Protein AF-A0A9P1G2Z7-F1 (afdb_monomer_lite)

Secondary structure (DSSP, 8-state):
-HHHHHHT---HHHH--EEEEEE-SS-TT-GGGEEEEEE--HHHHHHHHHHHHHHHHHHGGGPPTT--TTSTT--THHHHHHHHHHHHHHHHTT----------TTTTTS--SHHHH--S-HHHHHHHHHHHHHTT--HHHHHHHHHSPPHHHHTT--HHHHHHHHHHHHHHHHHHTT---SS-TT-S--PPPPPEE-TTS-EESSHHHHHHHHHHHH-PPPGGGGGGSPPPS--PPPPPPGGGTT-S-TT----SS-------HHHHHHHHHHHHHHHHHHHTS-----TTHHHHHHHHHHHHHHHHHHHHHHHHHTTS-GGGGGGHHHHHHHTT--SS---HHHHHHHHHHHHHHTHHHHHTT-SSSHHHHHHHHHHHHHHTT-HHHHHHHHHHHHHHHHHHHHHHHHS--S---

Structure (mmCIF, N/CA/C/O backbone):
data_AF-A0A9P1G2Z7-F1
#
_entry.id   AF-A0A9P1G2Z7-F1
#
loop_
_atom_site.group_PDB
_atom_site.id
_atom_site.type_symbol
_atom_site.label_atom_id
_atom_site.label_alt_id
_atom_site.label_comp_id
_atom_site.label_asym_id
_atom_site.label_entity_id
_atom_site.label_seq_id
_atom_site.pdbx_PDB_ins_code
_atom_site.Cartn_x
_atom_site.Cartn_y
_atom_site.Cartn_z
_atom_site.occupancy
_atom_site.B_iso_or_equiv
_atom_site.auth_seq_id
_atom_site.auth_comp_id
_atom_site.auth_asym_id
_atom_site.auth_atom_id
_atom_site.pdbx_PDB_model_num
ATOM 1 N N . MET A 1 1 ? 7.686 -8.493 29.730 1.00 52.72 1 MET A N 1
ATOM 2 C CA . MET A 1 1 ? 6.904 -9.727 29.504 1.00 52.72 1 MET A CA 1
ATOM 3 C C . MET A 1 1 ? 6.639 -10.476 30.807 1.00 52.72 1 MET A C 1
ATOM 5 O O . MET A 1 1 ? 5.525 -10.374 31.288 1.00 52.72 1 MET A O 1
ATOM 9 N N . LEU A 1 2 ? 7.618 -11.141 31.443 1.00 47.16 2 LEU A N 1
ATOM 10 C CA . LEU A 1 2 ? 7.386 -11.939 32.669 1.00 47.16 2 LEU A CA 1
ATOM 11 C C . LEU A 1 2 ? 6.676 -11.148 33.784 1.00 47.16 2 LEU A C 1
ATOM 13 O O . LEU A 1 2 ? 5.599 -11.526 34.223 1.00 47.16 2 LEU A O 1
ATOM 17 N N . LYS A 1 3 ? 7.223 -9.985 34.147 1.00 51.81 3 LYS A N 1
ATOM 18 C CA . LYS A 1 3 ? 6.639 -9.041 35.114 1.00 51.81 3 LYS A CA 1
ATOM 19 C C . LYS A 1 3 ? 5.206 -8.598 34.758 1.00 51.81 3 LYS A C 1
ATOM 21 O O . LYS A 1 3 ? 4.355 -8.541 35.630 1.00 51.81 3 LYS A O 1
ATOM 26 N N . GLN A 1 4 ? 4.926 -8.359 33.473 1.00 56.91 4 GLN A N 1
ATOM 27 C CA . GLN A 1 4 ? 3.583 -8.001 32.981 1.00 56.91 4 GLN A CA 1
ATOM 28 C C . GLN A 1 4 ? 2.584 -9.145 33.138 1.00 56.91 4 GLN A C 1
ATOM 30 O O . GLN A 1 4 ? 1.424 -8.917 33.454 1.00 56.91 4 GLN A O 1
ATOM 35 N N . CYS A 1 5 ? 3.042 -10.375 32.906 1.00 53.38 5 CYS A N 1
ATOM 36 C CA . CYS A 1 5 ? 2.211 -11.564 33.035 1.00 53.38 5 CYS A CA 1
ATOM 37 C C . CYS A 1 5 ? 1.923 -11.856 34.510 1.00 53.38 5 CYS A C 1
ATOM 39 O O . CYS A 1 5 ? 0.786 -12.162 34.844 1.00 53.38 5 CYS A O 1
ATOM 41 N N . LEU A 1 6 ? 2.938 -11.718 35.371 1.00 47.88 6 LEU A N 1
ATOM 42 C CA . LEU A 1 6 ? 2.857 -11.946 36.817 1.00 47.88 6 LEU A CA 1
ATOM 43 C C . LEU A 1 6 ? 1.978 -10.917 37.535 1.00 47.88 6 LEU A C 1
ATOM 45 O O . LEU A 1 6 ? 1.129 -11.292 38.333 1.00 47.88 6 LEU A O 1
ATOM 49 N N . TRP A 1 7 ? 2.161 -9.628 37.246 1.00 52.81 7 TRP A N 1
ATOM 50 C CA . TRP A 1 7 ? 1.407 -8.553 37.904 1.00 52.81 7 TRP A CA 1
ATOM 51 C C . TRP A 1 7 ? 0.119 -8.171 37.190 1.00 52.81 7 TRP A C 1
ATOM 53 O O . TRP A 1 7 ? -0.571 -7.267 37.649 1.00 52.81 7 TRP A O 1
ATOM 63 N N . GLN A 1 8 ? -0.178 -8.809 36.053 1.00 53.94 8 GLN A N 1
ATOM 64 C CA . GLN A 1 8 ? -1.341 -8.496 35.212 1.00 53.94 8 GLN A CA 1
ATOM 65 C C . GLN A 1 8 ? -1.449 -6.999 34.882 1.00 53.94 8 GLN A C 1
ATOM 67 O O . GLN A 1 8 ? -2.528 -6.457 34.668 1.00 53.94 8 GLN A O 1
ATOM 72 N N . SER A 1 9 ? -0.301 -6.326 34.848 1.00 58.44 9 SER A N 1
ATOM 73 C CA . SER A 1 9 ? -0.197 -4.882 34.724 1.00 58.44 9 SER A CA 1
ATOM 74 C C . SER A 1 9 ? 0.908 -4.542 33.741 1.00 58.44 9 SER A C 1
ATOM 76 O O . SER A 1 9 ? 2.017 -5.086 33.783 1.00 58.44 9 SER A O 1
ATOM 78 N N . GLU A 1 10 ? 0.590 -3.648 32.814 1.00 62.84 10 GLU A N 1
ATOM 79 C CA . GLU A 1 10 ? 1.549 -3.157 31.841 1.00 62.84 10 GLU A CA 1
ATOM 80 C C . GLU A 1 10 ? 2.460 -2.080 32.470 1.00 62.84 10 GLU A C 1
ATOM 82 O O . GLU A 1 10 ? 1.941 -1.139 33.075 1.00 62.84 10 GLU A O 1
ATOM 87 N N . PRO A 1 11 ? 3.804 -2.168 32.346 1.00 63.81 11 PRO A N 1
ATOM 88 C CA . PRO A 1 11 ? 4.723 -1.134 32.779 1.00 63.81 11 PRO A CA 1
ATOM 89 C C . PRO A 1 11 ? 4.399 0.179 32.085 1.00 63.81 11 PRO A C 1
ATOM 91 O O . PRO A 1 11 ? 4.056 0.216 30.903 1.00 63.81 11 PRO A O 1
ATOM 94 N N . LEU A 1 12 ? 4.573 1.267 32.829 1.00 63.34 12 LEU A N 1
ATOM 95 C CA . LEU A 1 12 ? 4.235 2.616 32.390 1.00 63.34 12 LEU A CA 1
ATOM 96 C C . LEU A 1 12 ? 4.889 2.986 31.046 1.00 63.34 12 LEU A C 1
ATOM 98 O O . LEU A 1 12 ? 4.246 3.578 30.187 1.00 63.34 12 LEU A O 1
ATOM 102 N N . THR A 1 13 ? 6.124 2.536 30.816 1.00 61.88 13 THR A N 1
ATOM 103 C CA . THR A 1 13 ? 6.872 2.746 29.563 1.00 61.88 13 THR A CA 1
ATOM 104 C C . THR A 1 13 ? 6.241 2.090 28.334 1.00 61.88 13 THR A C 1
ATOM 106 O O . THR A 1 13 ? 6.559 2.469 27.214 1.00 61.88 13 THR A O 1
ATOM 109 N N . SER A 1 14 ? 5.364 1.100 28.518 1.00 63.19 14 SER A N 1
ATOM 110 C CA . SER A 1 14 ? 4.635 0.425 27.434 1.00 63.19 14 SER A CA 1
ATOM 111 C C . SER A 1 14 ? 3.223 0.986 27.219 1.00 63.19 14 SER A C 1
ATOM 113 O O . SER A 1 14 ? 2.603 0.685 26.204 1.00 63.19 14 SER A O 1
ATOM 115 N N . LYS A 1 15 ? 2.738 1.842 28.133 1.00 61.50 15 LYS A N 1
ATOM 116 C CA . LYS A 1 15 ? 1.463 2.570 28.000 1.00 61.50 15 LYS A CA 1
ATOM 117 C C . LYS A 1 15 ? 1.597 3.873 27.199 1.00 61.50 15 LYS A C 1
ATOM 119 O O . LYS A 1 15 ? 0.596 4.391 26.714 1.00 61.50 15 LYS A O 1
ATOM 124 N N . GLY A 1 16 ? 2.818 4.400 27.082 1.00 64.62 16 GLY A N 1
ATOM 125 C CA . GLY A 1 16 ? 3.145 5.620 26.343 1.00 64.62 16 GLY A CA 1
ATOM 126 C C . GLY A 1 16 ? 3.912 5.347 25.048 1.00 64.62 16 GLY A C 1
ATOM 127 O O . GLY A 1 16 ? 4.482 4.275 24.846 1.00 64.62 16 GLY A O 1
ATOM 128 N N . GLY A 1 17 ? 3.940 6.339 24.163 1.00 66.56 17 GLY A N 1
ATOM 129 C CA . GLY A 1 17 ? 4.640 6.271 22.884 1.00 66.56 17 GLY A CA 1
ATOM 130 C C . GLY A 1 17 ? 4.819 7.654 22.269 1.00 66.56 17 GLY A C 1
ATOM 131 O O . GLY A 1 17 ? 4.298 8.639 22.791 1.00 66.56 17 GLY A O 1
ATOM 132 N N . GLN A 1 18 ? 5.547 7.726 21.156 1.00 68.25 18 GLN A N 1
ATOM 133 C CA . GLN A 1 18 ? 5.703 8.978 20.417 1.00 68.25 18 GLN A CA 1
ATOM 134 C C . GLN A 1 18 ? 4.387 9.312 19.708 1.00 68.25 18 GLN A C 1
ATOM 136 O O . GLN A 1 18 ? 3.816 8.458 19.031 1.00 68.25 18 GLN A O 1
ATOM 141 N N . MET A 1 19 ? 3.898 10.543 19.846 1.00 70.75 19 MET A N 1
ATOM 142 C CA . MET A 1 19 ? 2.766 11.010 19.051 1.00 70.75 19 MET A CA 1
ATOM 143 C C . MET A 1 19 ? 3.252 11.387 17.651 1.00 70.75 19 MET A C 1
ATOM 145 O O . MET A 1 19 ? 4.159 12.203 17.512 1.00 70.75 19 MET A O 1
ATOM 149 N N . ALA A 1 20 ? 2.644 10.802 16.626 1.00 73.19 20 ALA A N 1
ATOM 150 C CA . ALA A 1 20 ? 2.762 11.247 15.246 1.00 73.19 20 ALA A CA 1
ATOM 151 C C . ALA A 1 20 ? 1.459 11.947 14.854 1.00 73.19 20 ALA A C 1
ATOM 153 O O . ALA A 1 20 ? 0.378 11.388 15.055 1.00 73.19 20 ALA A O 1
ATOM 154 N N . VAL A 1 21 ? 1.540 13.156 14.303 1.00 75.19 21 VAL A N 1
ATOM 155 C CA . VAL A 1 21 ? 0.352 13.857 13.800 1.00 75.19 21 VAL A CA 1
ATOM 156 C C . VAL A 1 21 ? 0.202 13.590 12.307 1.00 75.19 21 VAL A C 1
ATOM 158 O O . VAL A 1 21 ? 1.154 13.704 11.540 1.00 75.19 21 VAL A O 1
ATOM 161 N N . ILE A 1 22 ? -0.999 13.207 11.887 1.00 75.75 22 ILE A N 1
ATOM 162 C CA . ILE A 1 22 ? -1.325 12.953 10.484 1.00 75.75 22 ILE A CA 1
ATOM 163 C C . ILE A 1 22 ? -2.379 13.956 10.058 1.00 75.75 22 ILE A C 1
ATOM 165 O O . ILE A 1 22 ? -3.488 13.954 10.595 1.00 75.75 22 ILE A O 1
ATOM 169 N N . HIS A 1 23 ? -2.042 14.809 9.098 1.00 75.25 23 HIS A N 1
ATOM 170 C CA . HIS A 1 23 ? -3.002 15.741 8.518 1.00 75.25 23 HIS A CA 1
ATOM 171 C C . HIS A 1 23 ? -4.129 14.970 7.816 1.00 75.25 23 HIS A C 1
ATOM 173 O O . HIS A 1 23 ? -3.887 13.984 7.120 1.00 75.25 23 HIS A O 1
ATOM 179 N N . LYS A 1 24 ? -5.376 15.379 8.058 1.00 75.06 24 LYS A N 1
ATOM 180 C CA . LYS A 1 24 ? -6.563 14.830 7.398 1.00 75.06 24 LYS A CA 1
ATOM 181 C C . LYS A 1 24 ? -6.868 15.640 6.133 1.00 75.06 24 LYS A C 1
ATOM 183 O O . LYS A 1 24 ? -6.542 15.225 5.031 1.00 75.06 24 LYS A O 1
ATOM 188 N N . ARG A 1 25 ? -7.591 16.750 6.307 1.00 63.31 25 ARG A N 1
ATOM 189 C CA . ARG A 1 25 ? -8.131 17.669 5.296 1.00 63.31 25 ARG A CA 1
ATOM 190 C C . ARG A 1 25 ? -8.325 19.030 5.968 1.00 63.31 25 ARG A C 1
ATOM 192 O O . ARG A 1 25 ? -8.524 19.064 7.177 1.00 63.31 25 ARG A O 1
ATOM 199 N N . GLY A 1 26 ? -8.306 20.116 5.197 1.00 73.62 26 GLY A N 1
ATOM 200 C CA . GLY A 1 26 ? -8.457 21.484 5.711 1.00 73.62 26 GLY A CA 1
ATOM 201 C C . GLY A 1 26 ? -7.122 22.188 5.970 1.00 73.62 26 GLY A C 1
ATOM 202 O O . GLY A 1 26 ? -6.060 21.669 5.625 1.00 73.62 26 GLY A O 1
ATOM 203 N N . SER A 1 27 ? -7.181 23.385 6.558 1.00 63.97 27 SER A N 1
ATOM 204 C CA . SER A 1 27 ? -6.001 24.214 6.835 1.00 63.97 27 SER A CA 1
ATOM 205 C C . SER A 1 27 ? -4.969 23.469 7.684 1.00 63.97 27 SER A C 1
ATOM 207 O O . SER A 1 27 ? -5.307 22.893 8.721 1.00 63.97 27 SER A O 1
ATOM 209 N N . THR A 1 28 ? -3.707 23.511 7.258 1.00 69.12 28 THR A N 1
ATOM 210 C CA . THR A 1 28 ? -2.561 22.930 7.975 1.00 69.12 28 THR A CA 1
ATOM 211 C C . THR A 1 28 ? -2.227 23.677 9.265 1.00 69.12 28 THR A C 1
ATOM 213 O O . THR A 1 28 ? -1.499 23.144 10.098 1.00 69.12 28 THR A O 1
ATOM 216 N N . PHE A 1 29 ? -2.783 24.873 9.464 1.00 66.44 29 PHE A N 1
ATOM 217 C CA . PHE A 1 29 ? -2.559 25.694 10.654 1.00 66.44 29 PHE A CA 1
ATOM 218 C C . PHE A 1 29 ? -3.518 25.373 11.811 1.00 66.44 29 PHE A C 1
ATOM 220 O O . PHE A 1 29 ? -3.316 25.867 12.915 1.00 66.44 29 PHE A O 1
ATOM 227 N N . LEU A 1 30 ? -4.552 24.552 11.582 1.00 58.25 30 LEU A N 1
ATOM 228 C CA . LEU A 1 30 ? -5.551 24.204 12.596 1.00 58.25 30 LEU A CA 1
ATOM 229 C C . LEU A 1 30 ? -5.341 22.780 13.121 1.00 58.25 30 LEU A C 1
ATOM 231 O O . LEU A 1 30 ? -5.370 21.809 12.364 1.00 58.25 30 LEU A O 1
ATOM 235 N N . ALA A 1 31 ? -5.184 22.657 14.439 1.00 63.69 31 ALA A N 1
ATOM 236 C CA . ALA A 1 31 ? -4.940 21.402 15.150 1.00 63.69 31 ALA A CA 1
ATOM 237 C C . ALA A 1 31 ? -6.039 20.337 14.945 1.00 63.69 31 ALA A C 1
ATOM 239 O O . ALA A 1 31 ? -5.746 19.143 14.859 1.00 63.69 31 ALA A O 1
ATOM 240 N N . GLU A 1 32 ? -7.299 20.753 14.807 1.00 68.88 32 GLU A N 1
ATOM 241 C CA . GLU A 1 32 ? -8.458 19.876 14.570 1.00 68.88 32 GLU A CA 1
ATOM 242 C C . GLU A 1 32 ? -8.385 19.064 13.263 1.00 68.88 32 GLU A C 1
ATOM 244 O O . GLU A 1 32 ? -8.936 17.956 13.152 1.00 68.88 32 GLU A O 1
ATOM 249 N N . ASN A 1 33 ? -7.626 19.581 12.291 1.00 70.88 33 ASN A N 1
ATOM 250 C CA . ASN A 1 33 ? -7.406 18.949 10.995 1.00 70.88 33 ASN A CA 1
ATOM 251 C C . ASN A 1 33 ? -6.348 17.842 11.051 1.00 70.88 33 ASN A C 1
ATOM 253 O O . ASN A 1 33 ? -6.087 17.197 10.035 1.00 70.88 33 ASN A O 1
ATOM 257 N N . TYR A 1 34 ? -5.782 17.557 12.225 1.00 73.38 34 TYR A N 1
ATOM 258 C CA . TYR A 1 34 ? -4.814 16.484 12.428 1.00 73.38 34 TYR A CA 1
ATOM 259 C C . TYR A 1 34 ? -5.412 15.302 13.211 1.00 73.38 34 TYR A C 1
ATOM 261 O O . TYR A 1 34 ? -6.314 15.433 14.040 1.00 73.38 34 TYR A O 1
ATOM 269 N N . ARG A 1 35 ? -4.919 14.090 12.935 1.00 69.56 35 ARG A N 1
ATOM 270 C CA . ARG A 1 35 ? -5.100 12.885 13.764 1.00 69.56 35 ARG A CA 1
ATOM 271 C C . ARG A 1 35 ? -3.820 12.627 14.537 1.00 69.56 35 ARG A C 1
ATOM 273 O O . ARG A 1 35 ? -2.786 12.393 13.922 1.00 69.56 35 ARG A O 1
ATOM 280 N N . GLY A 1 36 ? -3.907 12.580 15.862 1.00 72.38 36 GLY A N 1
ATOM 281 C CA . GLY A 1 36 ? -2.837 12.035 16.692 1.00 72.38 36 GLY A CA 1
ATOM 282 C C . GLY A 1 36 ? -2.827 10.506 16.629 1.00 72.38 36 GLY A C 1
ATOM 283 O O . GLY A 1 36 ? -3.791 9.856 17.045 1.00 72.38 36 GLY A O 1
ATOM 284 N N . ILE A 1 37 ? -1.746 9.920 16.116 1.00 75.81 37 ILE A N 1
ATOM 285 C CA . ILE A 1 37 ? -1.479 8.481 16.163 1.00 75.81 37 ILE A CA 1
ATOM 286 C C . ILE A 1 37 ? -0.310 8.225 17.107 1.00 75.81 37 ILE A C 1
ATOM 288 O O . ILE A 1 37 ? 0.812 8.662 16.878 1.00 75.81 37 ILE A O 1
ATOM 292 N N . MET A 1 38 ? -0.565 7.450 18.156 1.00 72.75 38 MET A N 1
ATOM 293 C CA . MET A 1 38 ? 0.483 7.021 19.073 1.00 72.75 38 MET A CA 1
ATOM 294 C C . MET A 1 38 ? 1.285 5.862 18.474 1.00 72.75 38 MET A C 1
ATOM 296 O O . MET A 1 38 ? 0.749 4.781 18.206 1.00 72.75 38 MET A O 1
ATOM 300 N N . LEU A 1 39 ? 2.588 6.071 18.329 1.00 73.19 39 LEU A N 1
ATOM 301 C CA . LEU A 1 39 ? 3.564 5.054 17.973 1.00 73.19 39 LEU A CA 1
ATOM 302 C C . LEU A 1 39 ? 4.070 4.378 19.248 1.00 73.19 39 LEU A C 1
ATOM 304 O O . LEU A 1 39 ? 4.918 4.902 19.970 1.00 73.19 39 LEU A O 1
ATOM 308 N N . LEU A 1 40 ? 3.514 3.202 19.531 1.00 66.06 40 LEU A N 1
ATOM 309 C CA . LEU A 1 40 ? 3.955 2.368 20.645 1.00 66.06 40 LEU A CA 1
ATOM 310 C C . LEU A 1 40 ? 5.306 1.696 20.335 1.00 66.06 40 LEU A C 1
ATOM 312 O O . LEU A 1 40 ? 5.514 1.258 19.196 1.00 66.06 40 LEU A O 1
ATOM 316 N N . PRO A 1 41 ? 6.185 1.515 21.341 1.00 66.25 41 PRO A N 1
ATOM 317 C CA . PRO A 1 41 ? 7.405 0.724 21.204 1.00 66.25 41 PRO A CA 1
ATOM 318 C C . PRO A 1 41 ? 7.139 -0.680 20.641 1.00 66.25 41 PRO A C 1
ATOM 320 O O . PRO A 1 41 ? 6.120 -1.306 20.951 1.00 66.25 41 PRO A O 1
ATOM 323 N N . THR A 1 42 ? 8.083 -1.221 19.862 1.00 69.50 42 THR A N 1
ATOM 324 C CA . THR A 1 42 ? 7.924 -2.502 19.142 1.00 69.50 42 THR A CA 1
ATOM 325 C C . THR A 1 42 ? 7.469 -3.649 20.048 1.00 69.50 42 THR A C 1
ATOM 327 O O . THR A 1 42 ? 6.594 -4.424 19.666 1.00 69.50 42 THR A O 1
ATOM 330 N N . ILE A 1 43 ? 8.014 -3.748 21.263 1.00 68.44 43 ILE A N 1
ATOM 331 C CA . ILE A 1 43 ? 7.666 -4.818 22.211 1.00 68.44 43 ILE A CA 1
ATOM 332 C C . ILE A 1 43 ? 6.228 -4.659 22.731 1.00 68.44 43 ILE A C 1
ATOM 334 O O . ILE A 1 43 ? 5.483 -5.638 22.741 1.00 68.44 43 ILE A O 1
ATOM 338 N N . ALA A 1 44 ? 5.816 -3.440 23.094 1.00 67.38 44 ALA A N 1
ATOM 339 C CA . ALA A 1 44 ? 4.456 -3.145 23.556 1.00 67.38 44 ALA A CA 1
ATOM 340 C C . ALA A 1 44 ? 3.425 -3.449 22.457 1.00 67.38 44 ALA A C 1
ATOM 342 O O . ALA A 1 44 ? 2.470 -4.196 22.672 1.00 67.38 44 ALA A O 1
ATOM 343 N N . LYS A 1 45 ? 3.698 -3.001 21.223 1.00 73.50 45 LYS A N 1
ATOM 344 C CA . LYS A 1 45 ? 2.846 -3.274 20.054 1.00 73.50 45 LYS A CA 1
ATOM 345 C C . LYS A 1 45 ? 2.679 -4.774 19.791 1.00 73.50 45 LYS A C 1
ATOM 347 O O . LYS A 1 45 ? 1.578 -5.230 19.483 1.00 73.50 45 LYS A O 1
ATOM 352 N N . ARG A 1 46 ? 3.758 -5.559 19.909 1.00 72.81 46 ARG A N 1
ATOM 353 C CA . ARG A 1 46 ? 3.709 -7.023 19.742 1.00 72.81 46 ARG A CA 1
ATOM 354 C C . ARG A 1 46 ? 2.907 -7.692 20.856 1.00 72.81 46 ARG A C 1
ATOM 356 O O . ARG A 1 46 ? 2.122 -8.591 20.566 1.00 72.81 46 ARG A O 1
ATOM 363 N N . PHE A 1 47 ? 3.059 -7.238 22.095 1.00 72.50 47 PHE A N 1
ATOM 364 C CA . PHE A 1 47 ? 2.289 -7.745 23.228 1.00 72.50 47 PHE A CA 1
ATOM 365 C C . PHE A 1 47 ? 0.785 -7.468 23.068 1.00 72.50 47 PHE A C 1
ATOM 367 O O . PHE A 1 47 ? -0.018 -8.400 23.140 1.00 72.50 47 PHE A O 1
ATOM 374 N N . HIS A 1 48 ? 0.397 -6.233 22.728 1.00 75.56 48 HIS A N 1
ATOM 375 C CA . HIS A 1 48 ? -1.002 -5.886 22.437 1.00 75.56 48 HIS A CA 1
ATOM 376 C C . HIS A 1 48 ? -1.564 -6.679 21.253 1.00 75.56 48 HIS A C 1
ATOM 378 O O . HIS A 1 48 ? -2.704 -7.135 21.307 1.00 75.56 48 HIS A O 1
ATOM 384 N N . ALA A 1 49 ? -0.769 -6.907 20.202 1.00 78.31 49 ALA A N 1
ATOM 385 C CA . ALA A 1 49 ? -1.183 -7.732 19.067 1.00 78.31 49 ALA A CA 1
ATOM 386 C C . ALA A 1 49 ? -1.464 -9.193 19.469 1.00 78.31 49 ALA A C 1
ATOM 388 O O . ALA A 1 49 ? -2.422 -9.789 18.973 1.00 78.31 49 ALA A O 1
ATOM 389 N N . LEU A 1 50 ? -0.673 -9.766 20.385 1.00 76.75 50 LEU A N 1
ATOM 390 C CA . LEU A 1 50 ? -0.898 -11.117 20.910 1.00 76.75 50 LEU A CA 1
ATOM 391 C C . LEU A 1 50 ? -2.181 -11.203 21.742 1.00 76.75 50 LEU A C 1
ATOM 393 O O . LEU A 1 50 ? -2.966 -12.133 21.542 1.00 76.75 50 LEU A O 1
ATOM 397 N N . ILE A 1 51 ? -2.411 -10.235 22.634 1.00 74.31 51 ILE A N 1
ATOM 398 C CA . ILE A 1 51 ? -3.650 -10.153 23.422 1.00 74.31 51 ILE A CA 1
ATOM 399 C C . ILE A 1 51 ? -4.848 -10.008 22.483 1.00 74.31 51 ILE A C 1
ATOM 401 O O . ILE A 1 51 ? -5.779 -10.808 22.553 1.00 74.31 51 ILE A O 1
ATOM 405 N N . ARG A 1 52 ? -4.786 -9.066 21.533 1.00 79.69 52 ARG A N 1
ATOM 406 C CA . ARG A 1 52 ? -5.839 -8.859 20.533 1.00 79.69 52 ARG A CA 1
ATOM 407 C C . ARG A 1 52 ? -6.142 -10.140 19.766 1.00 79.69 52 ARG A C 1
ATOM 409 O O . ARG A 1 52 ? -7.307 -10.486 19.633 1.00 79.69 52 ARG A O 1
ATOM 416 N N . LYS A 1 53 ? -5.125 -10.866 19.288 1.00 79.31 53 LYS A N 1
ATOM 417 C CA . LYS A 1 53 ? -5.332 -12.124 18.551 1.00 79.31 53 LYS A CA 1
ATOM 418 C C . LYS A 1 53 ? -6.140 -13.137 19.369 1.00 79.31 53 LYS A C 1
ATOM 420 O O . LYS A 1 53 ? -6.988 -13.811 18.802 1.00 79.31 53 LYS A O 1
ATOM 425 N N . ARG A 1 54 ? -5.897 -13.234 20.679 1.00 76.12 54 ARG A N 1
ATOM 426 C CA . ARG A 1 54 ? -6.629 -14.147 21.572 1.00 76.12 54 ARG A CA 1
ATOM 427 C C . ARG A 1 54 ? -8.061 -13.679 21.819 1.00 76.12 54 ARG A C 1
ATOM 429 O O . ARG A 1 54 ? -8.977 -14.462 21.595 1.00 76.12 54 ARG A O 1
ATOM 436 N N . LEU A 1 55 ? -8.236 -12.404 22.172 1.00 76.19 55 LEU A N 1
ATOM 437 C CA . LEU A 1 55 ? -9.554 -11.807 22.411 1.00 76.19 55 LEU A CA 1
ATOM 438 C C . LEU A 1 55 ? -10.452 -11.908 21.170 1.00 76.19 55 LEU A C 1
ATOM 440 O O . LEU A 1 55 ? -11.619 -12.269 21.267 1.00 76.19 55 LEU A O 1
ATOM 444 N N . MET A 1 56 ? -9.907 -11.654 19.975 1.00 80.12 56 MET A N 1
ATOM 445 C CA . MET A 1 56 ? -10.685 -11.699 18.732 1.00 80.12 56 MET A CA 1
ATOM 446 C C . MET A 1 56 ? -11.248 -13.091 18.423 1.00 80.12 56 MET A C 1
ATOM 448 O O . MET A 1 56 ? -12.329 -13.173 17.850 1.00 80.12 56 MET A O 1
ATOM 452 N N . VAL A 1 57 ? -10.566 -14.176 18.813 1.00 78.69 57 VAL A N 1
ATOM 453 C CA . VAL A 1 57 ? -11.076 -15.548 18.615 1.00 78.69 57 VAL A CA 1
ATOM 454 C C . VAL A 1 57 ? -12.362 -15.776 19.410 1.00 78.69 57 VAL A C 1
ATOM 456 O O . VAL A 1 57 ? -13.284 -16.415 18.913 1.00 78.69 57 VAL A O 1
ATOM 459 N N . ARG A 1 58 ? -12.446 -15.239 20.630 1.00 74.50 58 ARG A N 1
ATOM 460 C CA . ARG A 1 58 ? -13.631 -15.376 21.488 1.00 74.50 58 ARG A CA 1
ATOM 461 C C . ARG A 1 58 ? -14.717 -14.378 21.125 1.00 74.50 58 ARG A C 1
ATOM 463 O O . ARG A 1 58 ? -15.875 -14.768 21.000 1.00 74.50 58 ARG A O 1
ATOM 470 N N . LEU A 1 59 ? -14.330 -13.132 20.854 1.00 78.50 59 LEU A N 1
ATOM 471 C CA . LEU A 1 59 ? -15.253 -12.080 20.434 1.00 78.50 59 LEU A CA 1
ATOM 472 C C . LEU A 1 59 ? -15.971 -12.438 19.125 1.00 78.50 59 LEU A C 1
ATOM 474 O O . LEU A 1 59 ? -17.120 -12.056 18.932 1.00 78.50 59 LEU A O 1
ATOM 478 N N . HIS A 1 60 ? -15.331 -13.216 18.244 1.00 77.69 60 HIS A N 1
ATOM 479 C CA . HIS A 1 60 ? -15.952 -13.663 16.998 1.00 77.69 60 HIS A CA 1
ATOM 480 C C . HIS A 1 60 ? -17.260 -14.437 17.228 1.00 77.69 60 HIS A C 1
ATOM 482 O O . HIS A 1 60 ? -18.212 -14.250 16.474 1.00 77.69 60 HIS A O 1
ATOM 488 N N . GLY A 1 61 ? -17.332 -15.255 18.285 1.00 72.38 61 GLY A N 1
ATOM 489 C CA . GLY A 1 61 ? -18.524 -16.042 18.617 1.00 72.38 61 GLY A CA 1
ATOM 490 C C . GLY A 1 61 ? -19.668 -15.232 19.236 1.00 72.38 61 GLY A C 1
ATOM 491 O O . GLY A 1 61 ? -20.806 -15.683 19.207 1.00 72.38 61 GLY A O 1
ATOM 492 N N . GLN A 1 62 ? -19.381 -14.041 19.769 1.00 73.69 62 GLN A N 1
ATOM 493 C CA . GLN A 1 62 ? -20.375 -13.146 20.378 1.00 73.69 62 GLN A CA 1
ATOM 494 C C . GLN A 1 62 ? -20.697 -11.932 19.502 1.00 73.69 62 GLN A C 1
ATOM 496 O O . GLN A 1 62 ? -21.341 -10.987 19.949 1.00 73.69 62 GLN A O 1
ATOM 501 N N . ARG A 1 63 ? -20.241 -11.934 18.247 1.00 76.31 63 ARG A N 1
ATOM 502 C CA . ARG A 1 63 ? -20.434 -10.817 17.330 1.00 76.31 63 ARG A CA 1
ATOM 503 C C . ARG A 1 63 ? -21.932 -10.604 17.035 1.00 76.31 63 ARG A C 1
ATOM 505 O O . ARG A 1 63 ? -22.567 -11.521 16.510 1.00 76.31 63 ARG A O 1
ATOM 512 N N . PRO A 1 64 ? -22.476 -9.396 17.270 1.00 76.06 64 PRO A N 1
ATOM 513 C CA . PRO A 1 64 ? -23.803 -9.004 16.818 1.00 76.06 64 PRO A CA 1
ATOM 514 C C . PRO A 1 64 ? -24.032 -9.266 15.326 1.00 76.06 64 PRO A C 1
ATOM 516 O O . PRO A 1 64 ? -23.141 -9.091 14.483 1.00 76.06 64 PRO A O 1
ATOM 519 N N . GLN A 1 65 ? -25.262 -9.648 14.989 1.00 73.50 65 GLN A N 1
ATOM 520 C CA . GLN A 1 65 ? -25.686 -9.789 13.602 1.00 73.50 65 GLN A CA 1
ATOM 521 C C . GLN A 1 65 ? -25.495 -8.444 12.876 1.00 73.50 65 GLN A C 1
ATOM 523 O O . GLN A 1 65 ? -25.804 -7.390 13.421 1.00 73.50 65 GLN A O 1
ATOM 528 N N . CYS A 1 66 ? -24.937 -8.485 11.663 1.00 76.19 66 CYS A N 1
ATOM 529 C CA . CYS A 1 66 ? -24.604 -7.312 10.838 1.00 76.19 66 CYS A CA 1
ATOM 530 C C . CYS A 1 66 ? -23.408 -6.446 11.294 1.00 76.19 66 CYS A C 1
ATOM 532 O O . CYS A 1 66 ? -23.121 -5.445 10.638 1.00 76.19 66 CYS A O 1
ATOM 534 N N . GLN A 1 67 ? -22.627 -6.826 12.316 1.00 82.75 67 GLN A N 1
ATOM 535 C CA . GLN A 1 67 ? -21.371 -6.117 12.609 1.00 82.75 67 GLN A CA 1
ATOM 536 C C . GLN A 1 67 ? -20.271 -6.476 11.593 1.00 82.75 67 GLN A C 1
ATOM 538 O O . GLN A 1 67 ? -19.669 -7.548 11.653 1.00 82.75 67 GLN A O 1
ATOM 543 N N . ILE A 1 68 ? -19.979 -5.566 10.662 1.00 81.19 68 ILE A N 1
ATOM 544 C CA . ILE A 1 68 ? -18.973 -5.767 9.600 1.00 81.19 68 ILE A CA 1
ATOM 545 C C . ILE A 1 68 ? -17.580 -5.299 10.047 1.00 81.19 68 ILE A C 1
ATOM 547 O O . ILE A 1 68 ? -16.584 -5.974 9.801 1.00 81.19 68 ILE A O 1
ATOM 551 N N . GLY A 1 69 ? -17.495 -4.162 10.740 1.00 80.44 69 GLY A N 1
ATOM 552 C CA . GLY A 1 69 ? -16.222 -3.574 11.160 1.00 80.44 69 GLY A CA 1
ATOM 553 C C . GLY A 1 69 ? -15.537 -4.333 12.303 1.00 80.44 69 GLY A C 1
ATOM 554 O O . GLY A 1 69 ? -16.185 -4.781 13.247 1.00 80.44 69 GLY A O 1
ATOM 555 N N . GLY A 1 70 ? -14.204 -4.427 12.242 1.00 79.06 70 GLY A N 1
ATOM 556 C CA . GLY A 1 70 ? -13.360 -4.913 13.344 1.00 79.06 70 GLY A CA 1
ATOM 557 C C . GLY A 1 70 ? -13.026 -6.410 13.336 1.00 79.06 70 GLY A C 1
ATOM 558 O O . GLY A 1 70 ? -12.164 -6.821 14.114 1.00 79.06 70 GLY A O 1
ATOM 559 N N . PHE A 1 71 ? -13.625 -7.202 12.440 1.00 81.56 71 PHE A N 1
ATOM 560 C CA . PHE A 1 71 ? -13.419 -8.652 12.341 1.00 81.56 71 PHE A CA 1
ATOM 561 C C . PHE A 1 71 ? -12.733 -9.071 11.037 1.00 81.56 71 PHE A C 1
ATOM 563 O O . PHE A 1 71 ? -12.814 -8.387 10.018 1.00 81.56 71 PHE A O 1
ATOM 570 N N . ALA A 1 72 ? -12.041 -10.212 11.077 1.00 80.00 72 ALA A N 1
ATOM 571 C CA . ALA A 1 72 ? -11.391 -10.785 9.903 1.00 80.00 72 ALA A CA 1
ATOM 572 C C . ALA A 1 72 ? -12.419 -11.209 8.840 1.00 80.00 72 ALA A C 1
ATOM 574 O O . ALA A 1 72 ? -13.548 -11.563 9.171 1.00 80.00 72 ALA A O 1
ATOM 575 N N . HIS A 1 73 ? -11.998 -11.197 7.573 1.00 80.44 73 HIS A N 1
ATOM 576 C CA . HIS A 1 73 ? -12.786 -11.627 6.406 1.00 80.44 73 HIS A CA 1
ATOM 577 C C . HIS A 1 73 ? -14.085 -10.844 6.145 1.00 80.44 73 HIS A C 1
ATOM 579 O O . HIS A 1 73 ? -14.876 -11.238 5.295 1.00 80.44 73 HIS A O 1
ATOM 585 N N . MET A 1 74 ? -14.284 -9.705 6.809 1.00 78.00 74 MET A N 1
ATOM 586 C CA . MET A 1 74 ? -15.394 -8.797 6.538 1.00 78.00 74 MET A CA 1
ATOM 587 C C . MET A 1 74 ? -14.897 -7.647 5.662 1.00 78.00 74 MET A C 1
ATOM 589 O O . MET A 1 74 ? -14.097 -6.819 6.097 1.00 78.00 74 MET A O 1
ATOM 593 N N . GLN A 1 75 ? -15.351 -7.606 4.412 1.00 80.44 75 GLN A N 1
ATOM 594 C CA . GLN A 1 75 ? -15.028 -6.519 3.490 1.00 80.44 75 GLN A CA 1
ATOM 595 C C . GLN A 1 75 ? -16.118 -5.440 3.507 1.00 80.44 75 GLN A C 1
ATOM 597 O O . GLN A 1 75 ? -17.297 -5.725 3.712 1.00 80.44 75 GLN A O 1
ATOM 602 N N . VAL A 1 76 ? -15.726 -4.196 3.231 1.00 78.31 76 VAL A N 1
ATOM 603 C CA . VAL A 1 76 ? -16.639 -3.042 3.151 1.00 78.31 76 VAL A CA 1
ATOM 604 C C . VAL A 1 76 ? -17.816 -3.248 2.175 1.00 78.31 76 VAL A C 1
ATOM 606 O O . VAL A 1 76 ? -18.934 -2.877 2.541 1.00 78.31 76 VAL A O 1
ATOM 609 N N . PRO A 1 77 ? -17.652 -3.883 0.991 1.00 81.94 77 PRO A N 1
ATOM 610 C CA . PRO A 1 77 ? -18.747 -4.059 0.034 1.00 81.94 77 PRO A CA 1
ATOM 611 C C . PRO A 1 77 ? -19.959 -4.827 0.573 1.00 81.94 77 PRO A C 1
ATOM 613 O O . PRO A 1 77 ? -21.073 -4.572 0.119 1.00 81.94 77 PRO A O 1
ATOM 616 N N . PHE A 1 78 ? -19.787 -5.702 1.573 1.00 81.38 78 PHE A N 1
ATOM 617 C CA . PHE A 1 78 ? -20.910 -6.419 2.189 1.00 81.38 78 PHE A CA 1
ATOM 618 C C . PHE A 1 78 ? -21.959 -5.469 2.775 1.00 81.38 78 PHE A C 1
ATOM 620 O O . PHE A 1 78 ? -23.153 -5.737 2.665 1.00 81.38 78 PHE A O 1
ATOM 627 N N . GLY A 1 79 ? -21.532 -4.344 3.358 1.00 81.56 79 GLY A N 1
ATOM 628 C CA . GLY A 1 79 ? -22.460 -3.354 3.908 1.00 81.56 79 GLY A CA 1
ATOM 629 C C . GLY A 1 79 ? -23.290 -2.691 2.814 1.00 81.56 79 GLY A C 1
ATOM 630 O O . GLY A 1 79 ? -24.501 -2.554 2.952 1.00 81.56 79 GLY A O 1
ATOM 631 N N . SER A 1 80 ? -22.655 -2.356 1.689 1.00 83.88 80 SER A N 1
ATOM 632 C CA . SER A 1 80 ? -23.343 -1.767 0.537 1.00 83.88 80 SER A CA 1
ATOM 633 C C . SER A 1 80 ? -24.349 -2.742 -0.082 1.00 83.88 80 SER A C 1
ATOM 635 O O . SER A 1 80 ? -25.501 -2.374 -0.308 1.00 83.88 80 SER A O 1
ATOM 637 N N . GLN A 1 81 ? -23.954 -4.003 -0.281 1.00 84.00 81 GLN A N 1
ATOM 638 C CA . GLN A 1 81 ? -24.845 -5.034 -0.820 1.00 84.00 81 GLN A CA 1
ATOM 639 C C . GLN A 1 81 ? -26.046 -5.294 0.094 1.00 84.00 81 GLN A C 1
ATOM 641 O O . GLN A 1 81 ? -27.165 -5.412 -0.400 1.00 84.00 81 GLN A O 1
ATOM 646 N N . LEU A 1 82 ? -25.843 -5.332 1.416 1.00 84.75 82 LEU A N 1
ATOM 647 C CA . LEU A 1 82 ? -26.929 -5.515 2.381 1.00 84.75 82 LEU A CA 1
ATOM 648 C C . LEU A 1 82 ? -27.996 -4.419 2.249 1.00 84.75 82 LEU A C 1
ATOM 650 O O . LEU A 1 82 ? -29.186 -4.729 2.189 1.00 84.75 82 LEU A O 1
ATOM 654 N N . LEU A 1 83 ? -27.575 -3.154 2.153 1.00 84.62 83 LEU A N 1
ATOM 655 C CA . LEU A 1 83 ? -28.490 -2.021 1.986 1.00 84.62 83 LEU A CA 1
ATOM 656 C C . LEU A 1 83 ? -29.229 -2.069 0.640 1.00 84.62 83 LEU A C 1
ATOM 658 O O . LEU A 1 83 ? -30.429 -1.807 0.590 1.00 84.62 83 LEU A O 1
ATOM 662 N N . GLN A 1 84 ? -28.546 -2.460 -0.440 1.00 84.12 84 GLN A N 1
ATOM 663 C CA . GLN A 1 84 ? -29.170 -2.614 -1.759 1.00 84.12 84 GLN A CA 1
ATOM 664 C C . GLN A 1 84 ? -30.206 -3.745 -1.785 1.00 84.12 84 GLN A C 1
ATOM 666 O O . GLN A 1 84 ? -31.283 -3.585 -2.359 1.00 84.12 84 GLN A O 1
ATOM 671 N N . VAL A 1 85 ? -29.898 -4.886 -1.161 1.00 85.12 85 VAL A N 1
ATOM 672 C CA . VAL A 1 85 ? -30.829 -6.018 -1.051 1.00 85.12 85 VAL A CA 1
ATOM 673 C C . VAL A 1 85 ? -32.047 -5.628 -0.220 1.00 85.12 85 VAL A C 1
ATOM 675 O O . VAL A 1 85 ? -33.169 -5.921 -0.627 1.00 85.12 85 VAL A O 1
ATOM 678 N N . PHE A 1 86 ? -31.843 -4.929 0.900 1.00 85.81 86 PHE A N 1
ATOM 679 C CA . PHE A 1 86 ? -32.938 -4.396 1.707 1.00 85.81 86 PHE A CA 1
ATOM 680 C C . PHE A 1 86 ? -33.861 -3.495 0.876 1.00 85.81 86 PHE A C 1
ATOM 682 O O . PHE A 1 86 ? -35.061 -3.757 0.836 1.00 85.81 86 PHE A O 1
ATOM 689 N N . GLY A 1 87 ? -33.307 -2.519 0.146 1.00 81.06 87 GLY A N 1
ATOM 690 C CA . GLY A 1 87 ? -34.088 -1.632 -0.725 1.00 81.06 87 GLY A CA 1
ATOM 691 C C . GLY A 1 87 ? -34.934 -2.404 -1.740 1.00 81.06 87 GLY A C 1
ATOM 692 O O . GLY A 1 87 ? -36.151 -2.257 -1.764 1.00 81.06 87 GLY A O 1
ATOM 693 N N . ARG A 1 88 ? -34.323 -3.343 -2.478 1.00 85.19 88 ARG A N 1
ATOM 694 C CA . ARG A 1 88 ? -35.040 -4.169 -3.470 1.00 85.19 88 ARG A CA 1
ATOM 695 C C . ARG A 1 88 ? -36.172 -4.999 -2.863 1.00 85.19 88 ARG A C 1
ATOM 697 O O . ARG A 1 88 ? -37.206 -5.174 -3.500 1.00 85.19 88 ARG A O 1
ATOM 704 N N . ILE A 1 89 ? -35.983 -5.538 -1.656 1.00 86.25 89 ILE A N 1
ATOM 705 C CA . ILE A 1 89 ? -37.025 -6.309 -0.959 1.00 86.25 89 ILE A CA 1
ATOM 706 C C . ILE A 1 89 ? -38.195 -5.402 -0.568 1.00 86.25 89 ILE A C 1
ATOM 708 O O . ILE A 1 89 ? -39.348 -5.821 -0.676 1.00 86.25 89 ILE A O 1
ATOM 712 N N . MET A 1 90 ? -37.910 -4.187 -0.103 1.00 82.94 90 MET A N 1
ATOM 713 C CA . MET A 1 90 ? -38.937 -3.220 0.282 1.00 82.94 90 MET A CA 1
ATOM 714 C C . MET A 1 90 ? -39.720 -2.726 -0.940 1.00 82.94 90 MET A C 1
ATOM 716 O O . MET A 1 90 ? -40.952 -2.750 -0.908 1.00 82.94 90 MET A O 1
ATOM 720 N N . ASP A 1 91 ? -39.025 -2.430 -2.043 1.00 82.56 91 ASP A N 1
ATOM 721 C CA . ASP A 1 91 ? -39.630 -2.056 -3.328 1.00 82.56 91 ASP A CA 1
ATOM 722 C C . ASP A 1 91 ? -40.538 -3.169 -3.866 1.00 82.56 91 ASP A C 1
ATOM 724 O O . ASP A 1 91 ? -41.691 -2.925 -4.220 1.00 82.56 91 ASP A O 1
ATOM 728 N N . ALA A 1 92 ? -40.058 -4.419 -3.857 1.00 86.19 92 ALA A N 1
ATOM 729 C CA . ALA A 1 92 ? -40.835 -5.576 -4.304 1.00 86.19 92 ALA A CA 1
ATOM 730 C C . ALA A 1 92 ? -42.095 -5.820 -3.455 1.00 86.19 92 ALA A C 1
ATOM 732 O O . ALA A 1 92 ? -43.068 -6.397 -3.939 1.00 86.19 92 ALA A O 1
ATOM 733 N N . LYS A 1 93 ? -42.087 -5.388 -2.189 1.00 88.19 93 LYS A N 1
ATOM 734 C CA . LYS A 1 93 ? -43.243 -5.459 -1.287 1.00 88.19 93 LYS A CA 1
ATOM 735 C C . LYS A 1 93 ? -44.141 -4.221 -1.354 1.00 88.19 93 LYS A C 1
ATOM 737 O O . LYS A 1 93 ? -45.156 -4.197 -0.662 1.00 88.19 93 LYS A O 1
ATOM 742 N N . GLY A 1 94 ? -43.782 -3.209 -2.147 1.00 83.25 94 GLY A N 1
ATOM 743 C CA . GLY A 1 94 ? -44.502 -1.936 -2.213 1.00 83.25 94 GLY A CA 1
ATOM 744 C C . GLY A 1 94 ? -44.482 -1.166 -0.890 1.00 83.25 94 GLY A C 1
ATOM 745 O O . GLY A 1 94 ? -45.429 -0.444 -0.585 1.00 83.25 94 GLY A O 1
ATOM 746 N N . LEU A 1 95 ? -43.441 -1.358 -0.074 1.00 83.69 95 LEU A N 1
ATOM 747 C CA . LEU A 1 95 ? -43.305 -0.726 1.235 1.00 83.69 95 LEU A CA 1
ATOM 748 C C . LEU A 1 95 ? -42.309 0.430 1.161 1.00 83.69 95 LEU A C 1
ATOM 750 O O . LEU A 1 95 ? -41.176 0.256 0.716 1.00 83.69 95 LEU A O 1
ATOM 754 N N . SER A 1 96 ? -42.700 1.592 1.683 1.00 86.94 96 SER A N 1
ATOM 755 C CA . SER A 1 96 ? -41.775 2.707 1.882 1.00 86.94 96 SER A CA 1
ATOM 756 C C . SER A 1 96 ? -40.661 2.304 2.848 1.00 86.94 96 SER A C 1
ATOM 758 O O . SER A 1 96 ? -40.918 1.735 3.911 1.00 86.94 96 SER A O 1
ATOM 760 N N . SER A 1 97 ? -39.418 2.620 2.492 1.00 83.31 97 SER A N 1
ATOM 761 C CA . SER A 1 97 ? -38.247 2.351 3.325 1.00 83.31 97 SER A CA 1
ATOM 762 C C . SER A 1 97 ? -37.348 3.581 3.430 1.00 83.31 97 SER A C 1
ATOM 764 O O . SER A 1 97 ? -37.356 4.449 2.560 1.00 83.31 97 SER A O 1
ATOM 766 N N . ALA A 1 98 ? -36.591 3.666 4.522 1.00 80.81 98 ALA A N 1
ATOM 767 C CA . ALA A 1 98 ? -35.614 4.718 4.771 1.00 80.81 98 ALA A CA 1
ATOM 768 C C . ALA A 1 98 ? -34.356 4.106 5.400 1.00 80.81 98 ALA A C 1
ATOM 770 O O . ALA A 1 98 ? -34.439 3.115 6.128 1.00 80.81 98 ALA A O 1
ATOM 771 N N . ILE A 1 99 ? -33.195 4.697 5.115 1.00 81.00 99 ILE A N 1
ATOM 772 C CA . ILE A 1 99 ? -31.900 4.287 5.670 1.00 81.00 99 ILE A CA 1
ATOM 773 C C . ILE A 1 99 ? -31.325 5.479 6.429 1.00 81.00 99 ILE A C 1
ATOM 775 O O . ILE A 1 99 ? -31.150 6.553 5.856 1.00 81.00 99 ILE A O 1
ATOM 779 N N . VAL A 1 100 ? -31.019 5.282 7.711 1.00 84.56 100 VAL A N 1
ATOM 780 C CA . VAL A 1 100 ? -30.426 6.309 8.574 1.00 84.56 100 VAL A CA 1
ATOM 781 C C . VAL A 1 100 ? -28.947 5.997 8.765 1.00 84.56 100 VAL A C 1
ATOM 783 O O . VAL A 1 100 ? -28.589 4.924 9.249 1.00 84.56 100 VAL A O 1
ATOM 786 N N . PHE A 1 101 ? -28.085 6.936 8.377 1.00 82.88 101 PHE A N 1
ATOM 787 C CA . PHE A 1 101 ? -26.645 6.838 8.598 1.00 82.88 101 PHE A CA 1
ATOM 788 C C . PHE A 1 101 ? -26.281 7.535 9.906 1.00 82.88 101 PHE A C 1
ATOM 790 O O . PHE A 1 101 ? -26.506 8.733 10.056 1.00 82.88 101 PHE A O 1
ATOM 797 N N . VAL A 1 102 ? -25.704 6.777 10.836 1.00 84.88 102 VAL A N 1
ATOM 798 C CA . VAL A 1 102 ? -25.240 7.275 12.135 1.00 84.88 102 VAL A CA 1
ATOM 799 C C . VAL A 1 102 ? -23.727 7.107 12.201 1.00 84.88 102 VAL A C 1
ATOM 801 O O . VAL A 1 102 ? -23.219 6.014 11.948 1.00 84.88 102 VAL A O 1
ATOM 804 N N . ASP A 1 103 ? -23.013 8.179 12.542 1.00 79.88 103 ASP A N 1
ATOM 805 C CA . ASP A 1 103 ? -21.566 8.159 12.768 1.00 79.88 103 ASP A CA 1
ATOM 806 C C . ASP A 1 103 ? -21.232 8.650 14.180 1.00 79.88 103 ASP A C 1
ATOM 808 O O . ASP A 1 103 ? -21.893 9.534 14.728 1.00 79.88 103 ASP A O 1
ATOM 812 N N . LEU A 1 104 ? -20.194 8.064 14.776 1.00 75.38 104 LEU A N 1
ATOM 813 C CA . LEU A 1 104 ? -19.752 8.397 16.126 1.00 75.38 104 LEU A CA 1
ATOM 814 C C . LEU A 1 104 ? -18.575 9.368 16.068 1.00 75.38 104 LEU A C 1
ATOM 816 O O . LEU A 1 104 ? -17.483 9.039 15.597 1.00 75.38 104 LEU A O 1
ATOM 820 N N . THR A 1 105 ? -18.751 10.552 16.651 1.00 67.00 105 THR A N 1
ATOM 821 C CA . THR A 1 105 ? -17.658 11.516 16.789 1.00 67.00 105 THR A CA 1
ATOM 822 C C . THR A 1 105 ? -16.615 11.004 17.784 1.00 67.00 105 THR A C 1
ATOM 824 O O . THR A 1 105 ? -16.907 10.705 18.940 1.00 67.00 105 THR A O 1
ATOM 827 N N . ASN A 1 106 ? -15.356 10.911 17.343 1.00 65.69 106 ASN A N 1
ATOM 828 C CA . ASN A 1 106 ? -14.222 10.523 18.189 1.00 65.69 106 ASN A CA 1
ATOM 829 C C . ASN A 1 106 ? -14.413 9.184 18.939 1.00 65.69 106 ASN A C 1
ATOM 831 O O . ASN A 1 106 ? -14.011 9.065 20.097 1.00 65.69 106 ASN A O 1
ATOM 835 N N . ALA A 1 107 ? -14.959 8.159 18.271 1.00 66.19 107 ALA A N 1
ATOM 836 C CA . ALA A 1 107 ? -15.301 6.861 18.873 1.00 66.19 107 ALA A CA 1
ATOM 837 C C . ALA A 1 107 ? -14.173 6.198 19.697 1.00 66.19 107 ALA A C 1
ATOM 839 O O . ALA A 1 107 ? -14.431 5.579 20.722 1.00 66.19 107 ALA A O 1
ATOM 840 N N . PHE A 1 108 ? -12.904 6.356 19.299 1.00 65.06 108 PHE A N 1
ATOM 841 C CA . PHE A 1 108 ? -11.765 5.806 20.052 1.00 65.06 108 PHE A CA 1
ATOM 842 C C . PHE A 1 108 ? -11.433 6.564 21.346 1.00 65.06 108 PHE A C 1
ATOM 844 O O . PHE A 1 108 ? -10.681 6.049 22.172 1.00 65.06 108 PHE A O 1
ATOM 851 N N . HIS A 1 109 ? -11.933 7.789 21.502 1.00 63.22 109 HIS A N 1
ATOM 852 C CA . HIS A 1 109 ? -11.609 8.687 22.613 1.00 63.22 109 HIS A CA 1
ATOM 853 C C . HIS A 1 109 ? -12.733 8.782 23.645 1.00 63.22 109 HIS A C 1
ATOM 855 O O . HIS A 1 109 ? -12.467 9.142 24.783 1.00 63.22 109 HIS A O 1
ATOM 861 N N . ARG A 1 110 ? -13.964 8.431 23.263 1.00 70.38 110 ARG A N 1
ATOM 862 C CA . ARG A 1 110 ? -15.152 8.452 24.129 1.00 70.38 110 ARG A CA 1
ATOM 863 C C . ARG A 1 110 ? -15.554 7.053 24.600 1.00 70.38 110 ARG A C 1
ATOM 865 O O . ARG A 1 110 ? -16.730 6.724 24.672 1.00 70.38 110 ARG A O 1
ATOM 872 N N . LEU A 1 111 ? -14.561 6.207 24.869 1.00 76.44 111 LEU A N 1
ATOM 873 C CA . LEU A 1 111 ? -14.785 4.852 25.361 1.00 76.44 111 LEU A CA 1
ATOM 874 C C . LEU A 1 111 ? -14.754 4.837 26.892 1.00 76.44 111 LEU A C 1
ATOM 876 O O . LEU A 1 111 ? -13.700 5.080 27.480 1.00 76.44 111 LEU A O 1
ATOM 880 N N . ILE A 1 112 ? -15.875 4.465 27.509 1.00 83.44 112 ILE A N 1
ATOM 881 C CA . ILE A 1 112 ? -15.952 4.140 28.938 1.00 83.44 112 ILE A CA 1
ATOM 882 C C . ILE A 1 112 ? -15.346 2.745 29.116 1.00 83.44 112 ILE A C 1
ATOM 884 O O . ILE A 1 112 ? -15.902 1.742 28.658 1.00 83.44 112 ILE A O 1
ATOM 888 N N . ARG A 1 113 ? -14.150 2.673 29.700 1.00 79.81 113 ARG A N 1
ATOM 889 C CA . ARG A 1 113 ? -13.347 1.438 29.737 1.00 79.81 113 ARG A CA 1
ATOM 890 C C . ARG A 1 113 ? -13.942 0.413 30.689 1.00 79.81 113 ARG A C 1
ATOM 892 O O . ARG A 1 113 ? -13.825 -0.781 30.449 1.00 79.81 113 ARG A O 1
ATOM 899 N N . GLU A 1 114 ? -14.625 0.884 31.712 1.00 82.38 114 GLU A N 1
ATOM 900 C CA . GLU A 1 114 ? -15.242 0.145 32.800 1.00 82.38 114 GLU A CA 1
ATOM 901 C C . GLU A 1 114 ? -16.396 -0.722 32.282 1.00 82.38 114 GLU A C 1
ATOM 903 O O . GLU A 1 114 ? -16.573 -1.840 32.755 1.00 82.38 114 GLU A O 1
ATOM 908 N N . LEU A 1 115 ? -17.090 -0.297 31.219 1.00 80.94 115 LEU A N 1
ATOM 909 C CA . LEU A 1 115 ? -18.068 -1.141 30.517 1.00 80.94 115 LEU A CA 1
ATOM 910 C C . LEU A 1 115 ? -17.402 -2.333 29.804 1.00 80.94 115 LEU A C 1
ATOM 912 O O . LEU A 1 115 ? -18.010 -3.387 29.608 1.00 80.94 115 LEU A O 1
ATOM 916 N N . VAL A 1 116 ? -16.128 -2.191 29.426 1.00 78.81 116 VAL A N 1
ATOM 917 C CA . VAL A 1 116 ? -15.357 -3.239 28.748 1.00 78.81 116 VAL A CA 1
ATOM 918 C C . VAL A 1 116 ? -14.652 -4.143 29.757 1.00 78.81 116 VAL A C 1
ATOM 920 O O . VAL A 1 116 ? -14.821 -5.360 29.699 1.00 78.81 116 VAL A O 1
ATOM 923 N N . SER A 1 117 ? -13.860 -3.574 30.670 1.00 75.19 117 SER A N 1
ATOM 924 C CA . SER A 1 117 ? -13.007 -4.311 31.612 1.00 75.19 117 SER A CA 1
ATOM 925 C C . SER A 1 117 ? -13.614 -4.532 32.994 1.00 75.19 117 SER A C 1
ATOM 927 O O . SER A 1 117 ? -13.122 -5.383 33.734 1.00 75.19 117 SER A O 1
ATOM 929 N N . GLY A 1 118 ? -14.702 -3.843 33.329 1.00 76.25 118 GLY A N 1
ATOM 930 C CA . GLY A 1 118 ? -15.281 -3.795 34.670 1.00 76.25 118 GLY A CA 1
ATOM 931 C C . GLY A 1 118 ? -14.686 -2.665 35.507 1.00 76.25 118 GLY A C 1
ATOM 932 O O . GLY A 1 118 ? -13.600 -2.162 35.211 1.00 76.25 118 GLY A O 1
ATOM 933 N N . VAL A 1 119 ? -15.397 -2.288 36.571 1.00 77.75 119 VAL A N 1
ATOM 934 C CA . VAL A 1 119 ? -14.922 -1.312 37.559 1.00 77.75 119 VAL A CA 1
ATOM 935 C C . VAL A 1 119 ? -13.854 -1.968 38.432 1.00 77.75 119 VAL A C 1
ATOM 937 O O . VAL A 1 119 ? -14.099 -2.985 39.083 1.00 77.75 119 VAL A O 1
ATOM 940 N N . HIS A 1 120 ? -12.644 -1.413 38.425 1.00 70.12 120 HIS A N 1
ATOM 941 C CA . HIS A 1 120 ? -11.535 -1.888 39.265 1.00 70.12 120 HIS A CA 1
ATOM 942 C C . HIS A 1 120 ? -11.288 -0.966 40.458 1.00 70.12 120 HIS A C 1
ATOM 944 O O . HIS A 1 120 ? -10.924 -1.435 41.536 1.00 70.12 120 HIS A O 1
ATOM 950 N N . LEU A 1 121 ? -11.522 0.333 40.271 1.00 73.12 121 LEU A N 1
ATOM 951 C CA . LEU A 1 121 ? -11.420 1.358 41.296 1.00 73.12 121 LEU A CA 1
ATOM 952 C C . LEU A 1 121 ? -12.752 2.121 41.350 1.00 73.12 121 LEU A C 1
ATOM 954 O O . LEU A 1 121 ? -13.077 2.816 40.390 1.00 73.12 121 LEU A O 1
ATOM 958 N N . PRO A 1 122 ? -13.520 2.029 42.453 1.00 77.38 122 PRO A N 1
ATOM 959 C CA . PRO A 1 122 ? -14.814 2.710 42.574 1.00 77.38 122 PRO A CA 1
ATOM 960 C C . PRO A 1 122 ? -14.738 4.221 42.323 1.00 77.38 122 PRO A C 1
ATOM 962 O O . PRO A 1 122 ? -15.637 4.797 41.722 1.00 77.38 122 PRO A O 1
ATOM 965 N N . ARG A 1 123 ? -13.620 4.843 42.712 1.00 78.56 123 ARG A N 1
ATOM 966 C CA . ARG A 1 123 ? -13.356 6.266 42.489 1.00 78.56 123 ARG A CA 1
ATOM 967 C C . ARG A 1 123 ? -13.315 6.647 41.002 1.00 78.56 123 ARG A C 1
ATOM 969 O O . ARG A 1 123 ? -13.827 7.698 40.649 1.00 78.56 123 ARG A O 1
ATOM 976 N N . GLU A 1 124 ? -12.731 5.814 40.137 1.00 76.25 124 GLU A N 1
ATOM 977 C CA . GLU A 1 124 ? -12.662 6.101 38.692 1.00 76.25 124 GLU A CA 1
ATOM 978 C C . GLU A 1 124 ? -14.063 6.074 38.064 1.00 76.25 124 GLU A C 1
ATOM 980 O O . GLU A 1 124 ? -14.397 6.931 37.250 1.00 76.25 124 GLU A O 1
ATOM 985 N N . ALA A 1 125 ? -14.918 5.141 38.498 1.00 81.94 125 ALA A N 1
ATOM 986 C CA . ALA A 1 125 ? -16.312 5.091 38.067 1.00 81.94 125 ALA A CA 1
ATOM 987 C C . ALA A 1 125 ? -17.095 6.335 38.519 1.00 81.94 125 ALA A C 1
ATOM 989 O O . ALA A 1 125 ? -17.850 6.900 37.734 1.00 81.94 125 ALA A O 1
ATOM 990 N N . GLU A 1 126 ? -16.885 6.801 39.752 1.00 84.88 126 GLU A N 1
ATOM 991 C CA . GLU A 1 126 ? -17.523 8.020 40.257 1.00 84.88 126 GLU A CA 1
ATOM 992 C C . GLU A 1 126 ? -17.088 9.269 39.473 1.00 84.88 126 GLU A C 1
ATOM 994 O O . GLU A 1 126 ? -17.932 10.074 39.080 1.00 84.88 126 GLU A O 1
ATOM 999 N N . GLU A 1 127 ? -15.794 9.394 39.162 1.00 85.44 127 GLU A N 1
ATOM 1000 C CA . GLU A 1 127 ? -15.258 10.480 38.329 1.00 85.44 127 GLU A CA 1
ATOM 1001 C C . GLU A 1 127 ? -15.879 10.473 36.915 1.00 85.44 127 GLU A C 1
ATOM 1003 O O . GLU A 1 127 ? -16.212 11.532 36.377 1.00 85.44 127 GLU A O 1
ATOM 1008 N N . ILE A 1 128 ? -16.117 9.291 36.332 1.00 84.31 128 ILE A N 1
ATOM 1009 C CA . ILE A 1 128 ? -16.801 9.147 35.036 1.00 84.31 128 ILE A CA 1
ATOM 1010 C C . ILE A 1 128 ? -18.263 9.584 35.124 1.00 84.31 128 ILE A C 1
ATOM 1012 O O . ILE A 1 128 ? -18.727 10.332 34.264 1.00 84.31 128 ILE A O 1
ATOM 1016 N N . LEU A 1 129 ? -18.995 9.143 36.150 1.00 87.25 129 LEU A N 1
ATOM 1017 C CA . LEU A 1 129 ? -20.404 9.502 36.332 1.00 87.25 129 LEU A CA 1
ATOM 1018 C C . LEU A 1 129 ? -20.578 11.011 36.547 1.00 87.25 129 LEU A C 1
ATOM 1020 O O . LEU A 1 129 ? -21.474 11.615 35.956 1.00 87.25 129 LEU A O 1
ATOM 1024 N N . GLN A 1 130 ? -19.683 11.634 37.318 1.00 87.00 130 GLN A N 1
ATOM 1025 C CA . GLN A 1 130 ? -19.655 13.087 37.501 1.00 87.00 130 GLN A CA 1
ATOM 1026 C C . GLN A 1 130 ? -19.365 13.821 36.185 1.00 87.00 130 GLN A C 1
ATOM 1028 O O . GLN A 1 130 ? -20.031 14.813 35.883 1.00 87.00 130 GLN A O 1
ATOM 1033 N N . ALA A 1 131 ? -18.421 13.327 35.376 1.00 82.00 131 ALA A N 1
ATOM 1034 C CA . ALA A 1 131 ? -18.123 13.905 34.066 1.00 82.00 131 ALA A CA 1
ATOM 1035 C C . ALA A 1 131 ? -19.320 13.803 33.104 1.00 82.00 131 ALA A C 1
ATOM 1037 O O . ALA A 1 131 ? -19.671 14.788 32.457 1.00 82.00 131 ALA A O 1
ATOM 1038 N N . LEU A 1 132 ? -19.997 12.651 33.061 1.00 83.00 132 LEU A N 1
ATOM 1039 C CA . LEU A 1 132 ? -21.208 12.459 32.257 1.00 83.00 132 LEU A CA 1
ATOM 1040 C C . LEU A 1 132 ? -22.326 13.413 32.685 1.00 83.00 132 LEU A C 1
ATOM 1042 O O . LEU A 1 132 ? -22.940 14.057 31.837 1.00 83.00 132 LEU A O 1
ATOM 1046 N N . GLN A 1 133 ? -22.554 13.552 33.993 1.00 85.62 133 GLN A N 1
ATOM 1047 C CA . GLN A 1 133 ? -23.572 14.455 34.525 1.00 85.62 133 GLN A CA 1
ATOM 1048 C C . GLN A 1 133 ? -23.260 15.923 34.201 1.00 85.62 133 GLN A C 1
ATOM 1050 O O . GLN A 1 133 ? -24.163 16.675 33.835 1.00 85.62 133 GLN A O 1
ATOM 1055 N N . ALA A 1 134 ? -21.989 16.328 34.287 1.00 79.94 134 ALA A N 1
ATOM 1056 C CA . ALA A 1 134 ? -21.547 17.671 33.917 1.00 79.94 134 ALA A CA 1
ATOM 1057 C C . ALA A 1 134 ? -21.715 17.966 32.413 1.00 79.94 134 ALA A C 1
ATOM 1059 O O . ALA A 1 134 ? -21.920 19.119 32.037 1.00 79.94 134 ALA A O 1
ATOM 1060 N N . GLU A 1 135 ? -21.654 16.939 31.561 1.00 77.81 135 GLU A N 1
ATOM 1061 C CA . GLU A 1 135 ? -21.905 17.033 30.116 1.00 77.81 135 GLU A CA 1
ATOM 1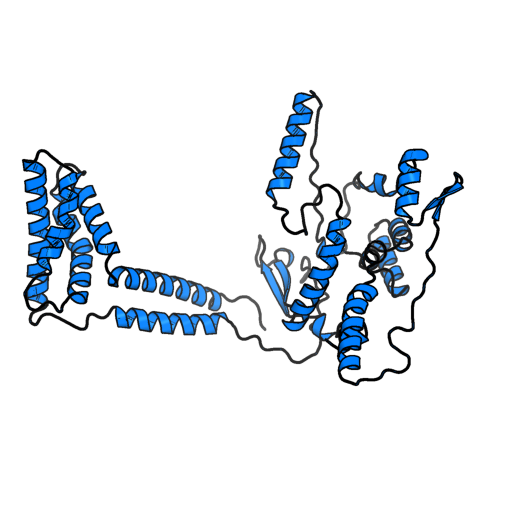062 C C . GLU A 1 135 ? -23.392 16.879 29.738 1.00 77.81 135 GLU A C 1
ATOM 1064 O O . GLU A 1 135 ? -23.722 16.900 28.554 1.00 77.81 135 GLU A O 1
ATOM 1069 N N . GLY A 1 136 ? -24.299 16.730 30.713 1.00 78.50 136 GLY A N 1
ATOM 1070 C CA . GLY A 1 136 ? -25.729 16.517 30.457 1.00 78.50 136 GLY A CA 1
ATOM 1071 C C . GLY A 1 136 ? -26.056 15.142 29.861 1.00 78.50 136 GLY A C 1
ATOM 1072 O O . GLY A 1 136 ? -27.147 14.940 29.331 1.00 78.50 136 GLY A O 1
ATOM 1073 N N . LEU A 1 137 ? -25.119 14.196 29.939 1.00 78.88 137 LEU A N 1
ATOM 1074 C CA . LEU A 1 137 ? -25.282 12.819 29.485 1.00 78.88 137 LEU A CA 1
ATOM 1075 C C . LEU A 1 137 ? -25.954 11.972 30.582 1.00 78.88 137 LEU A C 1
ATOM 1077 O O . LEU A 1 137 ? -25.838 12.300 31.768 1.00 78.88 137 LEU A O 1
ATOM 1081 N N . PRO A 1 138 ? -26.653 10.876 30.226 1.00 78.88 138 PRO A N 1
ATOM 1082 C CA . PRO A 1 138 ? -27.424 10.076 31.176 1.00 78.88 138 PRO A CA 1
ATOM 1083 C C . PRO A 1 138 ? -26.515 9.251 32.105 1.00 78.88 138 PRO A C 1
ATOM 1085 O O . PRO A 1 138 ? -26.343 8.043 31.952 1.00 78.88 138 PRO A O 1
ATOM 1088 N N . ALA A 1 139 ? -25.927 9.909 33.107 1.00 83.56 139 ALA A N 1
ATOM 1089 C CA . ALA A 1 139 ? -25.046 9.278 34.088 1.00 83.56 139 ALA A CA 1
ATOM 1090 C C . ALA A 1 139 ? -25.755 8.154 34.861 1.00 83.56 139 ALA A C 1
ATOM 1092 O O . ALA A 1 139 ? -25.144 7.135 35.159 1.00 83.56 139 ALA A O 1
ATOM 1093 N N . HIS A 1 140 ? -27.055 8.302 35.135 1.00 82.88 140 HIS A N 1
ATOM 1094 C CA . HIS A 1 140 ? -27.835 7.277 35.827 1.00 82.88 140 HIS A CA 1
ATOM 1095 C C . HIS A 1 140 ? -27.904 5.958 35.042 1.00 82.88 140 HIS A C 1
ATOM 1097 O O . HIS A 1 140 ? -27.679 4.903 35.627 1.00 82.88 140 HIS A O 1
ATOM 1103 N N . GLU A 1 141 ? -28.129 6.011 33.728 1.00 81.38 141 GLU A N 1
ATOM 1104 C CA . GLU A 1 141 ? -28.174 4.815 32.876 1.00 81.38 141 GLU A CA 1
ATOM 1105 C C . GLU A 1 141 ? -26.800 4.145 32.791 1.00 81.38 141 GLU A C 1
ATOM 1107 O O . GLU A 1 141 ? -26.682 2.923 32.861 1.00 81.38 141 GLU A O 1
ATOM 1112 N N . VAL A 1 142 ? -25.728 4.940 32.694 1.00 83.81 142 VAL A N 1
ATOM 1113 C CA . VAL A 1 142 ? -24.363 4.401 32.726 1.00 83.81 142 VAL A CA 1
ATOM 1114 C C . VAL A 1 142 ? -24.061 3.752 34.077 1.00 83.81 142 VAL A C 1
ATOM 1116 O O . VAL A 1 142 ? -23.411 2.710 34.099 1.00 83.81 142 VAL A O 1
ATOM 1119 N N . ALA A 1 143 ? -24.546 4.310 35.188 1.00 84.06 143 ALA A N 1
ATOM 1120 C CA . ALA A 1 143 ? -24.387 3.700 36.505 1.00 84.06 143 ALA A CA 1
ATOM 1121 C C . ALA A 1 143 ? -25.042 2.310 36.563 1.00 84.06 143 ALA A C 1
ATOM 1123 O O . ALA A 1 143 ? -24.394 1.366 37.005 1.00 84.06 143 ALA A O 1
ATOM 1124 N N . GLU A 1 144 ? -26.257 2.155 36.027 1.00 84.44 144 GLU A N 1
ATOM 1125 C CA . GLU A 1 144 ? -26.923 0.847 35.923 1.00 84.44 144 GLU A CA 1
ATOM 1126 C C . GLU A 1 144 ? -26.139 -0.130 35.032 1.00 84.44 144 GLU A C 1
ATOM 1128 O O . GLU A 1 144 ? -25.957 -1.297 35.382 1.00 84.44 144 GLU A O 1
ATOM 1133 N N . LEU A 1 145 ? -25.603 0.341 33.900 1.00 81.19 145 LEU A N 1
ATOM 1134 C CA . LEU A 1 145 ? -24.776 -0.486 33.014 1.00 81.19 145 LEU A CA 1
ATOM 1135 C C . LEU A 1 145 ? -23.472 -0.952 33.677 1.00 81.19 145 LEU A C 1
ATOM 1137 O O . LEU A 1 145 ? -22.988 -2.040 33.365 1.00 81.19 145 LEU A O 1
ATOM 1141 N N . LEU A 1 146 ? -22.900 -0.155 34.582 1.00 82.75 146 LEU A N 1
ATOM 1142 C CA . LEU A 1 146 ? -21.698 -0.524 35.334 1.00 82.75 146 LEU A CA 1
ATOM 1143 C C . LEU A 1 146 ? -21.963 -1.602 36.397 1.00 82.75 146 LEU A C 1
ATOM 1145 O O . LEU A 1 146 ? -21.016 -2.273 36.815 1.00 82.75 146 LEU A O 1
ATOM 1149 N N . GLU A 1 147 ? -23.219 -1.802 36.809 1.00 80.31 147 GLU A N 1
ATOM 1150 C CA . GLU A 1 147 ? -23.624 -2.903 37.6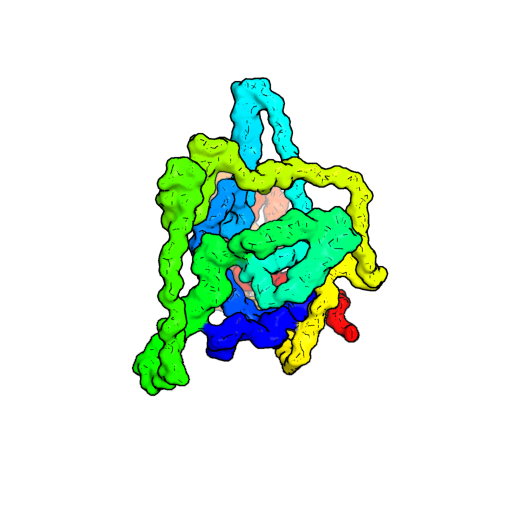97 1.00 80.31 147 GLU A CA 1
ATOM 1151 C C . GLU A 1 147 ? -23.783 -4.239 36.951 1.00 80.31 147 GLU A C 1
ATOM 1153 O O . GLU A 1 147 ? -23.735 -5.314 37.562 1.00 80.31 147 GLU A O 1
ATOM 1158 N N . LEU A 1 148 ? -23.943 -4.197 35.625 1.00 79.75 148 LEU A N 1
ATOM 1159 C CA . LEU A 1 148 ? -24.010 -5.389 34.786 1.00 79.75 148 LEU A CA 1
ATOM 1160 C C . LEU A 1 148 ? -22.616 -6.003 34.564 1.00 79.75 148 LEU A C 1
ATOM 1162 O O . LEU A 1 148 ? -21.598 -5.308 34.619 1.00 79.75 148 LEU A O 1
ATOM 1166 N N . PRO A 1 149 ? -22.531 -7.315 34.255 1.00 76.62 149 PRO A N 1
ATOM 1167 C CA . PRO A 1 149 ? -21.261 -7.926 33.892 1.00 76.62 149 PRO A CA 1
ATOM 1168 C C . PRO A 1 149 ? -20.639 -7.211 32.690 1.00 76.62 149 PRO A C 1
ATOM 1170 O O . PRO A 1 149 ? -21.274 -7.105 31.639 1.00 76.62 149 PRO A O 1
ATOM 1173 N N . CYS A 1 150 ? -19.391 -6.761 32.824 1.00 77.19 150 CYS A N 1
ATOM 1174 C CA . CYS A 1 150 ? -18.682 -6.073 31.743 1.00 77.19 150 CYS A CA 1
ATOM 1175 C C . CYS A 1 150 ? -18.433 -7.002 30.543 1.00 77.19 150 CYS A C 1
ATOM 1177 O O . CYS A 1 150 ? -18.468 -8.229 30.679 1.00 77.19 150 CYS A O 1
ATOM 1179 N N . LEU A 1 151 ? -18.120 -6.446 29.366 1.00 76.31 151 LEU A N 1
ATOM 1180 C CA . LEU A 1 151 ? -17.922 -7.237 28.137 1.00 76.31 151 LEU A CA 1
ATOM 1181 C C . LEU A 1 151 ? -16.924 -8.393 28.329 1.00 76.31 151 LEU A C 1
ATOM 1183 O O . LEU A 1 151 ? -17.157 -9.519 27.892 1.00 76.31 151 LEU A O 1
ATOM 1187 N N . LEU A 1 152 ? -15.816 -8.128 29.020 1.00 72.50 152 LEU A N 1
ATOM 1188 C CA . LEU A 1 152 ? -14.814 -9.141 29.334 1.00 72.50 152 LEU A CA 1
ATOM 1189 C C . LEU A 1 152 ? -15.370 -10.253 30.242 1.00 72.50 152 LEU A C 1
ATOM 1191 O O . LEU A 1 152 ? -15.138 -11.436 29.990 1.00 72.50 152 LEU A O 1
ATOM 1195 N N . GLN A 1 153 ? -16.180 -9.916 31.245 1.00 72.69 153 GLN A N 1
ATOM 1196 C CA . GLN A 1 153 ? -16.863 -10.919 32.070 1.00 72.69 153 GLN A CA 1
ATOM 1197 C C . GLN A 1 153 ? -17.879 -11.737 31.257 1.00 72.69 153 GLN A C 1
ATOM 1199 O O . GLN A 1 153 ? -17.921 -12.958 31.407 1.00 72.69 153 GLN A O 1
ATOM 1204 N N . GLN A 1 154 ? -18.632 -11.110 30.347 1.00 73.44 154 GLN A N 1
ATOM 1205 C CA . GLN A 1 154 ? -19.596 -11.789 29.463 1.00 73.44 154 GLN A CA 1
ATOM 1206 C C . GLN A 1 154 ? -18.929 -12.777 28.490 1.00 73.44 154 GLN A C 1
ATOM 1208 O O . GLN A 1 154 ? -19.512 -13.798 28.115 1.00 73.44 154 GLN A O 1
ATOM 1213 N N . LEU A 1 155 ? -17.677 -12.518 28.110 1.00 67.00 155 LEU A N 1
ATOM 1214 C CA . LEU A 1 155 ? -16.860 -13.418 27.294 1.00 67.00 155 LEU A CA 1
ATOM 1215 C C . LEU A 1 155 ? -16.285 -14.610 28.087 1.00 67.00 155 LEU A C 1
ATOM 1217 O O . LEU A 1 155 ? -15.592 -15.445 27.503 1.00 67.00 155 LEU A O 1
ATOM 1221 N N . ASN A 1 156 ? -16.543 -14.706 29.402 1.00 63.28 156 ASN A N 1
ATOM 1222 C CA . ASN A 1 156 ? -15.767 -15.514 30.358 1.00 63.28 156 ASN A CA 1
ATOM 1223 C C . ASN A 1 156 ? -14.258 -15.186 30.325 1.00 63.28 156 ASN A C 1
ATOM 1225 O O . ASN A 1 156 ? -13.406 -15.975 30.748 1.00 63.28 156 ASN A O 1
ATOM 1229 N N . GLU A 1 157 ? -13.910 -14.000 29.834 1.00 56.31 157 GLU A N 1
ATOM 1230 C CA . GLU A 1 157 ? -12.554 -13.514 29.647 1.00 56.31 157 GLU A CA 1
ATOM 1231 C C . GLU A 1 157 ? -12.343 -12.255 30.478 1.00 56.31 157 GLU A C 1
ATOM 1233 O O . GLU A 1 157 ? -12.218 -11.171 29.927 1.00 56.31 157 GLU A O 1
ATOM 1238 N N . GLY A 1 158 ? -12.202 -12.357 31.802 1.00 53.91 158 GLY A N 1
ATOM 1239 C CA . GLY A 1 158 ? -11.491 -11.277 32.494 1.00 53.91 158 GLY A CA 1
ATOM 1240 C C . GLY A 1 158 ? -10.152 -11.033 31.774 1.00 53.91 158 GLY A C 1
ATOM 1241 O O . GLY A 1 158 ? -9.546 -11.995 31.287 1.00 53.91 158 GLY A O 1
ATOM 1242 N N . MET A 1 159 ? -9.651 -9.793 31.686 1.00 48.25 159 MET A N 1
ATOM 1243 C CA . MET A 1 159 ? -8.254 -9.565 31.250 1.00 48.25 159 MET A CA 1
ATOM 1244 C C . MET A 1 159 ? -7.306 -10.500 32.018 1.00 48.25 159 MET A C 1
ATOM 1246 O O . MET A 1 159 ? -6.398 -11.103 31.450 1.00 48.25 159 MET A O 1
ATOM 1250 N N . THR A 1 160 ? -7.641 -10.714 33.288 1.00 47.03 160 THR A N 1
ATOM 1251 C CA . THR A 1 160 ? -7.219 -11.798 34.166 1.00 47.03 160 THR A CA 1
ATOM 1252 C C . THR A 1 160 ? -7.176 -13.171 33.489 1.00 47.03 160 THR A C 1
ATOM 1254 O O . THR A 1 160 ? -6.105 -13.745 33.469 1.00 47.03 160 THR A O 1
ATOM 1257 N N . ASN A 1 161 ? -8.244 -13.721 32.898 1.00 46.34 161 ASN A N 1
ATOM 1258 C CA . ASN A 1 161 ? -8.311 -15.097 32.358 1.00 46.34 161 ASN A CA 1
ATOM 1259 C C . ASN A 1 161 ? -7.421 -15.361 31.129 1.00 46.34 161 ASN A C 1
ATOM 1261 O O . ASN A 1 161 ? -6.798 -16.424 31.028 1.00 46.34 161 ASN A O 1
ATOM 1265 N N . SER A 1 162 ? -7.311 -14.408 30.204 1.00 49.81 162 SER A N 1
ATOM 1266 C CA . SER A 1 162 ? -6.450 -14.549 29.017 1.00 49.81 162 SER A CA 1
ATOM 1267 C C . SER A 1 162 ? -4.961 -14.353 29.357 1.00 49.81 162 SER A C 1
ATOM 1269 O O . SER A 1 162 ? -4.105 -15.090 28.839 1.00 49.81 162 SER A O 1
ATOM 1271 N N . LEU A 1 163 ? -4.655 -13.449 30.299 1.00 50.34 163 LEU A N 1
ATOM 1272 C CA . LEU A 1 163 ? -3.353 -13.364 30.971 1.00 50.34 163 LEU A CA 1
ATOM 1273 C C . LEU A 1 163 ? -3.084 -14.601 31.834 1.00 50.34 163 LEU A C 1
ATOM 1275 O O . LEU A 1 163 ? -1.967 -15.100 31.799 1.00 50.34 163 LEU A O 1
ATOM 1279 N N . PHE A 1 164 ? -4.084 -15.160 32.520 1.00 51.16 164 PHE A N 1
ATOM 1280 C CA . PHE A 1 164 ? -3.976 -16.365 33.347 1.00 51.16 164 PHE A CA 1
ATOM 1281 C C . PHE A 1 164 ? -3.646 -17.579 32.487 1.00 51.16 164 PHE A C 1
ATOM 1283 O O . PHE A 1 164 ? -2.833 -18.393 32.899 1.00 51.16 164 PHE A O 1
ATOM 1290 N N . GLY A 1 165 ? -4.205 -17.710 31.281 1.00 53.91 165 GLY A N 1
ATOM 1291 C CA . GLY A 1 165 ? -3.811 -18.770 30.350 1.00 53.91 165 GLY A CA 1
ATOM 1292 C C . GLY A 1 165 ? -2.329 -18.681 29.972 1.00 53.91 165 GLY A C 1
ATOM 1293 O O . GLY A 1 165 ? -1.608 -19.674 30.041 1.00 53.91 165 GLY A O 1
ATOM 1294 N N . LEU A 1 166 ? -1.850 -17.474 29.649 1.00 55.19 166 LEU A N 1
ATOM 1295 C CA . LEU A 1 166 ? -0.433 -17.219 29.369 1.00 55.19 166 LEU A CA 1
ATOM 1296 C C . LEU A 1 166 ? 0.440 -17.487 30.612 1.00 55.19 166 LEU A C 1
ATOM 1298 O O . LEU A 1 166 ? 1.447 -18.181 30.521 1.00 55.19 166 LEU A O 1
ATOM 1302 N N . HIS A 1 167 ? 0.011 -16.995 31.774 1.00 58.06 167 HIS A N 1
ATOM 1303 C CA . HIS A 1 167 ? 0.620 -17.178 33.090 1.00 58.06 167 HIS A CA 1
ATOM 1304 C C . HIS A 1 167 ? 0.752 -18.668 33.418 1.00 58.06 167 HIS A C 1
ATOM 1306 O O . HIS A 1 167 ? 1.857 -19.142 33.648 1.00 58.06 167 HIS A O 1
ATOM 1312 N N . LYS A 1 168 ? -0.331 -19.449 33.323 1.00 60.03 168 LYS A N 1
ATOM 1313 C CA . LYS A 1 168 ? -0.331 -20.902 33.550 1.00 60.03 168 LYS A CA 1
ATOM 1314 C C . LYS A 1 168 ? 0.642 -21.622 32.613 1.00 60.03 168 LYS A C 1
ATOM 1316 O O . LYS A 1 168 ? 1.364 -22.498 33.078 1.00 60.03 168 LYS A O 1
ATOM 1321 N N . THR A 1 169 ? 0.704 -21.259 31.329 1.00 60.69 169 THR A N 1
ATOM 1322 C CA . THR A 1 169 ? 1.701 -21.821 30.398 1.00 60.69 169 THR A CA 1
ATOM 1323 C C . THR A 1 169 ? 3.128 -21.483 30.833 1.00 60.69 169 THR A C 1
ATOM 1325 O O . THR A 1 169 ? 3.973 -22.373 30.862 1.00 60.69 169 THR A O 1
ATOM 1328 N N . PHE A 1 170 ? 3.395 -20.240 31.238 1.00 64.75 170 PHE A N 1
ATOM 1329 C CA . PHE A 1 170 ? 4.712 -19.830 31.734 1.00 64.75 170 PHE A CA 1
ATOM 1330 C C . PHE A 1 170 ? 5.118 -20.561 33.018 1.00 64.75 170 PHE A C 1
ATOM 1332 O O . PHE A 1 170 ? 6.224 -21.089 33.082 1.00 64.75 170 PHE A O 1
ATOM 1339 N N . PHE A 1 171 ? 4.233 -20.651 34.014 1.00 65.56 171 PHE A N 1
ATOM 1340 C CA . PHE A 1 171 ? 4.507 -21.391 35.249 1.00 65.56 171 PHE A CA 1
ATOM 1341 C C . PHE A 1 171 ? 4.721 -22.880 34.991 1.00 65.56 171 PHE A C 1
ATOM 1343 O O . PHE A 1 171 ? 5.623 -23.461 35.581 1.00 65.56 171 PHE A O 1
ATOM 1350 N N . LYS A 1 172 ? 3.967 -23.487 34.064 1.00 67.62 172 LYS A N 1
ATOM 1351 C CA . LYS A 1 172 ? 4.203 -24.875 33.637 1.00 67.62 172 LYS A CA 1
ATOM 1352 C C . LYS A 1 172 ? 5.591 -25.062 33.021 1.00 67.62 172 LYS A C 1
ATOM 1354 O O . LYS A 1 172 ? 6.257 -26.031 33.362 1.00 67.62 172 LYS A O 1
ATOM 1359 N N . ILE A 1 173 ? 6.040 -24.141 32.165 1.00 69.00 173 ILE A N 1
ATOM 1360 C CA . ILE A 1 173 ? 7.389 -24.181 31.572 1.00 69.00 173 ILE A CA 1
ATOM 1361 C C . ILE A 1 173 ? 8.459 -24.031 32.661 1.00 69.00 173 ILE A C 1
ATOM 1363 O O . ILE A 1 173 ? 9.402 -24.813 32.707 1.00 69.00 173 ILE A O 1
ATOM 1367 N N . LEU A 1 174 ? 8.304 -23.070 33.573 1.00 68.81 174 LEU A N 1
ATOM 1368 C CA . LEU A 1 174 ? 9.266 -22.848 34.657 1.00 68.81 174 LEU A CA 1
ATOM 1369 C C . LEU A 1 174 ? 9.332 -24.042 35.619 1.00 68.81 174 LEU A C 1
ATOM 1371 O O . LEU A 1 174 ? 10.426 -24.466 35.976 1.00 68.81 174 LEU A O 1
ATOM 1375 N N . MET A 1 175 ? 8.188 -24.626 35.984 1.00 72.38 175 MET A N 1
ATOM 1376 C CA . MET A 1 175 ? 8.138 -25.848 36.793 1.00 72.38 175 MET A CA 1
ATOM 1377 C C . MET A 1 175 ? 8.754 -27.049 36.071 1.00 72.38 175 MET A C 1
ATOM 1379 O O . MET A 1 175 ? 9.462 -27.832 36.697 1.00 72.38 175 MET A O 1
ATOM 1383 N N . HIS A 1 176 ? 8.543 -27.175 34.757 1.00 72.69 176 HIS A N 1
ATOM 1384 C CA . HIS A 1 176 ? 9.186 -28.211 33.944 1.00 72.69 176 HIS A CA 1
ATOM 1385 C C . HIS A 1 176 ? 10.719 -28.082 33.941 1.00 72.69 176 HIS A C 1
ATOM 1387 O O . HIS A 1 176 ? 11.418 -29.089 33.907 1.00 72.69 176 HIS A O 1
ATOM 1393 N N . HIS A 1 177 ? 11.242 -26.858 34.058 1.00 78.81 177 HIS A N 1
ATOM 1394 C CA . HIS A 1 177 ? 12.673 -26.571 34.195 1.00 78.81 177 HIS A CA 1
ATOM 1395 C C . HIS A 1 177 ? 13.142 -26.412 35.657 1.00 78.81 177 HIS A C 1
ATOM 1397 O O . HIS A 1 177 ? 14.194 -25.827 35.903 1.00 78.81 177 HIS A O 1
ATOM 1403 N N . GLY A 1 178 ? 12.392 -26.946 36.629 1.00 75.19 178 GLY A N 1
ATOM 1404 C CA . GLY A 1 178 ? 12.841 -27.080 38.021 1.00 75.19 178 GLY A CA 1
ATOM 1405 C C . GLY A 1 178 ? 12.506 -25.918 38.961 1.00 75.19 178 GLY A C 1
ATOM 1406 O O . GLY A 1 178 ? 12.980 -25.908 40.095 1.00 75.19 178 GLY A O 1
ATOM 1407 N N . ALA A 1 179 ? 11.688 -24.945 38.549 1.00 75.50 179 ALA A N 1
ATOM 1408 C CA . ALA A 1 179 ? 11.230 -23.884 39.448 1.00 75.50 179 ALA A CA 1
ATOM 1409 C C . ALA A 1 179 ? 10.087 -24.366 40.363 1.00 75.50 179 ALA A C 1
ATOM 1411 O O . ALA A 1 179 ? 9.084 -24.898 39.892 1.00 75.50 179 ALA A O 1
ATOM 1412 N N . SER A 1 180 ? 10.193 -24.124 41.670 1.00 72.75 180 SER A N 1
ATOM 1413 C CA . SER A 1 180 ? 9.140 -24.408 42.656 1.00 72.75 180 SER A CA 1
ATOM 1414 C C . SER A 1 180 ? 8.491 -23.119 43.166 1.00 72.75 180 SER A C 1
ATOM 1416 O O . SER A 1 180 ? 9.190 -22.138 43.414 1.00 72.75 180 SER A O 1
ATOM 1418 N N . PHE A 1 181 ? 7.174 -23.127 43.388 1.00 70.56 181 PHE A N 1
ATOM 1419 C CA . PHE A 1 181 ? 6.410 -21.959 43.846 1.00 70.56 181 PHE A CA 1
ATOM 1420 C C . PHE A 1 181 ? 5.556 -22.315 45.072 1.00 70.56 181 PHE A C 1
ATOM 1422 O O . PHE A 1 181 ? 4.875 -23.340 45.059 1.00 70.56 181 PHE A O 1
ATOM 1429 N N . ASN A 1 182 ? 5.585 -21.476 46.116 1.00 67.06 182 ASN A N 1
ATOM 1430 C CA . ASN A 1 182 ? 4.806 -21.650 47.347 1.00 67.06 182 ASN A CA 1
ATOM 1431 C C . ASN A 1 182 ? 4.167 -20.309 47.785 1.00 67.06 182 ASN A C 1
ATOM 1433 O O . ASN A 1 182 ? 4.919 -19.375 48.068 1.00 67.06 182 ASN A O 1
ATOM 1437 N N . PRO A 1 183 ? 2.824 -20.189 47.860 1.00 59.88 183 PRO A N 1
ATOM 1438 C CA . PRO A 1 183 ? 1.826 -21.204 47.512 1.00 59.88 183 PRO A CA 1
ATOM 1439 C C . PRO A 1 183 ? 1.785 -21.492 46.005 1.00 59.88 183 PRO A C 1
ATOM 1441 O O . PRO A 1 183 ? 2.278 -20.711 45.188 1.00 59.88 183 PRO A O 1
ATOM 1444 N N . SER A 1 184 ? 1.204 -22.636 45.627 1.00 60.50 184 SER A N 1
ATOM 1445 C CA . SER A 1 184 ? 1.087 -23.008 44.216 1.00 60.50 184 SER A CA 1
ATOM 1446 C C . SER A 1 184 ? 0.249 -21.960 43.459 1.00 60.50 184 SER A C 1
ATOM 1448 O O . SER A 1 184 ? -0.852 -21.609 43.901 1.00 60.50 184 SER A O 1
ATOM 1450 N N . PRO A 1 185 ? 0.712 -21.479 42.290 1.00 56.53 185 PRO A N 1
ATOM 1451 C CA . PRO A 1 185 ? 0.020 -20.466 41.490 1.00 56.53 185 PRO A CA 1
ATOM 1452 C C . PRO A 1 185 ? -1.296 -20.975 40.868 1.00 56.53 185 PRO A C 1
ATOM 1454 O O . PRO A 1 185 ? -1.971 -20.228 40.162 1.00 56.53 185 PRO A O 1
ATOM 1457 N N . PHE A 1 186 ? -1.662 -22.240 41.109 1.00 61.72 186 PHE A N 1
ATOM 1458 C CA . PHE A 1 186 ? -2.892 -22.875 40.629 1.00 61.72 186 PHE A CA 1
ATOM 1459 C C . PHE A 1 186 ? -3.947 -23.099 41.725 1.00 61.72 186 PHE A C 1
ATOM 1461 O O . PHE A 1 186 ? -5.007 -23.631 41.419 1.00 61.72 186 PHE A O 1
ATOM 1468 N N . THR A 1 187 ? -3.671 -22.728 42.979 1.00 53.47 187 THR A N 1
ATOM 1469 C CA . THR A 1 187 ? -4.508 -23.110 44.137 1.00 53.47 187 THR A CA 1
ATOM 1470 C C . THR A 1 187 ? -5.762 -22.244 44.315 1.00 53.47 187 THR A C 1
ATOM 1472 O O . THR A 1 187 ? -6.647 -22.598 45.084 1.00 53.47 187 THR A O 1
ATOM 1475 N N . SER A 1 188 ? -5.874 -21.122 43.603 1.00 46.44 188 SER A N 1
ATOM 1476 C CA . SER A 1 188 ? -7.038 -20.235 43.691 1.00 46.44 188 SER A CA 1
ATOM 1477 C C . SER A 1 188 ? -7.960 -20.454 42.491 1.00 46.44 188 SER A C 1
ATOM 1479 O O . SER A 1 188 ? -7.502 -20.280 41.361 1.00 46.44 188 SER A O 1
ATOM 1481 N N . LEU A 1 189 ? -9.250 -20.719 42.760 1.00 44.47 189 LEU A N 1
ATOM 1482 C CA . LEU A 1 189 ? -10.434 -20.636 41.870 1.00 44.47 189 LEU A CA 1
ATOM 1483 C C . LEU A 1 189 ? -11.109 -21.975 41.503 1.00 44.47 189 LEU A C 1
ATOM 1485 O O . LEU A 1 189 ? -11.170 -22.351 40.334 1.00 44.47 189 LEU A O 1
ATOM 1489 N N . GLU A 1 190 ? -11.739 -22.621 42.484 1.00 37.53 190 GLU A N 1
ATOM 1490 C CA . GLU A 1 190 ? -13.015 -23.313 42.255 1.00 37.53 190 GLU A CA 1
ATOM 1491 C C . GLU A 1 190 ? -14.133 -22.340 42.660 1.00 37.53 190 GLU A C 1
ATOM 1493 O O . GLU A 1 190 ? -14.368 -22.115 43.845 1.00 37.53 190 GLU A O 1
ATOM 1498 N N . GLN A 1 191 ? -14.782 -21.684 41.692 1.00 43.53 191 GLN A N 1
ATOM 1499 C CA . GLN A 1 191 ? -16.064 -21.018 41.945 1.00 43.53 191 GLN A CA 1
ATOM 1500 C C . GLN A 1 191 ? -17.187 -21.978 41.532 1.00 43.53 191 GLN A C 1
ATOM 1502 O O . GLN A 1 191 ? -17.136 -22.501 40.415 1.00 43.53 191 GLN A O 1
ATOM 1507 N N . PRO A 1 192 ? -18.189 -22.231 42.393 1.00 40.47 192 PRO A N 1
ATOM 1508 C CA . PRO A 1 192 ? -19.318 -23.084 42.042 1.00 40.47 192 PRO A CA 1
ATOM 1509 C C . PRO A 1 192 ? -20.139 -22.454 40.906 1.00 40.47 192 PRO A C 1
ATOM 1511 O O . PRO A 1 192 ? -20.281 -21.232 40.822 1.00 40.47 192 PRO A O 1
ATOM 1514 N N . LEU A 1 193 ? -20.671 -23.301 40.020 1.00 44.97 193 LEU A N 1
ATOM 1515 C CA . LEU A 1 193 ? -21.550 -22.904 38.918 1.00 44.97 193 LEU A CA 1
ATOM 1516 C C . LEU A 1 193 ? -22.775 -22.162 39.475 1.00 44.97 193 LEU A C 1
ATOM 1518 O O . LEU A 1 193 ? -23.507 -22.694 40.304 1.00 44.97 193 LEU A O 1
ATOM 1522 N N . LYS A 1 194 ? -22.982 -20.919 39.033 1.00 50.78 194 LYS A N 1
ATOM 1523 C CA . LYS A 1 194 ? -24.102 -20.072 39.460 1.00 50.78 194 LYS A CA 1
ATOM 1524 C C . LYS A 1 194 ? -25.356 -20.453 38.665 1.00 50.78 194 LYS A C 1
ATOM 1526 O O . LYS A 1 194 ? -25.340 -20.404 37.437 1.00 50.78 194 LYS A O 1
ATOM 1531 N N . GLU A 1 195 ? -26.425 -20.837 39.354 1.00 68.25 195 GLU A N 1
ATOM 1532 C CA . GLU A 1 195 ? -27.718 -21.181 38.749 1.00 68.25 195 GLU A CA 1
ATOM 1533 C C . GLU A 1 195 ? -28.635 -19.948 38.666 1.00 68.25 195 GLU A C 1
ATOM 1535 O O . GLU A 1 195 ? -28.709 -19.147 39.599 1.00 68.25 195 GLU A O 1
ATOM 1540 N N . PHE A 1 196 ? -29.338 -19.786 37.541 1.00 72.38 196 PHE A N 1
ATOM 1541 C CA . PHE A 1 196 ? -30.215 -18.648 37.251 1.00 72.38 196 PHE A CA 1
ATOM 1542 C C . PHE A 1 196 ? -31.666 -19.114 37.101 1.00 72.38 196 PHE A C 1
ATOM 1544 O O . PHE A 1 196 ? -32.014 -19.779 36.124 1.00 72.38 196 PHE A O 1
ATOM 1551 N N . ALA A 1 197 ? -32.526 -18.753 38.053 1.00 77.88 197 ALA A N 1
ATOM 1552 C CA . ALA A 1 197 ? -33.936 -19.139 38.051 1.00 77.88 197 ALA A CA 1
ATOM 1553 C C . ALA A 1 197 ? -34.834 -18.089 37.368 1.00 77.88 197 ALA A C 1
ATOM 1555 O O . ALA A 1 197 ? -34.673 -16.880 37.553 1.00 77.88 197 ALA A O 1
ATOM 1556 N N . CYS A 1 198 ? -35.808 -18.555 36.587 1.00 81.25 198 CYS A N 1
ATOM 1557 C CA . CYS A 1 198 ? -36.901 -17.742 36.060 1.00 81.25 198 CYS A CA 1
ATOM 1558 C C . CYS A 1 198 ? -38.093 -17.732 37.026 1.00 81.25 198 CYS A C 1
ATOM 1560 O O . CYS A 1 198 ? -38.319 -18.703 37.747 1.00 81.25 198 CYS A O 1
ATOM 1562 N N . SER A 1 199 ? -38.910 -16.678 36.976 1.00 80.75 199 SER A N 1
ATOM 1563 C CA . SER A 1 199 ? -40.173 -16.561 37.723 1.00 80.75 199 SER A CA 1
ATOM 1564 C C . SER A 1 199 ? -41.179 -17.678 37.401 1.00 80.75 199 SER A C 1
ATOM 1566 O O . SER A 1 199 ? -42.056 -17.962 38.208 1.00 80.75 199 SER A O 1
ATOM 1568 N N . CYS A 1 200 ? -41.031 -18.364 36.264 1.00 79.25 200 CYS A N 1
ATOM 1569 C CA . CYS A 1 200 ? -41.829 -19.535 35.887 1.00 79.25 200 CYS A CA 1
ATOM 1570 C C . CYS A 1 200 ? -41.316 -20.877 36.455 1.00 79.25 200 CYS A C 1
ATOM 1572 O O . CYS A 1 200 ? -41.849 -21.930 36.107 1.00 79.25 200 CYS A O 1
ATOM 1574 N N . GLY A 1 201 ? -40.254 -20.865 37.271 1.00 81.12 201 GLY A N 1
ATOM 1575 C CA . GLY A 1 201 ? -39.695 -22.053 37.928 1.00 81.12 201 GLY A CA 1
ATOM 1576 C C . GLY A 1 201 ? -38.641 -22.830 37.128 1.00 81.12 201 GLY A C 1
ATOM 1577 O O . GLY A 1 201 ? -38.106 -23.815 37.632 1.00 81.12 201 GLY A O 1
ATOM 1578 N N . LYS A 1 202 ? -38.297 -22.409 35.902 1.00 69.31 202 LYS A N 1
ATOM 1579 C CA . LYS A 1 202 ? -37.191 -23.013 35.132 1.00 69.31 202 LYS A CA 1
ATOM 1580 C C . LYS A 1 202 ? -35.837 -22.449 35.559 1.00 69.31 202 LYS A C 1
ATOM 1582 O O . LYS A 1 202 ? -35.705 -21.242 35.747 1.00 69.31 202 LYS A O 1
ATOM 1587 N N . VAL A 1 203 ? -34.830 -23.317 35.656 1.00 71.56 203 VAL A N 1
ATOM 1588 C CA . VAL A 1 203 ? -33.463 -22.963 36.065 1.00 71.56 203 VAL A CA 1
ATOM 1589 C C . VAL A 1 203 ? -32.503 -23.145 34.892 1.00 71.56 203 VAL A C 1
ATOM 1591 O O . VAL A 1 203 ? -32.597 -24.117 34.143 1.00 71.56 203 VAL A O 1
ATOM 1594 N N . PHE A 1 204 ? -31.586 -22.196 34.730 1.00 69.75 204 PHE A N 1
ATOM 1595 C CA . PHE A 1 204 ? -30.608 -22.157 33.651 1.00 69.75 204 PHE A CA 1
ATOM 1596 C C . PHE A 1 204 ? -29.200 -22.028 34.227 1.00 69.75 204 PHE A C 1
ATOM 1598 O O . PHE A 1 204 ? -28.966 -21.309 35.193 1.00 69.75 204 PHE A O 1
ATOM 1605 N N . THR A 1 205 ? -28.237 -22.688 33.594 1.00 57.09 205 THR A N 1
ATOM 1606 C CA . THR A 1 205 ? -26.812 -22.612 33.956 1.00 57.09 205 THR A CA 1
ATOM 1607 C C . THR A 1 205 ? -26.107 -21.397 33.345 1.00 57.09 205 THR A C 1
ATOM 1609 O O . THR A 1 205 ? -24.908 -21.207 33.529 1.00 57.09 205 THR A O 1
ATOM 1612 N N . SER A 1 206 ? -26.843 -20.560 32.606 1.00 57.06 206 SER A N 1
ATOM 1613 C CA . SER A 1 206 ? -26.356 -19.302 32.051 1.00 57.06 206 SER A CA 1
ATOM 1614 C C . SER A 1 206 ? -27.450 -18.237 32.056 1.00 57.06 206 SER A C 1
ATOM 1616 O O . SER A 1 206 ? -28.624 -18.513 31.792 1.00 57.06 206 SER A O 1
ATOM 1618 N N . GLN A 1 207 ? -27.054 -16.989 32.305 1.00 56.88 207 GLN A N 1
ATOM 1619 C CA . GLN A 1 207 ? -27.979 -15.859 32.296 1.00 56.88 207 GLN A CA 1
ATOM 1620 C C . GLN A 1 207 ? -28.536 -15.583 30.892 1.00 56.88 207 GLN A C 1
ATOM 1622 O O . GLN A 1 207 ? -29.681 -15.172 30.757 1.00 56.88 207 GLN A O 1
ATOM 1627 N N . GLN A 1 208 ? -27.788 -15.917 29.835 1.00 55.97 208 GLN A N 1
ATOM 1628 C CA . GLN A 1 208 ? -28.283 -15.870 28.457 1.00 55.97 208 GLN A CA 1
ATOM 1629 C C . GLN A 1 208 ? -29.416 -16.880 28.211 1.00 55.97 208 GLN A C 1
ATOM 1631 O O . GLN A 1 208 ? -30.377 -16.556 27.513 1.00 55.97 208 GLN A O 1
ATOM 1636 N N . GLY A 1 209 ? -29.342 -18.078 28.805 1.00 68.94 209 GLY A N 1
ATOM 1637 C CA . GLY A 1 209 ? -30.431 -19.057 28.768 1.00 68.94 209 GLY A CA 1
ATOM 1638 C C . GLY A 1 209 ? -31.701 -18.513 29.426 1.00 68.94 209 GLY A C 1
ATOM 1639 O O . GLY A 1 209 ? -32.779 -18.598 28.838 1.00 68.94 209 GLY A O 1
ATOM 1640 N N . LEU A 1 210 ? -31.550 -17.859 30.583 1.00 74.88 210 LEU A N 1
ATOM 1641 C CA . LEU A 1 210 ? -32.642 -17.178 31.278 1.00 74.88 210 LEU A CA 1
ATOM 1642 C C . LEU A 1 210 ? -33.225 -16.017 30.450 1.00 74.88 210 LEU A C 1
ATOM 1644 O O . LEU A 1 210 ? -34.441 -15.937 30.300 1.00 74.88 210 LEU A O 1
ATOM 1648 N N . SER A 1 211 ? -32.392 -15.150 29.869 1.00 62.06 211 SER A N 1
ATOM 1649 C CA . SER A 1 211 ? -32.852 -14.003 29.067 1.00 62.06 211 SER A CA 1
ATOM 1650 C C . SER A 1 211 ? -33.528 -14.429 27.763 1.00 62.06 211 SER A C 1
ATOM 1652 O O . SER A 1 211 ? -34.552 -13.867 27.383 1.00 62.06 211 SER A O 1
ATOM 1654 N N . CYS A 1 212 ? -33.010 -15.458 27.086 1.00 65.69 212 CYS A N 1
ATOM 1655 C CA . CYS A 1 212 ? -33.640 -16.007 25.884 1.00 65.69 212 CYS A CA 1
ATOM 1656 C C . CYS A 1 212 ? -35.000 -16.638 26.217 1.00 65.69 212 CYS A C 1
ATOM 1658 O O . CYS A 1 212 ? -35.980 -16.447 25.497 1.00 65.69 212 CYS A O 1
ATOM 1660 N N . HIS A 1 213 ? -35.079 -17.328 27.357 1.00 74.25 213 HIS A N 1
ATOM 1661 C CA . HIS A 1 213 ? -36.324 -17.868 27.878 1.00 74.25 213 HIS A CA 1
ATOM 1662 C C . HIS A 1 213 ? -37.339 -16.768 28.240 1.00 74.25 213 HIS A C 1
ATOM 1664 O O . HIS A 1 213 ? -38.492 -16.865 27.824 1.00 74.25 213 HIS A O 1
ATOM 1670 N N . ARG A 1 214 ? -36.915 -15.697 28.926 1.00 77.31 214 ARG A N 1
ATOM 1671 C CA . ARG A 1 214 ? -37.753 -14.522 29.236 1.00 77.31 214 ARG A CA 1
ATOM 1672 C C . ARG A 1 214 ? -38.264 -13.818 27.983 1.00 77.31 214 ARG A C 1
ATOM 1674 O O . ARG A 1 214 ? -39.450 -13.521 27.900 1.00 77.31 214 ARG A O 1
ATOM 1681 N N . ARG A 1 215 ? -37.427 -13.671 26.955 1.00 76.12 215 ARG A N 1
ATOM 1682 C CA . ARG A 1 215 ? -37.854 -13.098 25.674 1.00 76.12 215 ARG A CA 1
ATOM 1683 C C . ARG A 1 215 ? -38.910 -13.954 24.977 1.00 76.12 215 ARG A C 1
ATOM 1685 O O . ARG A 1 215 ? -39.918 -13.432 24.525 1.00 76.12 215 ARG A O 1
ATOM 1692 N N . LEU A 1 216 ? -38.674 -15.263 24.868 1.00 68.81 216 LEU A N 1
ATOM 1693 C CA . LEU A 1 216 ? -39.531 -16.161 24.084 1.00 68.81 216 LEU A CA 1
ATOM 1694 C C . LEU A 1 216 ? -40.834 -16.544 24.793 1.00 68.81 216 LEU A C 1
ATOM 1696 O O . LEU A 1 216 ? -41.824 -16.808 24.120 1.00 68.81 216 LEU A O 1
ATOM 1700 N N . ILE A 1 217 ? -40.825 -16.619 26.125 1.00 82.31 217 ILE A N 1
ATOM 1701 C CA . ILE A 1 217 ? -41.968 -17.098 26.916 1.00 82.31 217 ILE A CA 1
ATOM 1702 C C . ILE A 1 217 ? -42.671 -15.962 27.664 1.00 82.31 217 ILE A C 1
ATOM 1704 O O . ILE A 1 217 ? -43.885 -16.021 27.833 1.00 82.31 217 ILE A O 1
ATOM 1708 N N . HIS A 1 218 ? -41.939 -14.930 28.092 1.00 75.56 218 HIS A N 1
ATOM 1709 C CA . HIS A 1 218 ? -42.476 -13.823 28.891 1.00 75.56 218 HIS A CA 1
ATOM 1710 C C . HIS A 1 218 ? -42.557 -12.492 28.125 1.00 75.56 218 HIS A C 1
ATOM 1712 O O . HIS A 1 218 ? -43.069 -11.522 28.670 1.00 75.56 218 HIS A O 1
ATOM 1718 N N . ASN A 1 219 ? -42.114 -12.440 26.858 1.00 70.06 219 ASN A N 1
ATOM 1719 C CA . ASN A 1 219 ? -42.063 -11.216 26.042 1.00 70.06 219 ASN A CA 1
ATOM 1720 C C . ASN A 1 219 ? -41.315 -10.050 26.724 1.00 70.06 219 ASN A C 1
ATOM 1722 O O . ASN A 1 219 ? -41.549 -8.879 26.432 1.00 70.06 219 ASN A O 1
ATOM 1726 N N . GLU A 1 220 ? -40.391 -10.376 27.627 1.00 67.31 220 GLU A N 1
ATOM 1727 C CA . GLU A 1 220 ? -39.543 -9.410 28.316 1.00 67.31 220 GLU A CA 1
ATOM 1728 C C . GLU A 1 220 ? -38.278 -9.169 27.482 1.00 67.31 220 GLU A C 1
ATOM 1730 O O . GLU A 1 220 ? -37.516 -10.100 27.194 1.00 67.31 220 GLU A O 1
ATOM 1735 N N . PHE A 1 221 ? -38.060 -7.918 27.076 1.00 59.16 221 PHE A N 1
ATOM 1736 C CA . PHE A 1 221 ? -36.894 -7.490 26.304 1.00 59.16 221 PHE A CA 1
ATOM 1737 C C . PHE A 1 221 ? -35.863 -6.812 27.204 1.00 59.16 221 PHE A C 1
ATOM 1739 O O . PHE A 1 221 ? -36.188 -6.311 28.278 1.00 59.16 221 PHE A O 1
ATOM 1746 N N . ALA A 1 222 ? -34.610 -6.794 26.752 1.00 49.56 222 ALA A N 1
ATOM 1747 C CA . ALA A 1 222 ? -33.573 -6.035 27.427 1.00 49.56 222 ALA A CA 1
ATOM 1748 C C . ALA A 1 222 ? -33.815 -4.519 27.236 1.00 49.56 222 ALA A C 1
ATOM 1750 O O . ALA A 1 222 ? -34.299 -4.116 26.168 1.00 49.56 222 ALA A O 1
ATOM 1751 N N . PRO A 1 223 ? -33.500 -3.677 28.239 1.00 46.66 223 PRO A N 1
ATOM 1752 C CA . PRO A 1 223 ? -33.808 -2.244 28.219 1.00 46.66 223 PRO A CA 1
ATOM 1753 C C . PRO A 1 223 ? -33.164 -1.491 27.047 1.00 46.66 223 PRO A C 1
ATOM 1755 O O . PRO A 1 223 ? -33.658 -0.440 26.641 1.00 46.66 223 PRO A O 1
ATOM 1758 N N . GLU A 1 224 ? -32.104 -2.050 26.446 1.00 43.78 224 GLU A N 1
ATOM 1759 C CA . GLU A 1 224 ? -31.353 -1.389 25.377 1.00 43.78 224 GLU A CA 1
ATOM 1760 C C . GLU A 1 224 ? -32.116 -1.248 24.051 1.00 43.78 224 GLU A C 1
ATOM 1762 O O . GLU A 1 224 ? -31.673 -0.537 23.149 1.00 43.78 224 GLU A O 1
ATOM 1767 N N . HIS A 1 225 ? -33.290 -1.877 23.931 1.00 48.25 225 HIS A N 1
ATOM 1768 C CA . HIS A 1 225 ? -34.181 -1.716 22.782 1.00 48.25 225 HIS A CA 1
ATOM 1769 C C . HIS A 1 225 ? -34.586 -0.246 22.545 1.00 48.25 225 HIS A C 1
ATOM 1771 O O . HIS A 1 225 ? -34.819 0.151 21.404 1.00 48.25 225 HIS A O 1
ATOM 1777 N N . ALA A 1 226 ? -34.642 0.572 23.602 1.00 43.22 226 ALA A N 1
ATOM 1778 C CA . ALA A 1 226 ? -35.013 1.985 23.514 1.00 43.22 226 ALA A CA 1
ATOM 1779 C C . ALA A 1 226 ? -33.887 2.890 22.967 1.00 43.22 226 ALA A C 1
ATOM 1781 O O . ALA A 1 226 ? -34.181 3.901 22.332 1.00 43.22 226 ALA A O 1
ATOM 1782 N N . PHE A 1 227 ? -32.611 2.509 23.121 1.00 39.81 227 PHE A N 1
ATOM 1783 C CA . PHE A 1 227 ? -31.448 3.312 22.696 1.00 39.81 227 PHE A CA 1
ATOM 1784 C C . PHE A 1 227 ? -31.193 3.321 21.181 1.00 39.81 227 PHE A C 1
ATOM 1786 O O . PHE A 1 227 ? -30.267 3.974 20.704 1.00 39.81 227 PHE A O 1
ATOM 1793 N N . LEU A 1 228 ? -32.009 2.609 20.402 1.00 41.97 228 LEU A N 1
ATOM 1794 C CA . LEU A 1 228 ? -31.985 2.657 18.938 1.00 41.97 228 LEU A CA 1
ATOM 1795 C C . LEU A 1 228 ? -32.797 3.841 18.371 1.00 41.97 228 LEU A C 1
ATOM 1797 O O . LEU A 1 228 ? -32.778 4.062 17.160 1.00 41.97 228 LEU A O 1
ATOM 1801 N N . ALA A 1 229 ? -33.477 4.615 19.226 1.00 37.03 229 ALA A N 1
ATOM 1802 C CA . ALA A 1 229 ? -34.150 5.865 18.881 1.00 37.03 229 ALA A CA 1
ATOM 1803 C C . ALA A 1 229 ? -33.301 7.055 19.373 1.00 37.03 229 ALA A C 1
ATOM 1805 O O . ALA A 1 229 ? -33.096 7.219 20.569 1.00 37.03 229 ALA A O 1
ATOM 1806 N N . GLY A 1 230 ? -32.740 7.840 18.448 1.00 35.62 230 GLY A N 1
ATOM 1807 C CA . GLY A 1 230 ? -31.724 8.866 18.730 1.00 35.62 230 GLY A CA 1
ATOM 1808 C C . GLY A 1 230 ? -32.144 10.020 19.660 1.00 35.62 230 GLY A C 1
ATOM 1809 O O . GLY A 1 230 ? -33.322 10.238 19.928 1.00 35.62 230 GLY A O 1
ATOM 1810 N N . LEU A 1 231 ? -31.138 10.772 20.127 1.00 38.78 231 LEU A N 1
ATOM 1811 C CA . LEU A 1 231 ? -31.269 11.965 20.979 1.00 38.78 231 LEU A CA 1
ATOM 1812 C C . LEU A 1 231 ? -31.678 13.230 20.183 1.00 38.78 231 LEU A C 1
ATOM 1814 O O . LEU A 1 231 ? -31.422 13.283 18.979 1.00 38.78 231 LEU A O 1
ATOM 1818 N N . PRO A 1 232 ? -32.259 14.264 20.834 1.00 39.12 232 PRO A N 1
ATOM 1819 C CA . PRO A 1 232 ? -32.672 15.517 20.190 1.00 39.12 232 PRO A CA 1
ATOM 1820 C C . PRO A 1 232 ? -31.506 16.493 19.934 1.00 39.12 232 PRO A C 1
ATOM 1822 O O . PRO A 1 232 ? -30.526 16.519 20.677 1.00 39.12 232 PRO A O 1
ATOM 1825 N N . ASP A 1 233 ? -31.659 17.331 18.903 1.00 37.50 233 ASP A N 1
ATOM 1826 C CA . ASP A 1 233 ? -30.683 18.323 18.429 1.00 37.50 233 ASP A CA 1
ATOM 1827 C C . ASP A 1 233 ? -30.307 19.404 19.466 1.00 37.50 233 ASP A C 1
ATOM 1829 O O . ASP A 1 233 ? -31.181 20.011 20.088 1.00 37.50 233 ASP A O 1
ATOM 1833 N N . GLY A 1 234 ? -29.007 19.743 19.544 1.00 44.91 234 GLY A N 1
ATOM 1834 C CA . GLY A 1 234 ? -28.580 21.109 19.895 1.00 44.91 234 GLY A CA 1
ATOM 1835 C C . GLY A 1 234 ? -27.613 21.354 21.066 1.00 44.91 234 GLY A C 1
ATOM 1836 O O . GLY A 1 234 ? -27.679 22.444 21.627 1.00 44.91 234 GLY A O 1
ATOM 1837 N N . GLN A 1 235 ? -26.704 20.447 21.454 1.00 37.22 235 GLN A N 1
ATOM 1838 C CA . GLN A 1 235 ? -25.739 20.745 22.538 1.00 37.22 235 GLN A CA 1
ATOM 1839 C C . GLN A 1 235 ? -24.260 20.550 22.147 1.00 37.22 235 GLN A C 1
ATOM 1841 O O . GLN A 1 235 ? -23.853 19.489 21.675 1.00 37.22 235 GLN A O 1
ATOM 1846 N N . GLU A 1 236 ? -23.457 21.607 22.346 1.00 37.91 236 GLU A N 1
ATOM 1847 C CA . GLU A 1 236 ? -22.002 21.655 22.127 1.00 37.91 236 GLU A CA 1
ATOM 1848 C C . GLU A 1 236 ? -21.209 21.254 23.388 1.00 37.91 236 GLU A C 1
ATOM 1850 O O . GLU A 1 236 ? -21.541 21.641 24.505 1.00 37.91 236 GLU A O 1
ATOM 1855 N N . PHE A 1 237 ? -20.112 20.513 23.191 1.00 38.59 237 PHE A N 1
ATOM 1856 C CA . PHE A 1 237 ? -19.239 19.978 24.248 1.00 38.59 237 PHE A CA 1
ATOM 1857 C C . PHE A 1 237 ? -18.207 20.995 24.794 1.00 38.59 237 PHE A C 1
ATOM 1859 O O . PHE A 1 237 ? -17.829 21.949 24.112 1.00 38.59 237 PHE A O 1
ATOM 1866 N N . GLN A 1 238 ? -17.684 20.736 26.006 1.00 38.91 238 GLN A N 1
ATOM 1867 C CA . GLN A 1 238 ? -16.650 21.533 26.698 1.00 38.91 238 GLN A CA 1
ATOM 1868 C C . GLN A 1 238 ? -15.418 21.872 25.829 1.00 38.91 238 GLN A C 1
ATOM 1870 O O . GLN A 1 238 ? -14.846 21.021 25.140 1.00 38.91 238 GLN A O 1
ATOM 1875 N N . LYS A 1 239 ? -14.963 23.134 25.917 1.00 37.59 239 LYS A N 1
ATOM 1876 C CA . LYS A 1 239 ? -13.837 23.682 25.141 1.00 37.59 239 LYS A CA 1
ATOM 1877 C C . LYS A 1 239 ? -12.477 23.361 25.776 1.00 37.59 239 LYS A C 1
ATOM 1879 O O . LYS A 1 239 ? -12.201 23.730 26.912 1.00 37.59 239 LYS A O 1
ATOM 1884 N N . LYS A 1 240 ? -11.610 22.719 24.987 1.00 40.94 240 LYS A N 1
ATOM 1885 C CA . LYS A 1 240 ? -10.159 22.577 25.225 1.00 40.94 240 LYS A CA 1
ATOM 1886 C C . LYS A 1 240 ? -9.450 23.947 25.126 1.00 40.94 240 LYS A C 1
ATOM 1888 O O . LYS A 1 240 ? -10.026 24.847 24.513 1.00 40.94 240 LYS A O 1
ATOM 1893 N N . PRO A 1 241 ? -8.214 24.103 25.654 1.00 50.62 241 PRO A N 1
ATOM 1894 C CA . PRO A 1 241 ? -7.393 25.295 25.406 1.00 50.62 241 PRO A CA 1
ATOM 1895 C C . PRO A 1 241 ? -7.289 25.577 23.903 1.00 50.62 241 PRO A C 1
ATOM 1897 O O . PRO A 1 241 ? -7.209 24.627 23.118 1.00 50.62 241 PRO A O 1
ATOM 1900 N N . VAL A 1 242 ? -7.316 26.855 23.513 1.00 55.09 242 VAL A N 1
ATOM 1901 C CA . VAL A 1 242 ? -7.473 27.301 22.113 1.00 55.09 242 VAL A CA 1
ATOM 1902 C C . VAL A 1 242 ? -6.405 26.688 21.202 1.00 55.09 242 VAL A C 1
ATOM 1904 O O . VAL A 1 242 ? -6.680 26.320 20.063 1.00 55.09 242 VAL A O 1
ATOM 1907 N N . GLU A 1 243 ? -5.201 26.491 21.729 1.00 48.19 243 GLU A N 1
ATOM 1908 C CA . GLU A 1 243 ? -4.027 25.999 21.010 1.00 48.19 243 GLU A CA 1
ATOM 1909 C C . GLU A 1 243 ? -4.094 24.495 20.682 1.00 48.19 243 GLU A C 1
ATOM 1911 O O . GLU A 1 243 ? -3.479 24.039 19.719 1.00 48.19 243 GLU A O 1
ATOM 1916 N N . VAL A 1 244 ? -4.840 23.708 21.466 1.00 43.97 244 VAL A N 1
ATOM 1917 C CA . VAL A 1 244 ? -4.993 22.243 21.305 1.00 43.97 244 VAL A CA 1
ATOM 1918 C C . VAL A 1 244 ? -6.442 21.841 21.032 1.00 43.97 244 VAL A C 1
ATOM 1920 O O . VAL A 1 244 ? -6.816 20.661 21.088 1.00 43.97 244 VAL A O 1
ATOM 1923 N N . GLN A 1 245 ? -7.280 22.830 20.736 1.00 44.47 245 GLN A N 1
ATOM 1924 C CA . GLN A 1 245 ? -8.679 22.635 20.422 1.00 44.47 245 GLN A CA 1
ATOM 1925 C C . GLN A 1 245 ? -8.786 21.797 19.137 1.00 44.47 245 GLN A C 1
ATOM 1927 O O . GLN A 1 245 ? -8.216 22.117 18.099 1.00 44.47 245 GLN A O 1
ATOM 1932 N N . GLY A 1 246 ? -9.430 20.632 19.253 1.00 47.84 246 GLY A N 1
ATOM 1933 C CA . GLY A 1 246 ? -9.563 19.652 18.170 1.00 47.84 246 GLY A CA 1
ATOM 1934 C C . GLY A 1 246 ? -8.462 18.587 18.056 1.00 47.84 246 GLY A C 1
ATOM 1935 O O . GLY A 1 246 ? -8.684 17.583 17.378 1.00 47.84 246 GLY A O 1
ATOM 1936 N N . LEU A 1 247 ? -7.338 18.698 18.775 1.00 43.31 247 LEU A N 1
ATOM 1937 C CA . LEU A 1 247 ? -6.369 17.598 18.884 1.00 43.31 247 LEU A CA 1
ATOM 1938 C C . LEU A 1 247 ? -6.932 16.494 19.788 1.00 43.31 247 LEU A C 1
ATOM 1940 O O . LEU A 1 247 ? -7.332 16.725 20.933 1.00 43.31 247 LEU A O 1
ATOM 1944 N N . ALA A 1 248 ? -6.986 15.269 19.274 1.00 41.44 248 ALA A N 1
ATOM 1945 C CA . ALA A 1 248 ? -7.292 14.097 20.082 1.00 41.44 248 ALA A CA 1
ATOM 1946 C C . ALA A 1 248 ? -6.015 13.584 20.771 1.00 41.44 248 ALA A C 1
ATOM 1948 O O . ALA A 1 248 ? -4.965 13.541 20.134 1.00 41.44 248 ALA A O 1
ATOM 1949 N N . ARG A 1 249 ? -6.131 13.147 22.035 1.00 47.38 249 ARG A N 1
ATOM 1950 C CA . ARG A 1 249 ? -5.035 12.709 22.920 1.00 47.38 249 ARG A CA 1
ATOM 1951 C C . ARG A 1 249 ? -4.115 13.807 23.476 1.00 47.38 249 ARG A C 1
ATOM 1953 O O . ARG A 1 249 ? -2.901 13.731 23.330 1.00 47.38 249 ARG A O 1
ATOM 1960 N N . VAL A 1 250 ? -4.680 14.820 24.128 1.00 44.12 250 VAL A N 1
ATOM 1961 C CA . VAL A 1 250 ? -3.891 15.881 24.796 1.00 44.12 250 VAL A CA 1
ATOM 1962 C C . VAL A 1 250 ? -3.227 15.351 26.084 1.00 44.12 250 VAL A C 1
ATOM 1964 O O . VAL A 1 250 ? -2.226 15.878 26.552 1.00 44.12 250 VAL A O 1
ATOM 1967 N N . GLU A 1 251 ? -3.748 14.247 26.620 1.00 42.44 251 GLU A N 1
ATOM 1968 C CA . GLU A 1 251 ? -3.303 13.538 27.821 1.00 42.44 251 GLU A CA 1
ATOM 1969 C C . GLU A 1 251 ? -2.067 12.641 27.619 1.00 42.44 251 GLU A C 1
ATOM 1971 O O . GLU A 1 251 ? -1.628 11.958 28.549 1.00 42.44 251 GLU A O 1
ATOM 1976 N N . THR A 1 252 ? -1.486 12.597 26.415 1.00 43.53 252 THR A N 1
ATOM 1977 C CA . THR A 1 252 ? -0.281 11.796 26.173 1.00 43.53 252 THR A CA 1
ATOM 1978 C C . THR A 1 252 ? 0.954 12.477 26.720 1.00 43.53 252 THR A C 1
ATOM 1980 O O . THR A 1 252 ? 1.665 13.190 26.019 1.00 43.53 252 THR A O 1
ATOM 1983 N N . ILE A 1 253 ? 1.233 12.194 27.984 1.00 44.25 253 ILE A N 1
ATOM 1984 C CA . ILE A 1 253 ? 2.519 12.486 28.597 1.00 44.25 253 ILE A CA 1
ATOM 1985 C C . ILE A 1 253 ? 3.505 11.427 28.100 1.00 44.25 253 ILE A C 1
ATOM 1987 O O . ILE A 1 253 ? 3.264 10.221 28.225 1.00 44.25 253 ILE A O 1
ATOM 1991 N N . GLN A 1 254 ? 4.625 11.861 27.522 1.00 45.19 254 GLN A N 1
ATOM 1992 C CA . GLN A 1 254 ? 5.742 10.961 27.270 1.00 45.19 254 GLN A CA 1
ATOM 1993 C C . GLN A 1 254 ? 6.190 10.379 28.618 1.00 45.19 254 GLN A C 1
ATOM 1995 O O . GLN A 1 254 ? 6.669 11.106 29.486 1.00 45.19 254 GLN A O 1
ATOM 2000 N N . ALA A 1 255 ? 6.015 9.069 28.811 1.00 45.16 255 ALA A N 1
ATOM 2001 C CA . ALA A 1 255 ? 6.479 8.400 30.020 1.00 45.16 255 ALA A CA 1
ATOM 2002 C C . ALA A 1 255 ? 7.990 8.644 30.183 1.00 45.16 255 ALA A C 1
ATOM 2004 O O . ALA A 1 255 ? 8.752 8.412 29.241 1.00 45.16 255 ALA A O 1
ATOM 2005 N N . GLN A 1 256 ? 8.422 9.116 31.358 1.00 42.44 256 GLN A N 1
ATOM 2006 C CA . GLN A 1 256 ? 9.844 9.318 31.636 1.00 42.44 256 GLN A CA 1
ATOM 2007 C C . GLN A 1 256 ? 10.591 7.984 31.493 1.00 42.44 256 GLN A C 1
ATOM 2009 O O . GLN A 1 256 ? 10.248 6.979 32.118 1.00 42.44 256 GLN A O 1
ATOM 2014 N N . GLY A 1 257 ? 11.590 7.972 30.617 1.00 51.50 257 GLY A N 1
ATOM 2015 C CA . GLY A 1 257 ? 12.390 6.808 30.255 1.00 51.50 257 GLY A CA 1
ATOM 2016 C C . GLY A 1 257 ? 13.348 7.163 29.115 1.00 51.50 257 GLY A C 1
ATOM 2017 O O . GLY A 1 257 ? 13.165 8.204 28.478 1.00 51.50 257 GLY A O 1
ATOM 2018 N N . PRO A 1 258 ? 14.382 6.343 28.853 1.00 49.44 258 PRO A N 1
ATOM 2019 C CA . PRO A 1 258 ? 15.323 6.616 27.777 1.00 49.44 258 PRO A CA 1
ATOM 2020 C C . PRO A 1 258 ? 14.571 6.702 26.447 1.00 49.44 258 PRO A C 1
ATOM 2022 O O . PRO A 1 258 ? 13.887 5.762 26.036 1.00 49.44 258 PRO A O 1
ATOM 2025 N N . LEU A 1 259 ? 14.689 7.856 25.790 1.00 49.47 259 LEU A N 1
ATOM 2026 C CA . LEU A 1 259 ? 14.221 8.063 24.428 1.00 49.47 259 LEU A CA 1
ATOM 2027 C C . LEU A 1 259 ? 14.933 7.049 23.529 1.00 49.47 259 LEU A C 1
ATOM 2029 O O . LEU A 1 259 ? 16.134 7.160 23.295 1.00 49.47 259 LEU A O 1
ATOM 2033 N N . MET A 1 260 ? 14.204 6.053 23.021 1.00 50.59 260 MET A N 1
ATOM 2034 C CA . MET A 1 260 ? 14.716 5.254 21.911 1.00 50.59 260 MET A CA 1
ATOM 2035 C C . MET A 1 260 ? 14.798 6.175 20.698 1.00 50.59 260 MET A C 1
ATOM 2037 O O . MET A 1 260 ? 13.773 6.534 20.118 1.00 50.59 260 MET A O 1
ATOM 2041 N N . HIS A 1 261 ? 16.014 6.588 20.344 1.00 52.06 261 HIS A N 1
ATOM 2042 C CA . HIS A 1 261 ? 16.269 7.330 19.121 1.00 52.06 261 HIS A CA 1
ATOM 2043 C C . HIS A 1 261 ? 15.946 6.415 17.936 1.00 52.06 261 HIS A C 1
ATOM 2045 O O . HIS A 1 261 ? 16.715 5.522 17.589 1.00 52.06 261 HIS A O 1
ATOM 2051 N N . MET A 1 262 ? 14.760 6.584 17.356 1.00 54.81 262 MET A N 1
ATOM 2052 C CA . MET A 1 262 ? 14.416 5.914 16.111 1.00 54.81 262 MET A CA 1
ATOM 2053 C C . MET A 1 262 ? 15.137 6.649 14.988 1.00 54.81 262 MET A C 1
ATOM 2055 O O . MET A 1 262 ? 14.819 7.802 14.703 1.00 54.81 262 MET A O 1
ATOM 2059 N N . GLU A 1 263 ? 16.128 6.001 14.382 1.00 61.69 263 GLU A N 1
ATOM 2060 C CA . GLU A 1 263 ? 16.767 6.529 13.180 1.00 61.69 263 GLU A CA 1
ATOM 2061 C C . GLU A 1 263 ? 15.732 6.719 12.070 1.00 61.69 263 GLU A C 1
ATOM 2063 O O . GLU A 1 263 ? 14.821 5.901 11.887 1.00 61.69 263 GLU A O 1
ATOM 2068 N N . ASP A 1 264 ? 15.876 7.813 11.325 1.00 69.44 264 ASP A N 1
ATOM 2069 C CA . ASP A 1 264 ? 15.043 8.077 10.165 1.00 69.44 264 ASP A CA 1
ATOM 2070 C C . ASP A 1 264 ? 15.338 7.033 9.084 1.00 69.44 264 ASP A C 1
ATOM 2072 O O . ASP A 1 264 ? 16.347 7.099 8.378 1.00 69.44 264 ASP A O 1
ATOM 2076 N N . ARG A 1 265 ? 14.439 6.054 8.952 1.00 71.94 265 ARG A N 1
ATOM 2077 C CA . ARG A 1 265 ? 14.559 4.975 7.966 1.00 71.94 265 ARG A CA 1
ATOM 2078 C C . ARG A 1 265 ? 14.663 5.493 6.535 1.00 71.94 265 ARG A C 1
ATOM 2080 O O . ARG A 1 265 ? 15.236 4.789 5.710 1.00 71.94 265 ARG A O 1
ATOM 2087 N N . ARG A 1 266 ? 14.169 6.703 6.249 1.00 78.50 266 ARG A N 1
ATOM 2088 C CA . ARG A 1 266 ? 14.277 7.319 4.920 1.00 78.50 266 ARG A CA 1
ATOM 2089 C C . ARG A 1 266 ? 15.734 7.594 4.560 1.00 78.50 266 ARG A C 1
ATOM 2091 O O . ARG A 1 266 ? 16.125 7.349 3.430 1.00 78.50 266 ARG A O 1
ATOM 2098 N N . ARG A 1 267 ? 16.573 7.993 5.527 1.00 82.19 267 ARG A N 1
ATOM 2099 C CA . ARG A 1 267 ? 18.016 8.211 5.303 1.00 82.19 267 ARG A CA 1
ATOM 2100 C C . ARG A 1 267 ? 18.743 6.914 4.950 1.00 82.19 267 ARG A C 1
ATOM 2102 O O . ARG A 1 267 ? 19.560 6.894 4.038 1.00 82.19 267 ARG A O 1
ATOM 2109 N N . VAL A 1 268 ? 18.400 5.824 5.638 1.00 84.12 268 VAL A N 1
ATOM 2110 C CA . VAL A 1 268 ? 18.931 4.485 5.333 1.00 84.12 268 VAL A CA 1
ATOM 2111 C C . VAL A 1 268 ? 18.483 4.030 3.941 1.00 84.12 268 VAL A C 1
ATOM 2113 O O . VAL A 1 268 ? 19.288 3.515 3.173 1.00 84.12 268 VAL A O 1
ATOM 2116 N N . GLN A 1 269 ? 17.215 4.263 3.592 1.00 85.31 269 GLN A N 1
ATOM 2117 C CA . GLN A 1 269 ? 16.672 3.934 2.273 1.00 85.31 269 GLN A CA 1
ATOM 2118 C C . GLN A 1 269 ? 17.320 4.747 1.149 1.00 85.31 269 GLN A C 1
ATOM 2120 O O . GLN A 1 269 ? 17.636 4.172 0.114 1.00 85.31 269 GLN A O 1
ATOM 2125 N N . ILE A 1 270 ? 17.563 6.045 1.349 1.00 88.88 270 ILE A N 1
ATOM 2126 C CA . ILE A 1 270 ? 18.264 6.890 0.371 1.00 88.88 270 ILE A CA 1
ATOM 2127 C C . ILE A 1 270 ? 19.661 6.338 0.100 1.00 88.88 270 ILE A C 1
ATOM 2129 O O . ILE A 1 270 ? 20.000 6.120 -1.056 1.00 88.88 270 ILE A O 1
ATOM 2133 N N . SER A 1 271 ? 20.432 6.025 1.145 1.00 89.06 271 SER A N 1
ATOM 2134 C CA . SER A 1 271 ? 21.776 5.459 0.978 1.00 89.06 271 SER A CA 1
ATOM 2135 C C . SER A 1 271 ? 21.761 4.129 0.208 1.00 89.06 271 SER A C 1
ATOM 2137 O O . SER A 1 271 ? 22.600 3.910 -0.662 1.00 89.06 271 SER A O 1
ATOM 2139 N N . GLN A 1 272 ? 20.779 3.261 0.469 1.00 91.69 272 GLN A N 1
ATOM 2140 C CA . GLN A 1 272 ? 20.615 2.001 -0.268 1.00 91.69 272 GLN A CA 1
ATOM 2141 C C . GLN A 1 272 ? 20.258 2.228 -1.743 1.00 91.69 272 GLN A C 1
ATOM 2143 O O . GLN A 1 272 ? 20.823 1.573 -2.617 1.00 91.69 272 GLN A O 1
ATOM 2148 N N . LEU A 1 273 ? 19.340 3.158 -2.021 1.00 91.12 273 LEU A N 1
ATOM 2149 C CA . LEU A 1 273 ? 18.925 3.495 -3.383 1.00 91.12 273 LEU A CA 1
ATOM 2150 C C . LEU A 1 273 ? 20.052 4.166 -4.175 1.00 91.12 273 LEU A C 1
ATOM 2152 O O . LEU A 1 273 ? 20.207 3.859 -5.351 1.00 91.12 273 LEU A O 1
ATOM 2156 N N . GLN A 1 274 ? 20.848 5.032 -3.540 1.00 93.62 274 GLN A N 1
ATOM 2157 C CA . GLN A 1 274 ? 22.030 5.657 -4.142 1.00 93.62 274 GLN A CA 1
ATOM 2158 C C . GLN A 1 274 ? 23.051 4.602 -4.571 1.00 93.62 274 GLN A C 1
ATOM 2160 O O . GLN A 1 274 ? 23.475 4.597 -5.720 1.00 93.62 274 GLN A O 1
ATOM 2165 N N . HIS A 1 275 ? 23.366 3.649 -3.692 1.00 94.06 275 HIS A N 1
ATOM 2166 C CA . HIS A 1 275 ? 24.301 2.575 -4.023 1.00 94.06 275 HIS A CA 1
ATOM 2167 C C . HIS A 1 275 ? 23.784 1.667 -5.152 1.00 94.06 275 HIS A C 1
ATOM 2169 O O . HIS A 1 275 ? 24.532 1.261 -6.040 1.00 94.06 275 HIS A O 1
ATOM 2175 N N . GLU A 1 276 ? 22.485 1.352 -5.151 1.00 92.62 276 GLU A N 1
ATOM 2176 C CA . GLU A 1 276 ? 21.889 0.579 -6.242 1.00 92.62 276 GLU A CA 1
ATOM 2177 C C . GLU A 1 276 ? 21.879 1.356 -7.568 1.00 92.62 276 GLU A C 1
ATOM 2179 O O . GLU A 1 276 ? 22.100 0.757 -8.623 1.00 92.62 276 GLU A O 1
ATOM 2184 N N . LEU A 1 277 ? 21.654 2.672 -7.520 1.00 93.44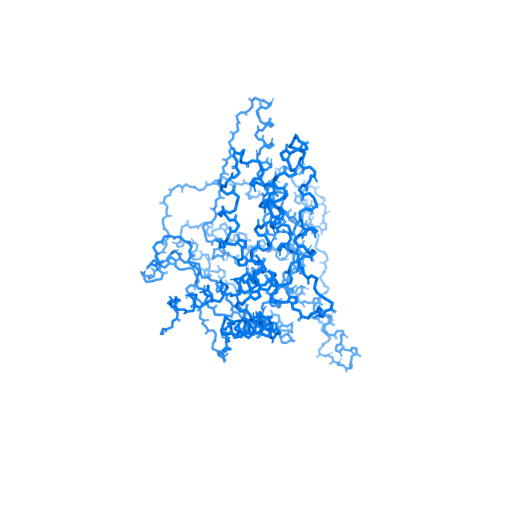 277 LEU A N 1
ATOM 2185 C CA . LEU A 1 277 ? 21.702 3.553 -8.683 1.00 93.44 277 LEU A CA 1
ATOM 2186 C C . LEU A 1 277 ? 23.113 3.624 -9.272 1.00 93.44 277 LEU A C 1
ATOM 2188 O O . LEU A 1 277 ? 23.249 3.476 -10.483 1.00 93.44 277 LEU A O 1
ATOM 2192 N N . GLU A 1 278 ? 24.142 3.779 -8.437 1.00 94.31 278 GLU A N 1
ATOM 2193 C CA . GLU A 1 278 ? 25.549 3.757 -8.863 1.00 94.31 278 GLU A CA 1
ATOM 2194 C C . GLU A 1 278 ? 25.892 2.448 -9.582 1.00 94.31 278 GLU A C 1
ATOM 2196 O O . GLU A 1 278 ? 26.503 2.466 -10.653 1.00 94.31 278 GLU A O 1
ATOM 2201 N N . ARG A 1 279 ? 25.441 1.305 -9.047 1.00 92.69 279 ARG A N 1
ATOM 2202 C CA . ARG A 1 279 ? 25.651 -0.000 -9.690 1.00 92.69 279 ARG A CA 1
ATOM 2203 C C . ARG A 1 279 ? 24.992 -0.060 -11.068 1.00 92.69 279 ARG A C 1
ATOM 2205 O O . ARG A 1 279 ? 25.662 -0.372 -12.040 1.00 92.69 279 ARG A O 1
ATOM 2212 N N . VAL A 1 280 ? 23.710 0.301 -11.168 1.00 91.75 280 VAL A N 1
ATOM 2213 C CA . VAL A 1 280 ? 22.980 0.297 -12.452 1.00 91.75 280 VAL A CA 1
ATOM 2214 C C . VAL A 1 280 ? 23.603 1.270 -13.457 1.00 91.75 280 VAL A C 1
ATOM 2216 O O . VAL A 1 280 ? 23.673 0.969 -14.643 1.00 91.75 280 VAL A O 1
ATOM 2219 N N . GLN A 1 281 ? 24.066 2.438 -13.008 1.00 91.81 281 GLN A N 1
ATOM 2220 C CA . GLN A 1 281 ? 24.781 3.389 -13.862 1.00 91.81 281 GLN A CA 1
ATOM 2221 C C . GLN A 1 281 ? 26.111 2.826 -14.362 1.00 91.81 281 GLN A C 1
ATOM 2223 O O . GLN A 1 281 ? 26.457 3.069 -15.513 1.00 91.81 281 GLN A O 1
ATOM 2228 N N . THR A 1 282 ? 26.819 2.066 -13.526 1.00 90.31 282 THR A N 1
ATOM 2229 C CA . THR A 1 282 ? 28.052 1.373 -13.917 1.00 90.31 282 THR A CA 1
ATOM 2230 C C . THR A 1 282 ? 27.768 0.303 -14.968 1.00 90.31 282 THR A C 1
ATOM 2232 O O . THR A 1 282 ? 28.434 0.285 -15.996 1.00 90.31 282 THR A O 1
ATOM 2235 N N . ASP A 1 283 ? 26.734 -0.517 -14.761 1.00 87.69 283 ASP A N 1
ATOM 2236 C CA . ASP A 1 283 ? 26.337 -1.582 -15.695 1.00 87.69 283 ASP A CA 1
ATOM 2237 C C . ASP A 1 283 ? 25.855 -1.030 -17.055 1.00 87.69 283 ASP A C 1
ATOM 2239 O O . ASP A 1 283 ? 25.905 -1.718 -18.069 1.00 87.69 283 ASP A O 1
ATOM 2243 N N . LEU A 1 284 ? 25.399 0.228 -17.101 1.00 88.25 284 LEU A N 1
ATOM 2244 C CA . LEU A 1 284 ? 25.006 0.918 -18.336 1.00 88.25 284 LEU A CA 1
ATOM 2245 C C . LEU A 1 284 ? 26.191 1.480 -19.140 1.00 88.25 284 LEU A C 1
ATOM 2247 O O . LEU A 1 284 ? 25.977 1.945 -20.269 1.00 88.25 284 LEU A O 1
ATOM 2251 N N . LEU A 1 285 ? 27.408 1.489 -18.590 1.00 86.56 285 LEU A N 1
ATOM 2252 C CA . LEU A 1 285 ? 28.593 1.937 -19.319 1.00 86.56 285 LEU A CA 1
ATOM 2253 C C . LEU A 1 285 ? 28.977 0.898 -20.373 1.00 86.56 285 LEU A C 1
ATOM 2255 O O . LEU A 1 285 ? 29.195 -0.269 -20.069 1.00 86.56 285 LEU A O 1
ATOM 2259 N N . VAL A 1 286 ? 29.095 1.346 -21.620 1.00 81.69 286 VAL A N 1
ATOM 2260 C CA . VAL A 1 286 ? 29.585 0.513 -22.719 1.00 81.69 286 VAL A CA 1
ATOM 2261 C C . VAL A 1 286 ? 31.109 0.456 -22.623 1.00 81.69 286 VAL A C 1
ATOM 2263 O O . VAL A 1 286 ? 31.782 1.463 -22.842 1.00 81.69 286 VAL A O 1
ATOM 2266 N N . THR A 1 287 ? 31.652 -0.699 -22.241 1.00 77.75 287 THR A N 1
ATOM 2267 C CA . THR A 1 287 ? 33.100 -0.895 -22.041 1.00 77.75 287 THR A CA 1
ATOM 2268 C C . THR A 1 287 ? 33.830 -1.343 -23.300 1.00 77.75 287 THR A C 1
ATOM 2270 O O . THR A 1 287 ? 35.009 -1.037 -23.463 1.00 77.75 287 THR A O 1
ATOM 2273 N N . GLU A 1 288 ? 33.143 -2.060 -24.186 1.00 79.94 288 GLU A N 1
ATOM 2274 C CA . GLU A 1 288 ? 33.702 -2.617 -25.415 1.00 79.94 288 GLU A CA 1
ATOM 2275 C C . GLU A 1 288 ? 33.219 -1.780 -26.598 1.00 79.94 288 GLU A C 1
ATOM 2277 O O . GLU A 1 288 ? 32.021 -1.675 -26.856 1.00 79.94 288 GLU A O 1
ATOM 2282 N N . LEU A 1 289 ? 34.162 -1.129 -27.278 1.00 83.06 289 LEU A N 1
ATOM 2283 C CA . LEU A 1 289 ? 33.894 -0.200 -28.370 1.00 83.06 289 LEU A CA 1
ATOM 2284 C C . LEU A 1 289 ? 34.622 -0.642 -29.645 1.00 83.06 289 LEU A C 1
ATOM 2286 O O . LEU A 1 289 ? 35.766 -1.104 -29.558 1.00 83.06 289 LEU A O 1
ATOM 2290 N N . PRO A 1 290 ? 34.011 -0.451 -30.827 1.00 82.69 290 PRO A N 1
ATOM 2291 C CA . PRO A 1 290 ? 34.699 -0.634 -32.097 1.00 82.69 290 PRO A CA 1
ATOM 2292 C C . PRO A 1 290 ? 35.921 0.295 -32.233 1.00 82.69 290 PRO A C 1
ATOM 2294 O O . PRO A 1 290 ? 35.893 1.422 -31.729 1.00 82.69 290 PRO A O 1
ATOM 2297 N N . PRO A 1 291 ? 36.983 -0.115 -32.952 1.00 78.00 291 PRO A N 1
ATOM 2298 C CA . PRO A 1 291 ? 38.200 0.687 -33.127 1.00 78.00 291 PRO A CA 1
ATOM 2299 C C . PRO A 1 291 ? 37.950 2.053 -33.797 1.00 78.00 291 PRO A C 1
ATOM 2301 O O . PRO A 1 291 ? 38.677 3.006 -33.520 1.00 78.00 291 PRO A O 1
ATOM 2304 N N . GLU A 1 292 ? 36.894 2.180 -34.611 1.00 84.94 292 GLU A N 1
ATOM 2305 C CA . GLU A 1 292 ? 36.437 3.440 -35.214 1.00 84.94 292 GLU A CA 1
ATOM 2306 C C . GLU A 1 292 ? 34.958 3.727 -34.903 1.00 84.94 292 GLU A C 1
ATOM 2308 O O . GLU A 1 292 ? 34.106 3.730 -35.788 1.00 84.94 292 GLU A O 1
ATOM 2313 N N . VAL A 1 293 ? 34.643 3.996 -33.632 1.00 84.38 293 VAL A N 1
ATOM 2314 C CA . VAL A 1 293 ? 33.262 4.192 -33.135 1.00 84.38 293 VAL A CA 1
ATOM 2315 C C . VAL A 1 293 ? 32.419 5.142 -33.995 1.00 84.38 293 VAL A C 1
ATOM 2317 O O . VAL A 1 293 ? 31.280 4.830 -34.320 1.00 84.38 293 VAL A O 1
ATOM 2320 N N . ASN A 1 294 ? 32.966 6.295 -34.394 1.00 86.88 294 ASN A N 1
ATOM 2321 C CA . ASN A 1 294 ? 32.214 7.289 -35.170 1.00 86.88 294 ASN A CA 1
ATOM 2322 C C . ASN A 1 294 ? 31.888 6.813 -36.591 1.00 86.88 294 ASN A C 1
ATOM 2324 O O . ASN A 1 294 ? 30.829 7.148 -37.118 1.00 86.88 294 ASN A O 1
ATOM 2328 N N . THR A 1 295 ? 32.809 6.084 -37.224 1.00 87.50 295 THR A N 1
ATOM 2329 C CA . THR A 1 295 ? 32.599 5.508 -38.557 1.00 87.50 295 THR A CA 1
ATOM 2330 C C . THR A 1 295 ? 31.593 4.364 -38.453 1.00 87.50 295 THR A C 1
ATOM 2332 O O . THR A 1 295 ? 30.574 4.388 -39.137 1.00 87.50 295 THR A O 1
ATOM 2335 N N . ALA A 1 296 ? 31.807 3.451 -37.501 1.00 85.50 296 ALA A N 1
ATOM 2336 C CA . ALA A 1 296 ? 30.950 2.295 -37.254 1.00 85.50 296 ALA A CA 1
ATOM 2337 C C . ALA A 1 296 ? 29.509 2.686 -36.881 1.00 85.50 296 ALA A C 1
ATOM 2339 O O . ALA A 1 296 ? 28.566 2.090 -37.390 1.00 85.50 296 ALA A O 1
ATOM 2340 N N . SER A 1 297 ? 29.316 3.714 -36.045 1.00 88.44 297 SER A N 1
ATOM 2341 C CA . SER A 1 297 ? 27.980 4.223 -35.691 1.00 88.44 297 SER A CA 1
ATOM 2342 C C . SER A 1 297 ? 27.248 4.766 -36.923 1.00 88.44 297 SER A C 1
ATOM 2344 O O . SER A 1 297 ? 26.090 4.424 -37.159 1.00 88.44 297 SER A O 1
ATOM 2346 N N . LYS A 1 298 ? 27.928 5.548 -37.776 1.00 89.56 298 LYS A N 1
ATOM 2347 C CA . LYS A 1 298 ? 27.333 6.062 -39.022 1.00 89.56 298 LYS A CA 1
ATOM 2348 C C . LYS A 1 298 ? 26.975 4.950 -39.999 1.00 89.56 298 LYS A C 1
ATOM 2350 O O . LYS A 1 298 ? 25.901 4.998 -40.595 1.00 89.56 298 LYS A O 1
ATOM 2355 N N . GLU A 1 299 ? 27.862 3.976 -40.177 1.00 89.75 299 GLU A N 1
ATOM 2356 C CA . GLU A 1 299 ? 27.625 2.821 -41.046 1.00 89.75 299 GLU A CA 1
ATOM 2357 C C . GLU A 1 299 ? 26.438 1.997 -40.548 1.00 89.75 299 GLU A C 1
ATOM 2359 O O . GLU A 1 299 ? 25.530 1.714 -41.328 1.00 89.75 299 GLU A O 1
ATOM 2364 N N . LEU A 1 300 ? 26.387 1.708 -39.244 1.00 89.69 300 LEU A N 1
ATOM 2365 C CA . LEU A 1 300 ? 25.290 0.974 -38.619 1.00 89.69 300 LEU A CA 1
ATOM 2366 C C . LEU A 1 300 ? 23.953 1.706 -38.775 1.00 89.69 300 LEU A C 1
ATOM 2368 O O . LEU A 1 300 ? 22.987 1.113 -39.244 1.00 89.69 300 LEU A O 1
ATOM 2372 N N . ARG A 1 301 ? 23.892 3.001 -38.444 1.00 92.50 301 ARG A N 1
ATOM 2373 C CA . ARG A 1 301 ? 22.669 3.811 -38.599 1.00 92.50 301 ARG A CA 1
ATOM 2374 C C . ARG A 1 301 ? 22.204 3.876 -40.046 1.00 92.50 301 ARG A C 1
ATOM 2376 O O . ARG A 1 301 ? 21.017 3.737 -40.320 1.00 92.50 301 ARG A O 1
ATOM 2383 N N . THR A 1 302 ? 23.142 4.035 -40.979 1.00 93.69 302 THR A N 1
ATOM 2384 C CA . THR A 1 302 ? 22.833 4.027 -42.414 1.00 93.69 302 THR A CA 1
ATOM 2385 C C . THR A 1 302 ? 22.268 2.673 -42.837 1.00 93.69 302 THR A C 1
ATOM 2387 O O . THR A 1 302 ? 21.262 2.631 -43.542 1.00 93.69 302 THR A O 1
ATOM 2390 N N . ALA A 1 303 ? 22.869 1.574 -42.377 1.00 92.62 303 ALA A N 1
ATOM 2391 C CA . ALA A 1 303 ? 22.416 0.220 -42.676 1.00 92.62 303 ALA A CA 1
ATOM 2392 C C . ALA A 1 303 ? 21.037 -0.083 -42.071 1.00 92.62 303 ALA A C 1
ATOM 2394 O O . ALA A 1 303 ? 20.196 -0.661 -42.758 1.00 92.62 303 ALA A O 1
ATOM 2395 N N . LEU A 1 304 ? 20.772 0.347 -40.833 1.00 94.00 304 LEU A N 1
ATOM 2396 C CA . LEU A 1 304 ? 19.468 0.215 -40.176 1.00 94.00 304 LEU A CA 1
ATOM 2397 C C . LEU A 1 304 ? 18.383 0.963 -40.957 1.00 94.00 304 LEU A C 1
ATOM 2399 O O . LEU A 1 304 ? 17.381 0.367 -41.349 1.00 94.00 304 LEU A O 1
ATOM 2403 N N . SER A 1 305 ? 18.625 2.238 -41.272 1.00 95.19 305 SER A N 1
ATOM 2404 C CA . SER A 1 305 ? 17.704 3.059 -42.064 1.00 95.19 305 SER A CA 1
ATOM 2405 C C . SER A 1 305 ? 17.462 2.479 -43.459 1.00 95.19 305 SER A C 1
ATOM 2407 O O . SER A 1 305 ? 16.323 2.442 -43.924 1.00 95.19 305 SER A O 1
ATOM 2409 N N . GLN A 1 306 ? 18.512 1.996 -44.126 1.00 95.06 306 GLN A N 1
ATOM 2410 C CA . GLN A 1 306 ? 18.401 1.372 -45.443 1.00 95.06 306 GLN A CA 1
ATOM 2411 C C . GLN A 1 306 ? 17.609 0.058 -45.381 1.00 95.06 306 GLN A C 1
ATOM 2413 O O . GLN A 1 306 ? 16.717 -0.147 -46.197 1.00 95.06 306 GLN A O 1
ATOM 2418 N N . THR A 1 307 ? 17.860 -0.781 -44.376 1.00 94.75 307 THR A N 1
ATOM 2419 C CA . THR A 1 307 ? 17.144 -2.050 -44.161 1.00 94.75 307 THR A CA 1
ATOM 2420 C C . THR A 1 307 ? 15.650 -1.818 -43.940 1.00 94.75 307 THR A C 1
ATOM 2422 O O . THR A 1 307 ? 14.820 -2.521 -44.517 1.00 94.75 307 THR A O 1
ATOM 2425 N N . THR A 1 308 ? 15.289 -0.798 -43.157 1.00 94.56 308 THR A N 1
ATOM 2426 C CA . THR A 1 308 ? 13.887 -0.412 -42.930 1.00 94.56 308 THR A CA 1
ATOM 2427 C C . THR A 1 308 ? 13.226 0.101 -44.217 1.00 94.56 308 THR A C 1
ATOM 2429 O O . THR A 1 308 ? 12.082 -0.251 -44.507 1.00 94.56 308 THR A O 1
ATOM 2432 N N . LYS A 1 309 ? 13.949 0.869 -45.046 1.00 94.00 309 LYS A N 1
ATOM 2433 C CA . LYS A 1 309 ? 13.456 1.329 -46.359 1.00 94.00 309 LYS A CA 1
ATOM 2434 C C . LYS A 1 309 ? 13.286 0.185 -47.361 1.00 94.00 309 LYS A C 1
ATOM 2436 O O . LYS A 1 309 ? 12.305 0.162 -48.100 1.00 94.00 309 LYS A O 1
ATOM 2441 N N . GLU A 1 310 ? 14.206 -0.774 -47.380 1.00 93.88 310 GLU A N 1
ATOM 2442 C CA . GLU A 1 310 ? 14.116 -1.976 -48.220 1.00 93.88 310 GLU A CA 1
ATOM 2443 C C . GLU A 1 310 ? 12.954 -2.877 -47.802 1.00 93.88 310 GLU A C 1
ATOM 2445 O O . GLU A 1 310 ? 12.243 -3.412 -48.653 1.00 93.88 310 GLU A O 1
ATOM 2450 N N . TRP A 1 311 ? 12.718 -3.014 -46.495 1.00 94.44 311 TRP A N 1
ATOM 2451 C CA . TRP A 1 311 ? 11.524 -3.684 -45.990 1.00 94.44 311 TRP A CA 1
ATOM 2452 C C . TRP A 1 311 ? 10.247 -2.989 -46.468 1.00 94.44 311 TRP A C 1
ATOM 2454 O O . TRP A 1 311 ? 9.335 -3.670 -46.930 1.00 94.44 311 TRP A O 1
ATOM 2464 N N . PHE A 1 312 ? 10.194 -1.654 -46.435 1.00 92.62 312 PHE A N 1
ATOM 2465 C CA . PHE A 1 312 ? 9.023 -0.912 -46.905 1.00 92.62 312 PHE A CA 1
ATOM 2466 C C . PHE A 1 312 ? 8.772 -1.104 -48.408 1.00 92.62 312 PHE A C 1
ATOM 2468 O O . PHE A 1 312 ? 7.628 -1.278 -48.825 1.00 92.62 312 PHE A O 1
ATOM 2475 N N . GLN A 1 313 ? 9.830 -1.142 -49.225 1.00 91.75 313 GLN A N 1
ATOM 2476 C CA . GLN A 1 313 ? 9.705 -1.468 -50.652 1.00 91.75 313 GLN A CA 1
ATOM 2477 C C . GLN A 1 313 ? 9.118 -2.868 -50.857 1.00 91.75 313 GLN A C 1
ATOM 2479 O O . GLN A 1 313 ? 8.148 -3.017 -51.596 1.00 91.75 313 GLN A O 1
ATOM 2484 N N . LEU A 1 314 ? 9.631 -3.871 -50.139 1.00 91.62 314 LEU A N 1
ATOM 2485 C CA . LEU A 1 314 ? 9.093 -5.231 -50.189 1.00 91.62 314 LEU A CA 1
ATOM 2486 C C . LEU A 1 314 ? 7.629 -5.292 -49.726 1.00 91.62 314 LEU A C 1
ATOM 2488 O O . LEU A 1 314 ? 6.819 -5.985 -50.333 1.00 91.62 314 LEU A O 1
ATOM 2492 N N . PHE A 1 315 ? 7.279 -4.549 -48.676 1.00 91.06 315 PHE A N 1
ATOM 2493 C CA . PHE A 1 315 ? 5.908 -4.426 -48.189 1.00 91.06 315 PHE A CA 1
ATOM 2494 C C . PHE A 1 315 ? 4.970 -3.856 -49.264 1.00 91.06 315 PHE A C 1
ATOM 2496 O O . PHE A 1 315 ? 3.856 -4.351 -49.428 1.00 91.06 315 PHE A O 1
ATOM 2503 N N . CYS A 1 316 ? 5.432 -2.877 -50.049 1.00 90.25 316 CYS A N 1
ATOM 2504 C CA . CYS A 1 316 ? 4.677 -2.338 -51.182 1.00 90.25 316 CYS A CA 1
ATOM 2505 C C . CYS A 1 316 ? 4.541 -3.356 -52.328 1.00 90.25 316 CYS A C 1
ATOM 2507 O O . CYS A 1 316 ? 3.451 -3.509 -52.883 1.00 90.25 316 CYS A O 1
ATOM 2509 N N . ASP A 1 317 ? 5.625 -4.058 -52.667 1.00 92.19 317 ASP A N 1
ATOM 2510 C CA . ASP A 1 317 ? 5.670 -5.019 -53.777 1.00 92.19 317 ASP A CA 1
ATOM 2511 C C . ASP A 1 317 ? 4.789 -6.256 -53.524 1.00 92.19 317 ASP A C 1
ATOM 2513 O O . ASP A 1 317 ? 4.142 -6.761 -54.444 1.00 92.19 317 ASP A O 1
ATOM 2517 N N . GLU A 1 318 ? 4.699 -6.705 -52.270 1.00 90.06 318 GLU A N 1
ATOM 2518 C CA . GLU A 1 318 ? 3.875 -7.846 -51.836 1.00 90.06 318 GLU A CA 1
ATOM 2519 C C . GLU A 1 318 ? 2.418 -7.456 -51.516 1.00 90.06 318 GLU A C 1
ATOM 2521 O O . GLU A 1 318 ? 1.655 -8.238 -50.945 1.00 90.06 318 GLU A O 1
ATOM 2526 N N . GLY A 1 319 ? 1.993 -6.245 -51.890 1.00 88.12 319 GLY A N 1
ATOM 2527 C CA . GLY A 1 319 ? 0.605 -5.808 -51.741 1.00 88.12 319 GLY A CA 1
ATOM 2528 C C . GLY A 1 319 ? 0.186 -5.536 -50.295 1.00 88.12 319 GLY A C 1
ATOM 2529 O O . GLY A 1 319 ? -0.969 -5.788 -49.948 1.00 88.12 319 GLY A O 1
ATOM 2530 N N . TYR A 1 320 ? 1.094 -4.985 -49.486 1.00 89.25 320 TYR A N 1
ATOM 2531 C CA . TYR A 1 320 ? 0.865 -4.562 -48.100 1.00 89.25 320 TYR A CA 1
ATOM 2532 C C . TYR A 1 320 ? 0.603 -5.724 -47.119 1.00 89.25 320 TYR A C 1
ATOM 2534 O O . TYR A 1 320 ? -0.233 -5.611 -46.219 1.00 89.25 320 TYR A O 1
ATOM 2542 N N . ASP A 1 321 ? 1.305 -6.856 -47.272 1.00 89.38 321 ASP A N 1
ATOM 2543 C CA . ASP A 1 321 ? 1.221 -7.976 -46.321 1.00 89.38 321 ASP A CA 1
ATOM 2544 C C . ASP A 1 321 ? 1.876 -7.622 -44.973 1.00 89.38 321 ASP A C 1
ATOM 2546 O O . ASP A 1 321 ? 3.100 -7.587 -44.833 1.00 89.38 321 ASP A O 1
ATOM 2550 N N . GLU A 1 322 ? 1.048 -7.393 -43.951 1.00 89.31 322 GLU A N 1
ATOM 2551 C CA . GLU A 1 322 ? 1.489 -7.035 -42.596 1.00 89.31 322 GLU A CA 1
ATOM 2552 C C . GLU A 1 322 ? 2.388 -8.100 -41.951 1.00 89.31 322 GLU A C 1
ATOM 2554 O O . GLU A 1 322 ? 3.208 -7.773 -41.093 1.00 89.31 322 GLU A O 1
ATOM 2559 N N . ARG A 1 323 ? 2.298 -9.367 -42.384 1.00 89.88 323 ARG A N 1
ATOM 2560 C CA . ARG A 1 323 ? 3.134 -10.459 -41.851 1.00 89.88 323 ARG A CA 1
ATOM 2561 C C . ARG A 1 323 ? 4.617 -10.247 -42.125 1.00 89.88 323 ARG A C 1
ATOM 2563 O O . ARG A 1 323 ? 5.455 -10.799 -41.420 1.00 89.88 323 ARG A O 1
ATOM 2570 N N . LEU A 1 324 ? 4.961 -9.428 -43.119 1.00 88.75 324 LEU A N 1
ATOM 2571 C CA . LEU A 1 324 ? 6.351 -9.081 -43.403 1.00 88.75 324 LEU A CA 1
ATOM 2572 C C . LEU A 1 324 ? 7.018 -8.338 -42.240 1.00 88.75 324 LEU A C 1
ATOM 2574 O O . LEU A 1 324 ? 8.247 -8.399 -42.126 1.00 88.75 324 LEU A O 1
ATOM 2578 N N . ALA A 1 325 ? 6.246 -7.669 -41.376 1.00 88.44 325 ALA A N 1
ATOM 2579 C CA . ALA A 1 325 ? 6.756 -7.003 -40.177 1.00 88.44 325 ALA A CA 1
ATOM 2580 C C . ALA A 1 325 ? 7.411 -7.991 -39.193 1.00 88.44 325 ALA A C 1
ATOM 2582 O O . ALA A 1 325 ? 8.403 -7.639 -38.563 1.00 88.44 325 ALA A O 1
ATOM 2583 N N . GLU A 1 326 ? 6.954 -9.251 -39.141 1.00 89.06 326 GLU A N 1
ATOM 2584 C CA . GLU A 1 326 ? 7.542 -10.294 -38.279 1.00 89.06 326 GLU A CA 1
ATOM 2585 C C . GLU A 1 326 ? 9.014 -10.580 -38.629 1.00 89.06 326 GLU A C 1
ATOM 2587 O O . GLU A 1 326 ? 9.790 -10.987 -37.772 1.00 89.06 326 GLU A O 1
ATOM 2592 N N . SER A 1 327 ? 9.421 -10.333 -39.882 1.00 88.44 327 SER A N 1
ATOM 2593 C CA . SER A 1 327 ? 10.801 -10.545 -40.345 1.00 88.44 327 SER A CA 1
ATOM 2594 C C . SER A 1 327 ? 11.726 -9.346 -40.121 1.00 88.44 327 SER A C 1
ATOM 2596 O O . SER A 1 327 ? 12.934 -9.448 -40.342 1.00 88.44 327 SER A O 1
ATOM 2598 N N . LEU A 1 328 ? 11.177 -8.190 -39.747 1.00 91.12 328 LEU A N 1
ATOM 2599 C CA . LEU A 1 328 ? 11.933 -6.946 -39.642 1.00 91.12 328 LEU A CA 1
ATOM 2600 C C . LEU A 1 328 ? 12.950 -6.961 -38.483 1.00 91.12 328 LEU A C 1
ATOM 2602 O O . LEU A 1 328 ? 14.104 -6.602 -38.739 1.00 91.12 328 LEU A O 1
ATOM 2606 N N . PRO A 1 329 ? 12.612 -7.457 -37.271 1.00 90.62 329 PRO A N 1
ATOM 2607 C CA . PRO A 1 329 ? 13.592 -7.625 -36.200 1.00 90.62 329 PRO A CA 1
ATOM 2608 C C . PRO A 1 329 ? 14.783 -8.491 -36.616 1.00 90.62 329 PRO A C 1
ATOM 2610 O O . PRO A 1 329 ? 15.927 -8.106 -36.385 1.00 90.62 329 PRO A O 1
ATOM 2613 N N . ASP A 1 330 ? 14.537 -9.607 -37.308 1.00 88.56 330 ASP A N 1
ATOM 2614 C CA . ASP A 1 330 ? 15.600 -10.497 -37.787 1.00 88.56 330 ASP A CA 1
ATOM 2615 C C . ASP A 1 330 ? 16.534 -9.786 -38.775 1.00 88.56 330 ASP A C 1
ATOM 2617 O O . ASP A 1 330 ? 17.752 -9.956 -38.715 1.00 88.56 330 ASP A O 1
ATOM 2621 N N . ARG A 1 331 ? 15.992 -8.939 -39.660 1.00 90.19 331 ARG A N 1
ATOM 2622 C CA . ARG A 1 331 ? 16.797 -8.155 -40.613 1.00 90.19 331 ARG A CA 1
ATOM 2623 C C . ARG A 1 331 ? 17.705 -7.151 -39.910 1.00 90.19 331 ARG A C 1
ATOM 2625 O O . ARG A 1 331 ? 18.863 -7.023 -40.301 1.00 90.19 331 ARG A O 1
ATOM 2632 N N . TRP A 1 332 ? 17.218 -6.475 -38.869 1.00 90.56 332 TRP A N 1
ATOM 2633 C CA . TRP A 1 332 ? 18.059 -5.597 -38.051 1.00 90.56 332 TRP A CA 1
ATOM 2634 C C . TRP A 1 332 ? 19.103 -6.384 -37.258 1.00 90.56 332 TRP A C 1
ATOM 2636 O O . TRP A 1 332 ? 20.253 -5.958 -37.174 1.00 90.56 332 TRP A O 1
ATOM 2646 N N . ILE A 1 333 ? 18.734 -7.555 -36.732 1.00 85.38 333 ILE A N 1
ATOM 2647 C CA . ILE A 1 333 ? 19.643 -8.434 -35.991 1.00 85.38 333 ILE A CA 1
ATOM 2648 C C . ILE A 1 333 ? 20.770 -8.950 -36.890 1.00 85.38 333 ILE A C 1
ATOM 2650 O O . ILE A 1 333 ? 21.902 -9.059 -36.440 1.00 85.38 333 ILE A O 1
ATOM 2654 N N . VAL A 1 334 ? 20.529 -9.223 -38.172 1.00 84.00 334 VAL A N 1
ATOM 2655 C CA . VAL A 1 334 ? 21.598 -9.651 -39.097 1.00 84.00 334 VAL A CA 1
ATOM 2656 C C . VAL A 1 334 ? 22.705 -8.591 -39.221 1.00 84.00 334 VAL A C 1
ATOM 2658 O O . VAL A 1 334 ? 23.867 -8.946 -39.427 1.00 84.00 334 VAL A O 1
ATOM 2661 N N . LEU A 1 335 ? 22.388 -7.309 -39.009 1.00 82.06 335 LEU A N 1
ATOM 2662 C CA . LEU A 1 335 ? 23.378 -6.226 -38.987 1.00 82.06 335 LEU A CA 1
ATOM 2663 C C . LEU A 1 335 ? 24.292 -6.258 -37.749 1.00 82.06 335 LEU A C 1
ATOM 2665 O O . LEU A 1 335 ? 25.327 -5.596 -37.756 1.00 82.06 335 LEU A O 1
ATOM 2669 N N . LEU A 1 336 ? 23.969 -7.057 -36.720 1.00 71.56 336 LEU A N 1
ATOM 2670 C CA . LEU A 1 336 ? 24.874 -7.349 -35.597 1.00 71.56 336 LEU A CA 1
ATOM 2671 C C . LEU A 1 336 ? 26.122 -8.143 -36.035 1.00 71.56 336 LEU A C 1
ATOM 2673 O O . LEU A 1 336 ? 27.091 -8.226 -35.282 1.00 71.56 336 LEU A O 1
ATOM 2677 N N . GLY A 1 337 ? 26.114 -8.768 -37.220 1.00 58.62 337 GLY A N 1
ATOM 2678 C CA . GLY A 1 337 ? 27.056 -9.831 -37.576 1.00 58.62 337 GLY A CA 1
ATOM 2679 C C . GLY A 1 337 ? 28.262 -9.429 -38.431 1.00 58.62 337 GLY A C 1
ATOM 2680 O O . GLY A 1 337 ? 28.220 -9.537 -39.655 1.00 58.62 337 GLY A O 1
ATOM 2681 N N . GLY A 1 338 ? 29.392 -9.140 -37.780 1.00 55.81 338 GLY A N 1
ATOM 2682 C CA . GLY A 1 338 ? 30.731 -9.488 -38.279 1.00 55.81 338 GLY A CA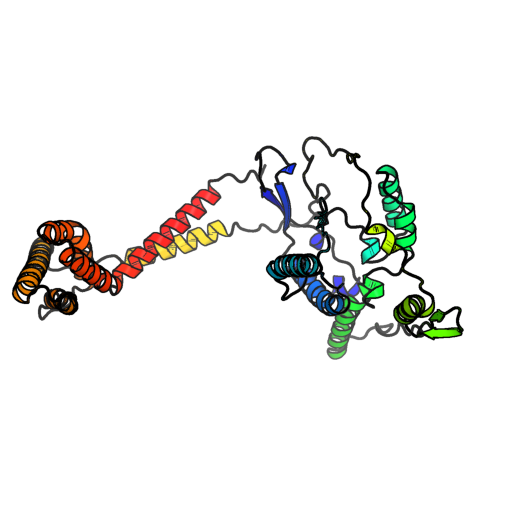 1
ATOM 2683 C C . GLY A 1 338 ? 31.310 -10.670 -37.473 1.00 55.81 338 GLY A C 1
ATOM 2684 O O . GLY A 1 338 ? 30.913 -10.858 -36.326 1.00 55.81 338 GLY A O 1
ATOM 2685 N N . PRO A 1 339 ? 32.241 -11.483 -38.013 1.00 49.97 339 PRO A N 1
ATOM 2686 C CA . PRO A 1 339 ? 32.746 -12.705 -37.359 1.00 49.97 339 PRO A CA 1
ATOM 2687 C C . PRO A 1 339 ? 33.503 -12.511 -36.024 1.00 49.97 339 PRO A C 1
ATOM 2689 O O . PRO A 1 339 ? 33.862 -13.503 -35.394 1.00 49.97 339 PRO A O 1
ATOM 2692 N N . GLU A 1 340 ? 33.718 -11.276 -35.563 1.00 54.00 340 GLU A N 1
ATOM 2693 C CA . GLU A 1 340 ? 34.400 -10.927 -34.303 1.00 54.00 340 GLU A CA 1
ATOM 2694 C C . GLU A 1 340 ? 33.423 -10.325 -33.266 1.00 54.00 340 GLU A C 1
ATOM 2696 O O . GLU A 1 340 ? 33.701 -9.299 -32.649 1.00 54.00 340 GLU A O 1
ATOM 2701 N N . GLY A 1 341 ? 32.237 -10.932 -33.128 1.00 56.19 341 GLY A N 1
ATOM 2702 C CA . GLY A 1 341 ? 31.107 -10.444 -32.324 1.00 56.19 341 GLY A CA 1
ATOM 2703 C C . GLY A 1 341 ? 31.417 -10.205 -30.840 1.00 56.19 341 GLY A C 1
ATOM 2704 O O . GLY A 1 341 ? 31.329 -11.124 -30.026 1.00 56.19 341 GLY A O 1
ATOM 2705 N N . HIS A 1 342 ? 31.732 -8.953 -30.498 1.00 60.47 342 HIS A N 1
ATOM 2706 C CA . HIS A 1 342 ? 32.055 -8.508 -29.137 1.00 60.47 342 HIS A CA 1
ATOM 2707 C C . HIS A 1 342 ? 31.469 -7.120 -28.790 1.00 60.47 342 HIS A C 1
ATOM 2709 O O . HIS A 1 342 ? 32.012 -6.423 -27.944 1.00 60.47 342 HIS A O 1
ATOM 2715 N N . TYR A 1 343 ? 30.395 -6.660 -29.449 1.00 68.38 343 TYR A N 1
ATOM 2716 C CA . TYR A 1 343 ? 29.888 -5.284 -29.270 1.00 68.38 343 TYR A CA 1
ATOM 2717 C C . TYR A 1 343 ? 28.389 -5.194 -28.950 1.00 68.38 343 TYR A C 1
ATOM 2719 O O . TYR A 1 343 ? 27.747 -4.205 -29.301 1.00 68.38 343 TYR A O 1
ATOM 2727 N N . ASP A 1 344 ? 27.831 -6.182 -28.247 1.00 77.94 344 ASP A N 1
ATOM 2728 C CA . ASP A 1 344 ? 26.391 -6.260 -27.947 1.00 77.94 344 ASP A CA 1
ATOM 2729 C C . ASP A 1 344 ? 25.888 -5.017 -27.192 1.00 77.94 344 ASP A C 1
ATOM 2731 O O . ASP A 1 344 ? 24.940 -4.359 -27.612 1.00 77.94 344 ASP A O 1
ATOM 2735 N N . ALA A 1 345 ? 26.591 -4.602 -26.132 1.00 83.12 345 ALA A N 1
ATOM 2736 C CA . ALA A 1 345 ? 26.205 -3.432 -25.337 1.00 83.12 345 ALA A CA 1
ATOM 2737 C C . ALA A 1 345 ? 26.317 -2.101 -26.108 1.00 83.12 345 ALA A C 1
ATOM 2739 O O . ALA A 1 345 ? 25.558 -1.163 -25.838 1.00 83.12 345 ALA A O 1
ATOM 2740 N N . TRP A 1 346 ? 27.267 -2.002 -27.046 1.00 87.38 346 TRP A N 1
ATOM 2741 C CA . TRP A 1 346 ? 27.413 -0.838 -27.924 1.00 87.38 346 TRP A CA 1
ATOM 2742 C C . TRP A 1 346 ? 26.291 -0.799 -28.961 1.00 87.38 346 TRP A C 1
ATOM 2744 O O . TRP A 1 346 ? 25.663 0.244 -29.130 1.00 87.38 346 TRP A O 1
ATOM 2754 N N . PHE A 1 347 ? 25.987 -1.938 -29.588 1.00 87.31 347 PHE A N 1
ATOM 2755 C CA . PHE A 1 347 ? 24.882 -2.047 -30.533 1.00 87.31 347 PHE A CA 1
ATOM 2756 C C . PHE A 1 347 ? 23.546 -1.715 -29.873 1.00 87.31 347 PHE A C 1
ATOM 2758 O O . PHE A 1 347 ? 22.806 -0.903 -30.413 1.00 87.31 347 PHE A O 1
ATOM 2765 N N . GLU A 1 348 ? 23.246 -2.280 -28.696 1.00 89.44 348 GLU A N 1
ATOM 2766 C CA . GLU A 1 348 ? 22.008 -1.969 -27.967 1.00 89.44 348 GLU A CA 1
ATOM 2767 C C . GLU A 1 348 ? 21.872 -0.455 -27.740 1.00 89.44 348 GLU A C 1
ATOM 2769 O O . GLU A 1 348 ? 20.791 0.110 -27.901 1.00 89.44 348 GLU A O 1
ATOM 2774 N N . ALA A 1 349 ? 22.974 0.225 -27.402 1.00 88.94 349 ALA A N 1
ATOM 2775 C CA . ALA A 1 349 ? 22.984 1.671 -27.221 1.00 88.94 349 ALA A CA 1
ATOM 2776 C C . ALA A 1 349 ? 22.737 2.435 -28.534 1.00 88.94 349 ALA A C 1
ATOM 2778 O O . ALA A 1 349 ? 21.903 3.342 -28.552 1.00 88.94 349 ALA A O 1
ATOM 2779 N N . GLU A 1 350 ? 23.430 2.072 -29.616 1.00 90.62 350 GLU A N 1
ATOM 2780 C CA . GLU A 1 350 ? 23.283 2.724 -30.923 1.00 90.62 350 GLU A CA 1
ATOM 2781 C C . GLU A 1 350 ? 21.919 2.455 -31.561 1.00 90.62 350 GLU A C 1
ATOM 2783 O O . GLU A 1 350 ? 21.326 3.381 -32.099 1.00 90.62 350 GLU A O 1
ATOM 2788 N N . PHE A 1 351 ? 21.385 1.236 -31.465 1.00 91.88 351 PHE A N 1
ATOM 2789 C CA . PHE A 1 351 ? 20.070 0.872 -31.996 1.00 91.88 351 PHE A CA 1
ATOM 2790 C C . PHE A 1 351 ? 18.954 1.645 -31.292 1.00 91.88 351 PHE A C 1
ATOM 2792 O O . PHE A 1 351 ? 18.083 2.221 -31.943 1.00 91.88 351 PHE A O 1
ATOM 2799 N N . MET A 1 352 ? 18.999 1.716 -29.956 1.00 91.31 352 MET A N 1
ATOM 2800 C CA . MET A 1 352 ? 18.038 2.512 -29.190 1.00 91.31 352 MET A CA 1
ATOM 2801 C C . MET A 1 352 ? 18.127 4.000 -29.539 1.00 91.31 352 MET A C 1
ATOM 2803 O O . MET A 1 352 ? 17.102 4.675 -29.588 1.00 91.31 352 MET A O 1
ATOM 2807 N N . GLN A 1 353 ? 19.338 4.514 -29.765 1.00 92.00 353 GLN A N 1
ATOM 2808 C CA . GLN A 1 353 ? 19.531 5.912 -30.129 1.00 92.00 353 GLN A CA 1
ATOM 2809 C C . GLN A 1 353 ? 19.089 6.194 -31.575 1.00 92.00 353 GLN A C 1
ATOM 2811 O O . GLN A 1 353 ? 18.430 7.197 -31.818 1.00 92.00 353 GLN A O 1
ATOM 2816 N N . TRP A 1 354 ? 19.377 5.297 -32.517 1.00 94.75 354 TRP A N 1
ATOM 2817 C CA . TRP A 1 354 ? 18.867 5.349 -33.890 1.00 94.75 354 TRP A CA 1
ATOM 2818 C C . TRP A 1 354 ? 17.336 5.371 -33.921 1.00 94.75 354 TRP A C 1
ATOM 2820 O O . TRP A 1 354 ? 16.744 6.198 -34.608 1.00 94.75 354 TRP A O 1
ATOM 2830 N N . GLY A 1 355 ? 16.687 4.528 -33.115 1.00 92.31 355 GLY A N 1
ATOM 2831 C CA . GLY A 1 355 ? 15.231 4.511 -32.996 1.00 92.31 355 GLY A CA 1
ATOM 2832 C C . GLY A 1 355 ? 14.614 5.820 -32.493 1.00 92.31 355 GLY A C 1
ATOM 2833 O O . GLY A 1 355 ? 13.450 6.092 -32.761 1.00 92.31 355 GLY A O 1
ATOM 2834 N N . GLN A 1 356 ? 15.382 6.640 -31.771 1.00 91.38 356 GLN A N 1
ATOM 2835 C CA . GLN A 1 356 ? 14.940 7.955 -31.295 1.00 91.38 356 GLN A CA 1
ATOM 2836 C C . GLN A 1 356 ? 15.278 9.081 -32.272 1.00 91.38 356 GLN A C 1
ATOM 2838 O O . GLN A 1 356 ? 14.463 9.982 -32.459 1.00 91.38 356 GLN A O 1
ATOM 2843 N N . ASP A 1 357 ? 16.476 9.040 -32.855 1.00 92.56 357 ASP A N 1
ATOM 2844 C CA . ASP A 1 357 ? 17.040 10.154 -33.616 1.00 92.56 357 ASP A CA 1
ATOM 2845 C C . ASP A 1 357 ? 16.741 10.051 -35.120 1.00 92.56 357 ASP A C 1
ATOM 2847 O O . ASP A 1 357 ? 16.494 11.067 -35.760 1.00 92.56 357 ASP A O 1
ATOM 2851 N N . ASP A 1 358 ? 16.774 8.841 -35.687 1.00 93.06 358 ASP A N 1
ATOM 2852 C CA . ASP A 1 358 ? 16.795 8.616 -37.137 1.00 93.06 358 ASP A CA 1
ATOM 2853 C C . ASP A 1 358 ? 15.543 7.874 -37.643 1.00 93.06 358 ASP A C 1
ATOM 2855 O O . ASP A 1 358 ? 15.045 8.166 -38.731 1.00 93.06 358 ASP A O 1
ATOM 2859 N N . LEU A 1 359 ? 15.015 6.908 -36.878 1.00 93.00 359 LEU A N 1
ATOM 2860 C CA . LEU A 1 359 ? 13.851 6.108 -37.280 1.00 93.00 359 LEU A CA 1
ATOM 2861 C C . LEU A 1 359 ? 12.597 6.953 -37.585 1.00 93.00 359 LEU A C 1
ATOM 2863 O O . LEU A 1 359 ? 11.971 6.672 -38.610 1.00 93.00 359 LEU A O 1
ATOM 2867 N N . PRO A 1 360 ? 12.248 7.999 -36.802 1.00 92.88 360 PRO A N 1
ATOM 2868 C CA . PRO A 1 360 ? 11.105 8.855 -37.119 1.00 92.88 360 PRO A CA 1
ATOM 2869 C C . PRO A 1 360 ? 11.203 9.497 -38.507 1.00 92.88 360 PRO A C 1
ATOM 2871 O O . PRO A 1 360 ? 10.212 9.547 -39.231 1.00 92.88 360 PRO A O 1
ATOM 2874 N N . ASP A 1 361 ? 12.401 9.927 -38.913 1.00 91.88 361 ASP A N 1
ATOM 2875 C CA . ASP A 1 361 ? 12.635 10.509 -40.239 1.00 91.88 361 ASP A CA 1
ATOM 2876 C C . ASP A 1 361 ? 12.553 9.448 -41.347 1.00 91.88 361 ASP A C 1
ATOM 2878 O O . ASP A 1 361 ? 12.136 9.742 -42.465 1.00 91.88 361 ASP A O 1
ATOM 2882 N N . VAL A 1 362 ? 12.934 8.200 -41.052 1.00 90.38 362 VAL A N 1
ATOM 2883 C CA . VAL A 1 362 ? 12.845 7.083 -42.005 1.00 90.38 362 VAL A CA 1
ATOM 2884 C C . VAL A 1 362 ? 11.396 6.703 -42.291 1.00 90.38 362 VAL A C 1
ATOM 2886 O O . VAL A 1 362 ? 11.058 6.475 -43.453 1.00 90.38 362 VAL A O 1
ATOM 2889 N N . ILE A 1 363 ? 10.562 6.618 -41.254 1.00 90.75 363 ILE A N 1
ATOM 2890 C CA . ILE A 1 363 ? 9.159 6.209 -41.393 1.00 90.75 363 ILE A CA 1
ATOM 2891 C C . ILE A 1 363 ? 8.249 7.367 -41.817 1.00 90.75 363 ILE A C 1
ATOM 2893 O O . ILE A 1 363 ? 7.191 7.112 -42.376 1.00 90.75 363 ILE A O 1
ATOM 2897 N N . ALA A 1 364 ? 8.666 8.627 -41.641 1.00 87.69 364 ALA A N 1
ATOM 2898 C CA . ALA A 1 364 ? 7.913 9.799 -42.104 1.00 87.69 364 ALA A CA 1
ATOM 2899 C C . ALA A 1 364 ? 7.671 9.816 -43.626 1.00 87.69 364 ALA A C 1
ATOM 2901 O O . ALA A 1 364 ? 6.728 10.451 -44.100 1.00 87.69 364 ALA A O 1
ATOM 2902 N N . ASP A 1 365 ? 8.514 9.119 -44.392 1.00 81.75 365 ASP A N 1
ATOM 2903 C CA . ASP A 1 365 ? 8.359 8.955 -45.839 1.00 81.75 365 ASP A CA 1
ATOM 2904 C C . ASP A 1 365 ? 7.298 7.892 -46.212 1.00 81.75 365 ASP A C 1
ATOM 2906 O O . ASP A 1 365 ? 6.993 7.707 -47.397 1.00 81.75 365 ASP A O 1
ATOM 2910 N N . PHE A 1 366 ? 6.730 7.169 -45.239 1.00 86.25 366 PHE A N 1
ATOM 2911 C CA . PHE A 1 366 ? 5.727 6.132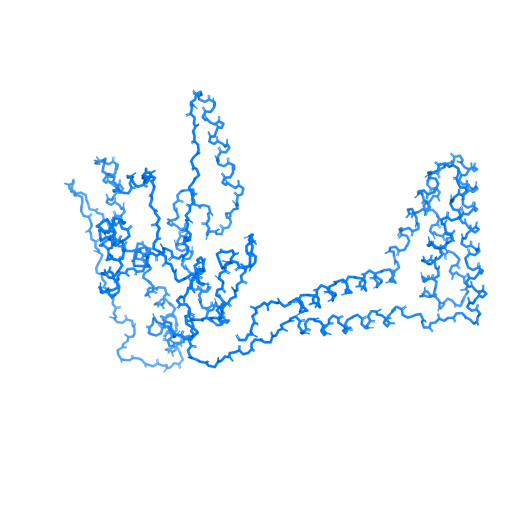 -45.481 1.00 86.25 366 PHE A CA 1
ATOM 2912 C C . PHE A 1 366 ? 4.342 6.789 -45.584 1.00 86.25 366 PHE A C 1
ATOM 2914 O O . PHE A 1 366 ? 3.930 7.580 -44.751 1.00 86.25 366 PHE A O 1
ATOM 2921 N N . LEU A 1 367 ? 3.611 6.525 -46.669 1.00 65.38 367 LEU A N 1
ATOM 2922 C CA . LEU A 1 367 ? 2.427 7.319 -47.038 1.00 65.38 367 LEU A CA 1
ATOM 2923 C C . LEU A 1 367 ? 1.115 6.874 -46.359 1.00 65.38 367 LEU A C 1
ATOM 2925 O O . LEU A 1 367 ? 0.087 7.522 -46.566 1.00 65.38 367 LEU A O 1
ATOM 2929 N N . ASP A 1 368 ? 1.106 5.760 -45.618 1.00 69.44 368 ASP A N 1
ATOM 2930 C CA . ASP A 1 368 ? -0.123 5.058 -45.215 1.00 69.44 368 ASP A CA 1
ATOM 2931 C C . ASP A 1 368 ? -0.414 5.029 -43.701 1.00 69.44 368 ASP A C 1
ATOM 2933 O O . ASP A 1 368 ? -1.501 4.586 -43.317 1.00 69.44 368 ASP A O 1
ATOM 2937 N N . GLY A 1 369 ? 0.510 5.473 -42.837 1.00 76.56 369 GLY A N 1
ATOM 2938 C CA . GLY A 1 369 ? 0.402 5.395 -41.370 1.00 76.56 369 GLY A CA 1
ATOM 2939 C C . GLY A 1 369 ? 0.364 3.974 -40.783 1.00 76.56 369 GLY A C 1
ATOM 2940 O O . GLY A 1 369 ? 0.521 3.795 -39.573 1.00 76.56 369 GLY A O 1
ATOM 2941 N N . ARG A 1 370 ? 0.157 2.937 -41.607 1.00 85.06 370 ARG A N 1
ATOM 2942 C CA . ARG A 1 370 ? 0.086 1.535 -41.177 1.00 85.06 370 ARG A CA 1
ATOM 2943 C C . ARG A 1 370 ? 1.469 0.907 -41.163 1.00 85.06 370 ARG A C 1
ATOM 2945 O O . ARG A 1 370 ? 1.797 0.232 -40.191 1.00 85.06 370 ARG A O 1
ATOM 2952 N N . ALA A 1 371 ? 2.274 1.163 -42.190 1.00 86.75 371 ALA A N 1
ATOM 2953 C CA . ALA A 1 371 ? 3.669 0.749 -42.227 1.00 86.75 371 ALA A CA 1
ATOM 2954 C C . ALA A 1 371 ? 4.464 1.378 -41.073 1.00 86.75 371 ALA A C 1
ATOM 2956 O O . ALA A 1 371 ? 5.241 0.680 -40.433 1.00 86.75 371 ALA A O 1
ATOM 2957 N N . GLU A 1 372 ? 4.206 2.651 -40.754 1.00 91.31 372 GLU A N 1
ATOM 2958 C CA . GLU A 1 372 ? 4.799 3.352 -39.602 1.00 91.31 372 GLU A CA 1
ATOM 2959 C C . GLU A 1 372 ? 4.543 2.586 -38.297 1.00 91.31 372 GLU A C 1
ATOM 2961 O O . GLU A 1 372 ? 5.484 2.202 -37.610 1.00 91.31 372 GLU A O 1
ATOM 2966 N N . SER A 1 373 ? 3.272 2.268 -38.014 1.00 90.44 373 SER A N 1
ATOM 2967 C CA . SER A 1 373 ? 2.879 1.514 -36.817 1.00 90.44 373 SER A CA 1
ATOM 2968 C C . SER A 1 373 ? 3.539 0.138 -36.751 1.00 90.44 373 SER A C 1
ATOM 2970 O O . SER A 1 373 ? 3.959 -0.271 -35.677 1.00 90.44 373 SER A O 1
ATOM 2972 N N . LEU A 1 374 ? 3.633 -0.582 -37.874 1.00 91.88 374 LEU A N 1
ATOM 2973 C CA . LEU A 1 374 ? 4.253 -1.911 -37.904 1.00 91.88 374 LEU A CA 1
ATOM 2974 C C . LEU A 1 374 ? 5.756 -1.852 -37.600 1.00 91.88 374 LEU A C 1
ATOM 2976 O O . LEU A 1 374 ? 6.277 -2.729 -36.912 1.00 91.88 374 LEU A O 1
ATOM 2980 N N . VAL A 1 375 ? 6.448 -0.824 -38.096 1.00 92.69 375 VAL A N 1
ATOM 2981 C CA . VAL A 1 375 ? 7.874 -0.621 -37.816 1.00 92.69 375 VAL A CA 1
ATOM 2982 C C . VAL A 1 375 ? 8.099 -0.185 -36.370 1.00 92.69 375 VAL A C 1
ATOM 2984 O O . VAL A 1 375 ? 8.996 -0.722 -35.720 1.00 92.69 375 VAL 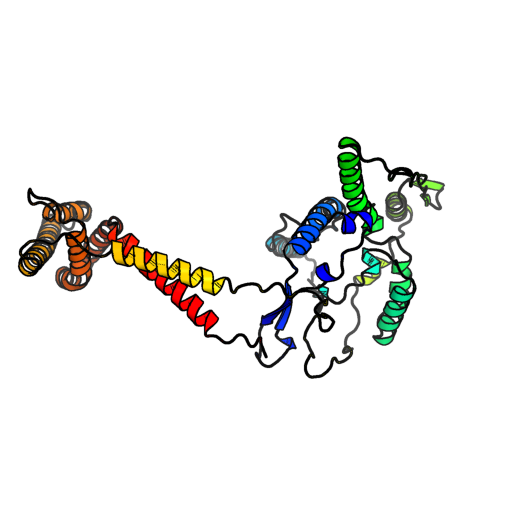A O 1
ATOM 2987 N N . ASP A 1 376 ? 7.278 0.728 -35.851 1.00 92.62 376 ASP A N 1
ATOM 2988 C CA . ASP A 1 376 ? 7.347 1.171 -34.454 1.00 92.62 376 ASP A CA 1
ATOM 2989 C C . ASP A 1 376 ? 7.069 0.022 -33.476 1.00 92.62 376 ASP A C 1
ATOM 2991 O O . ASP A 1 376 ? 7.788 -0.129 -32.482 1.00 92.62 376 ASP A O 1
ATOM 2995 N N . ASP A 1 377 ? 6.070 -0.815 -33.770 1.00 93.19 377 ASP A N 1
ATOM 2996 C CA . ASP A 1 377 ? 5.739 -1.992 -32.964 1.00 93.19 377 ASP A CA 1
ATOM 2997 C C . ASP A 1 377 ? 6.918 -2.979 -32.956 1.00 93.19 377 ASP A C 1
ATOM 2999 O O . ASP A 1 377 ? 7.391 -3.370 -31.885 1.00 93.19 377 ASP A O 1
ATOM 3003 N N . ALA A 1 378 ? 7.473 -3.305 -34.130 1.00 92.12 378 ALA A N 1
ATOM 3004 C CA . ALA A 1 378 ? 8.633 -4.192 -34.250 1.00 92.12 378 ALA A CA 1
ATOM 3005 C C . ALA A 1 378 ? 9.880 -3.637 -33.534 1.00 92.12 378 ALA A C 1
ATOM 3007 O O . ALA A 1 378 ? 10.626 -4.386 -32.895 1.00 92.12 378 ALA A O 1
ATOM 3008 N N . PHE A 1 379 ? 10.110 -2.322 -33.606 1.00 94.00 379 PHE A N 1
ATOM 3009 C CA . PHE A 1 379 ? 11.189 -1.653 -32.881 1.00 94.00 379 PHE A CA 1
ATOM 3010 C C . PHE A 1 379 ? 10.997 -1.768 -31.363 1.00 94.00 379 PHE A C 1
ATOM 3012 O O . PHE A 1 379 ? 11.925 -2.160 -30.648 1.00 94.00 379 PHE A O 1
ATOM 3019 N N . CYS A 1 380 ? 9.796 -1.464 -30.866 1.00 91.75 380 CYS A N 1
ATOM 3020 C CA . CYS A 1 380 ? 9.479 -1.540 -29.442 1.00 91.75 380 CYS A CA 1
ATOM 3021 C C . CYS A 1 380 ? 9.620 -2.966 -28.899 1.00 91.75 380 CYS A C 1
ATOM 3023 O O . CYS A 1 380 ? 10.176 -3.152 -27.812 1.00 91.75 380 CYS A O 1
ATOM 3025 N N . GLU A 1 381 ? 9.145 -3.964 -29.647 1.00 91.00 381 GLU A N 1
ATOM 3026 C CA . GLU A 1 381 ? 9.268 -5.376 -29.278 1.00 91.00 381 GLU A CA 1
ATOM 3027 C C . GLU A 1 381 ? 10.732 -5.807 -29.168 1.00 91.00 381 GLU A C 1
ATOM 3029 O O . GLU A 1 381 ? 11.102 -6.453 -28.186 1.00 91.00 381 GLU A O 1
ATOM 3034 N N . LEU A 1 382 ? 11.584 -5.398 -30.113 1.00 89.38 382 LEU A N 1
ATOM 3035 C CA . LEU A 1 382 ? 13.006 -5.732 -30.076 1.00 89.38 382 LEU A CA 1
ATOM 3036 C C . LEU A 1 382 ? 13.737 -5.028 -28.923 1.00 89.38 382 LEU A C 1
ATOM 3038 O O . LEU A 1 382 ? 14.472 -5.676 -28.177 1.00 89.38 382 LEU A O 1
ATOM 3042 N N . VAL A 1 383 ? 13.503 -3.726 -28.718 1.00 90.94 383 VAL A N 1
ATOM 3043 C CA . VAL A 1 383 ? 14.116 -2.970 -27.608 1.00 90.94 383 VAL A CA 1
ATOM 3044 C C . VAL A 1 383 ? 13.724 -3.548 -26.249 1.00 90.94 383 VAL A C 1
ATOM 3046 O O . VAL A 1 383 ? 14.547 -3.568 -25.333 1.00 90.94 383 VAL A O 1
ATOM 3049 N N . ALA A 1 384 ? 12.498 -4.058 -26.106 1.00 88.75 384 ALA A N 1
ATOM 3050 C CA . ALA A 1 384 ? 12.044 -4.689 -24.871 1.00 88.75 384 ALA A CA 1
ATOM 3051 C C . ALA A 1 384 ? 12.833 -5.959 -24.500 1.00 88.75 384 ALA A C 1
ATOM 3053 O O . ALA A 1 384 ? 12.810 -6.362 -23.337 1.00 88.75 384 ALA A O 1
ATOM 3054 N N . LEU A 1 385 ? 13.539 -6.579 -25.453 1.00 88.38 385 LEU A N 1
ATOM 3055 C CA . LEU A 1 385 ? 14.393 -7.745 -25.211 1.00 88.38 385 LEU A CA 1
ATOM 3056 C C . LEU A 1 385 ? 15.812 -7.371 -24.756 1.00 88.38 385 LEU A C 1
ATOM 3058 O O . LEU A 1 385 ? 16.545 -8.244 -24.290 1.00 88.38 385 LEU A O 1
ATOM 3062 N N . PHE A 1 386 ? 16.215 -6.104 -24.880 1.00 89.19 386 PHE A N 1
ATOM 3063 C CA . PHE A 1 386 ? 17.572 -5.669 -24.560 1.00 89.19 386 PHE A CA 1
ATOM 3064 C C . PHE A 1 386 ? 17.784 -5.532 -23.044 1.00 89.19 386 PHE A C 1
ATOM 3066 O O . PHE A 1 386 ? 17.088 -4.742 -22.395 1.00 89.19 386 PHE A O 1
ATOM 3073 N N . PRO A 1 387 ? 18.799 -6.195 -22.454 1.00 89.12 387 PRO A N 1
ATOM 3074 C CA . PRO A 1 387 ? 19.178 -5.992 -21.055 1.00 89.12 387 PRO A CA 1
ATOM 3075 C C . PRO A 1 387 ? 19.420 -4.518 -20.702 1.00 89.12 387 PRO A C 1
ATOM 3077 O O . PRO A 1 387 ? 19.094 -4.073 -19.593 1.00 89.12 387 PRO A O 1
ATOM 3080 N N . ARG A 1 388 ? 19.948 -3.723 -21.645 1.00 89.62 388 ARG A N 1
ATOM 3081 C CA . ARG A 1 388 ? 20.122 -2.277 -21.467 1.00 89.62 388 ARG A CA 1
ATOM 3082 C C . ARG A 1 388 ? 18.805 -1.543 -21.215 1.00 89.62 388 ARG A C 1
ATOM 3084 O O . ARG A 1 388 ? 18.786 -0.612 -20.403 1.00 89.62 388 ARG A O 1
ATOM 3091 N N . PHE A 1 389 ? 17.712 -1.946 -21.860 1.00 89.44 389 PHE A N 1
ATOM 3092 C CA . PHE A 1 389 ? 16.403 -1.319 -21.681 1.00 89.44 389 PHE A CA 1
ATOM 3093 C C . PHE A 1 389 ? 15.883 -1.507 -20.249 1.00 89.44 389 PHE A C 1
ATOM 3095 O O . PHE A 1 389 ? 15.497 -0.528 -19.600 1.00 89.44 389 PHE A O 1
ATOM 3102 N N . ASP A 1 390 ? 15.991 -2.721 -19.703 1.00 89.31 390 ASP A N 1
ATOM 3103 C CA . ASP A 1 390 ? 15.638 -3.022 -18.309 1.00 89.31 390 ASP A CA 1
ATOM 3104 C C . ASP A 1 390 ? 16.457 -2.187 -17.314 1.00 89.31 390 ASP A C 1
ATOM 3106 O O . ASP A 1 390 ? 15.920 -1.614 -16.355 1.00 89.31 390 ASP A O 1
ATOM 3110 N N . LEU A 1 391 ? 17.766 -2.062 -17.551 1.00 91.12 391 LEU A N 1
ATOM 3111 C CA . LEU A 1 391 ? 18.651 -1.241 -16.724 1.00 91.12 391 LEU A CA 1
ATOM 3112 C C . LEU A 1 391 ? 18.279 0.249 -16.792 1.00 91.12 391 LEU A C 1
ATOM 3114 O O . LEU A 1 391 ? 18.258 0.929 -15.759 1.00 91.12 391 LEU A O 1
ATOM 3118 N N . MET A 1 392 ? 17.925 0.765 -17.973 1.00 90.75 392 MET A N 1
ATOM 3119 C CA . MET A 1 392 ? 17.461 2.146 -18.140 1.00 90.75 392 MET A CA 1
ATOM 3120 C C . MET A 1 392 ? 16.129 2.400 -17.424 1.00 90.75 392 MET A C 1
ATOM 3122 O O . MET A 1 392 ? 16.002 3.414 -16.726 1.00 90.75 392 MET A O 1
ATOM 3126 N N . GLN A 1 393 ? 15.160 1.484 -17.522 1.00 90.44 393 GLN A N 1
ATOM 3127 C CA . GLN A 1 393 ? 13.905 1.582 -16.769 1.00 90.44 393 GLN A CA 1
ATOM 3128 C C . GLN A 1 393 ? 14.158 1.571 -15.260 1.00 90.44 393 GLN A C 1
ATOM 3130 O O . GLN A 1 393 ? 13.631 2.410 -14.518 1.00 90.44 393 GLN A O 1
ATOM 3135 N N . LYS A 1 394 ? 15.019 0.657 -14.802 1.00 91.31 394 LYS A N 1
ATOM 3136 C CA . LYS A 1 394 ? 15.399 0.546 -13.395 1.00 91.31 394 LYS A CA 1
ATOM 3137 C C . LYS A 1 394 ? 16.057 1.829 -12.888 1.00 91.31 394 LYS A C 1
ATOM 3139 O O . LYS A 1 394 ? 15.684 2.310 -11.817 1.00 91.31 394 LYS A O 1
ATOM 3144 N N . ARG A 1 395 ? 16.968 2.427 -13.662 1.00 93.19 395 ARG A N 1
ATOM 3145 C CA . ARG A 1 395 ? 17.589 3.727 -13.353 1.00 93.19 395 ARG A CA 1
ATOM 3146 C C . ARG A 1 395 ? 16.533 4.817 -13.162 1.00 93.19 395 ARG A C 1
ATOM 3148 O O . ARG A 1 395 ? 16.567 5.529 -12.159 1.00 93.19 395 ARG A O 1
ATOM 3155 N N . THR A 1 396 ? 15.581 4.926 -14.087 1.00 91.50 396 THR A N 1
ATOM 3156 C CA . THR A 1 396 ? 14.500 5.924 -14.028 1.00 91.50 396 THR A CA 1
ATOM 3157 C C . THR A 1 396 ? 13.632 5.744 -12.783 1.00 91.50 396 THR A C 1
ATOM 3159 O O . THR A 1 396 ? 13.351 6.711 -12.072 1.00 91.50 396 THR A O 1
ATOM 3162 N N . LEU A 1 397 ? 13.265 4.501 -12.455 1.00 92.06 397 LEU A N 1
ATOM 3163 C CA . LEU A 1 397 ? 12.491 4.188 -11.253 1.00 92.06 397 LEU A CA 1
ATOM 3164 C C . LEU A 1 397 ? 13.246 4.547 -9.964 1.00 92.06 397 LEU A C 1
ATOM 3166 O O . LEU A 1 397 ? 12.648 5.086 -9.029 1.00 92.06 397 LEU A O 1
ATOM 3170 N N . LEU A 1 398 ? 14.543 4.235 -9.897 1.00 91.56 398 LEU A N 1
ATOM 3171 C CA . LEU A 1 398 ? 15.387 4.544 -8.740 1.00 91.56 398 LEU A CA 1
ATOM 3172 C C . LEU A 1 398 ? 15.517 6.058 -8.536 1.00 91.56 398 LEU A C 1
ATOM 3174 O O . LEU A 1 398 ? 15.314 6.526 -7.417 1.00 91.56 398 LEU A O 1
ATOM 3178 N N . LEU A 1 399 ? 15.755 6.821 -9.607 1.00 91.94 399 LEU A N 1
ATOM 3179 C CA . LEU A 1 399 ? 15.803 8.287 -9.564 1.00 91.94 399 LEU A CA 1
ATOM 3180 C C . LEU A 1 399 ? 14.477 8.894 -9.091 1.00 91.94 399 LEU A C 1
ATOM 3182 O O . LEU A 1 399 ? 14.473 9.762 -8.222 1.00 91.94 399 LEU A O 1
ATOM 3186 N N . ALA A 1 400 ? 13.343 8.410 -9.606 1.00 89.56 400 ALA A N 1
ATOM 3187 C CA . ALA A 1 400 ? 12.026 8.887 -9.184 1.00 89.56 400 ALA A CA 1
ATOM 3188 C C . ALA A 1 400 ? 11.771 8.634 -7.686 1.00 89.56 400 ALA A C 1
ATOM 3190 O O . ALA A 1 400 ? 11.282 9.514 -6.974 1.00 89.56 400 ALA A O 1
ATOM 3191 N N . LYS A 1 401 ? 12.141 7.446 -7.187 1.00 88.25 401 LYS A N 1
ATOM 3192 C CA . LYS A 1 401 ? 12.031 7.102 -5.759 1.00 88.25 401 LYS A CA 1
ATOM 3193 C C . LYS A 1 401 ? 12.940 7.963 -4.886 1.00 88.25 401 LYS A C 1
ATOM 3195 O O . LYS A 1 401 ? 12.504 8.412 -3.829 1.00 88.25 401 LYS A O 1
ATOM 3200 N N . LEU A 1 402 ? 14.175 8.185 -5.326 1.00 91.50 402 LEU A N 1
ATOM 3201 C CA . LEU A 1 402 ? 15.160 8.992 -4.614 1.00 91.50 402 LEU A CA 1
ATOM 3202 C C . LEU A 1 402 ? 14.691 10.449 -4.513 1.00 91.50 402 LEU A C 1
ATOM 3204 O O . LEU A 1 402 ? 14.593 10.964 -3.404 1.00 91.50 402 LEU A O 1
ATOM 3208 N N . ASN A 1 403 ? 14.252 11.047 -5.624 1.00 87.19 403 ASN A N 1
ATOM 3209 C CA . ASN A 1 403 ? 13.675 12.395 -5.641 1.00 87.19 403 ASN A CA 1
ATOM 3210 C C . ASN A 1 403 ? 12.463 12.523 -4.705 1.00 87.19 403 ASN A C 1
ATOM 3212 O O . ASN A 1 403 ? 12.321 13.520 -4.001 1.00 87.19 403 ASN A O 1
ATOM 3216 N N . CYS A 1 404 ? 11.581 11.519 -4.669 1.00 84.31 404 CYS A N 1
ATOM 3217 C CA . CYS A 1 404 ? 10.435 11.518 -3.759 1.00 84.31 404 CYS A CA 1
ATOM 3218 C C . CYS A 1 404 ? 10.885 11.551 -2.288 1.00 84.31 404 CYS A C 1
ATOM 3220 O O . CYS A 1 404 ? 10.453 12.415 -1.526 1.00 84.31 404 CYS A O 1
ATOM 3222 N N . LEU A 1 405 ? 11.806 10.661 -1.904 1.00 84.00 405 LEU A N 1
ATOM 3223 C CA . LEU A 1 405 ? 12.309 10.571 -0.531 1.00 84.00 405 LEU A CA 1
ATOM 3224 C C . LEU A 1 405 ? 13.109 11.810 -0.110 1.00 84.00 405 LEU A C 1
ATOM 3226 O O . LEU A 1 405 ? 12.984 12.256 1.030 1.00 84.00 405 LEU A O 1
ATOM 3230 N N . GLU A 1 406 ? 13.908 12.384 -1.007 1.00 85.06 406 GLU A N 1
ATOM 3231 C CA . GLU A 1 406 ? 14.644 13.624 -0.741 1.00 85.06 406 GLU A CA 1
ATOM 3232 C C . GLU A 1 406 ? 13.694 14.808 -0.546 1.00 85.06 406 GLU A C 1
ATOM 3234 O O . GLU A 1 406 ? 13.850 15.564 0.415 1.00 85.06 406 GLU A O 1
ATOM 3239 N N . ASN A 1 407 ? 12.645 14.911 -1.366 1.00 80.56 407 ASN A N 1
ATOM 3240 C CA . ASN A 1 407 ? 11.595 15.915 -1.195 1.00 80.56 407 ASN A CA 1
ATOM 3241 C C . ASN A 1 407 ? 10.809 15.722 0.113 1.00 80.56 407 ASN A C 1
ATOM 3243 O O . ASN A 1 407 ? 10.480 16.702 0.778 1.00 80.56 407 ASN A O 1
ATOM 3247 N N . GLU A 1 408 ? 10.544 14.483 0.533 1.00 75.75 408 GLU A N 1
ATOM 3248 C CA . GLU A 1 408 ? 9.906 14.180 1.825 1.00 75.75 408 GLU A CA 1
ATOM 3249 C C . GLU A 1 408 ? 10.790 14.505 3.042 1.00 75.75 408 GLU A C 1
ATOM 3251 O O . GLU A 1 408 ? 10.273 14.730 4.142 1.00 75.75 408 GLU A O 1
ATOM 3256 N N . ILE A 1 409 ? 12.118 14.486 2.885 1.00 74.50 409 ILE A N 1
ATOM 3257 C CA . ILE A 1 409 ? 13.066 14.905 3.928 1.00 74.50 409 ILE A CA 1
ATOM 3258 C C . ILE A 1 409 ? 13.221 16.430 3.943 1.00 74.50 409 ILE A C 1
ATOM 3260 O O . ILE A 1 409 ? 13.280 17.017 5.024 1.00 74.50 409 ILE A O 1
ATOM 3264 N N . ALA A 1 410 ? 13.291 17.066 2.771 1.00 69.00 410 ALA A N 1
ATOM 3265 C CA . ALA A 1 410 ? 13.405 18.517 2.628 1.00 69.00 410 ALA A CA 1
ATOM 3266 C C . ALA A 1 410 ? 12.113 19.243 3.037 1.00 69.00 410 ALA A C 1
ATOM 3268 O O . ALA A 1 410 ? 12.160 20.331 3.621 1.00 69.00 410 ALA A O 1
ATOM 3269 N N . GLY A 1 411 ? 10.962 18.614 2.784 1.00 57.31 411 GLY A N 1
ATOM 3270 C CA . GLY A 1 411 ? 9.672 19.007 3.323 1.00 57.31 411 GLY A CA 1
ATOM 3271 C C . GLY A 1 411 ? 9.722 18.954 4.844 1.00 57.31 411 GLY A C 1
ATOM 3272 O O . GLY A 1 411 ? 9.622 17.887 5.446 1.00 57.31 411 GLY A O 1
ATOM 3273 N N . HIS A 1 412 ? 9.888 20.120 5.467 1.00 46.78 412 HIS A N 1
ATOM 3274 C CA . HIS A 1 412 ? 9.771 20.284 6.909 1.00 46.78 412 HIS A CA 1
ATOM 3275 C C . HIS A 1 412 ? 8.415 19.733 7.362 1.00 46.78 412 HIS A C 1
ATOM 3277 O O . HIS A 1 412 ? 7.394 20.414 7.290 1.00 46.78 412 HIS A O 1
ATOM 3283 N N . PHE A 1 413 ? 8.396 18.510 7.888 1.00 42.03 413 PHE A N 1
ATOM 3284 C CA . PHE A 1 413 ? 7.399 18.174 8.890 1.00 42.03 413 PHE A CA 1
ATOM 3285 C C . PHE A 1 413 ? 7.686 19.092 10.084 1.00 42.03 413 PHE A C 1
ATOM 3287 O O . PHE A 1 413 ? 8.809 19.053 10.594 1.00 42.03 413 PHE A O 1
ATOM 3294 N N . PRO A 1 414 ? 6.728 19.920 10.539 1.00 41.28 414 PRO A N 1
ATOM 3295 C CA . PRO A 1 414 ? 6.896 20.773 11.709 1.00 41.28 414 PRO A CA 1
ATOM 3296 C C . PRO A 1 414 ? 6.872 19.901 12.968 1.00 41.28 414 PRO A C 1
ATOM 3298 O O . PRO A 1 414 ? 5.923 19.872 13.745 1.00 41.28 414 PRO A O 1
ATOM 3301 N N . HIS A 1 415 ? 7.932 19.132 13.153 1.00 41.03 415 HIS A N 1
ATOM 3302 C CA . HIS A 1 415 ? 8.234 18.413 14.367 1.00 41.03 415 HIS A CA 1
ATOM 3303 C C . HIS A 1 415 ? 9.708 18.636 14.660 1.00 41.03 415 HIS A C 1
ATOM 3305 O O . HIS A 1 415 ? 10.543 17.871 14.177 1.00 41.03 415 HIS A O 1
ATOM 3311 N N . ARG A 1 416 ? 9.973 19.663 15.481 1.00 34.12 416 ARG A N 1
ATOM 3312 C CA . ARG A 1 416 ? 11.024 19.767 16.517 1.00 34.12 416 ARG A CA 1
ATOM 3313 C C . ARG A 1 416 ? 11.662 21.160 16.552 1.00 34.12 416 ARG A C 1
ATOM 3315 O O . ARG A 1 416 ? 12.669 21.407 15.897 1.00 34.12 416 ARG A O 1
ATOM 3322 N N . THR A 1 417 ? 11.115 22.008 17.414 1.00 30.56 417 THR A N 1
ATOM 3323 C CA . THR A 1 417 ? 11.879 22.528 18.561 1.00 30.56 417 THR A CA 1
ATOM 3324 C C . THR A 1 417 ? 11.212 22.015 19.818 1.00 30.56 417 THR A C 1
ATOM 3326 O O . THR A 1 417 ? 9.958 21.995 19.806 1.00 30.56 417 THR A O 1
#

InterPro domains:
  IPR013087 Zinc finger C2H2-type [PS50157] (196-223)

Radius of gyration: 36.52 Å; chains: 1; bounding box: 83×56×101 Å

pLDDT: mean 73.76, std 16.12, range [30.56, 95.19]

Sequence (417 aa):
MLKQCLWQSEPLTSKGGQMAVIHKRGSTFLAENYRGIMLLPTIAKRFHALIRKRLMVRLHGQRPQCQIGGFAHMQVPFGSQLLQVFGRIMDAKGLSSAIVFVDLTNAFHRLIRELVSGVHLPREAEEILQALQAEGLPAHEVAELLELPCLLQQLNEGMTNSLFGLHKTFFKILMHHGASFNPSPFTSLEQPLKEFACSCGKVFTSQQGLSCHRRLIHNEFAPEHAFLAGLPDGQEFQKKPVEVQGLARVETIQAQGPLMHMEDRRRVQISQLQHELERVQTDLLVTELPPEVNTASKELRTALSQTTKEWFQLFCDEGYDERLAESLPDRWIVLLGGPEGHYDAWFEAEFMQWGQDDLPDVIADFLDGRAESLVDDAFCELVALFPRFDLMQKRTLLLAKLNCLENEIAGHFPHRT

Foldseek 3Di:
DLVCLVVVDDPPLQVAADWDWDAADDDPQDLLRIATDGDGDPVSVVVVVVLLVVVLVLVVVVDDPPPQPDHPPRDPVVVVVVVVVVVVVCVVVVHDDDDDDDDDDPVVQPDPCCLAQNDPDVVVLVVVLVVCVVQVHPSVVVVVSSVDQHNCVVSVHRSCVSSVVVVVVVVVVVVVVPDDDPPDPPPDDDDDQDWDADPVGDIDSDVVVVQVCCCVPVVDDDPCVVVVDDDDDDDDDDADDNSNGNHPCPVRDNPDDDPPPDPDVLVVVLVVLVVVLVVLVVVLDQPDADPCNVVLLVVLLVQLLVLLVVLVVVCVVVPNDLVSLVCSLVSNVVSCDDPVRDRLSVCLVSLVVSVVPPLVVSCVPPDPCPSNVSNNVSSVVNNVPRPSSVSVVSSVVSVVSSVVSVVVVVPDPPDDD

Organism: NCBI:txid2562237